Protein 8A8Q (pdb70)

Sequence (487 aa):
RAIATHKFRLLEFTAFMEIQRDEIYHRHLFVQLGSDPLLETVDIRQIFDKFPEKSGGLKDLYEKGPQNAFYLVKCCWADLNTDGDFYGVTSSQYESNENVVLVCSTIVCSFGKQVVEVESEYSRLENNRYVYRIQRSPMCEYMINFIQKLKNLPERYMMNSVLENFTILQVMRARETQETLLCIAYVFEVAAQNSGTTHHIYRLIKEAIATHKFRLLEFTAFMEIQRDEIYHRHLFVQLGLETVDIRQIFDKFPEKSGGLKDLYEKGPQNAFYLVKCWADLNTGDFYGVTSQYESNENVVLVCSTIVCSFGKQVVEVESEYSRLENNRYVYRIQRSPMCEYMINFIQKLKNLPERYMMNSVLENFTILQVMRARETQETLLCIAYVFEVAAQNSGTTHHIYRLIKEGHQIVHVRGDSETDLEALFNAVNPQTVPRLRKLPDSFFKPPGHQIVHVRGDSETDLEALFNAVNPKQTVPRLRKLPDSFFKPP

Nearest PDB structures (foldseek):
  6uyc-assembly2_B  TM=9.667E-01  e=4.367E-31  Homo sapiens
  7typ-assembly2_B  TM=9.560E-01  e=2.048E-31  Homo sapiens
  6uyb-assembly1_A  TM=9.639E-01  e=2.585E-31  Homo sapiens
  8e1o-assembly2_B  TM=9.674E-01  e=4.629E-31  Homo sapiens
  7tyu-assembly2_B  TM=9.518E-01  e=2.301E-31  Homo sapiens

GO terms:
  GO:0005515 protein binding (F, IPI)
  GO:0005634 nucleus (C, IDA)
  GO:0000976 transcription cis-regulatory region binding (F, IDA)
  GO:0000978 RNA polymerase II cis-regulatory region sequence-specific DNA binding (F, IDA)
  GO:0000981 DNA-binding transcription factor activity, RNA polymerase II-specific (F, IDA)
  GO:0045944 positive regulation of transcription by RNA polymerase II (P, IDA)
  GO:0072089 stem cell proliferation (P, IDA)
  GO:0007406 negative regulation of neuroblast proliferation (P, IDA)
  GO:0035220 wing disc development (P, IGI)
  GO:0045892 negative regulation of DNA-templated transcription (P, IGI)
  GO:0045944 positive regulation of transcription by RNA polymerase II (P, IGI)
  GO:2000826 regulation of heart morphogenesis (P, IGI)
  GO:0001745 compound eye morphogenesis (P, IMP)
  GO:0035220 wing disc development (P, IMP)
  GO:0045944 positive regulation of transcription by RNA polymerase II (P, IMP)
  GO:0055013 cardiac muscle cell development (P, IMP)
  GO:0007423 sensory organ development (P, IMP)
  GO:0007476 imaginal disc-derived wing morphogenesis (P, IMP)
  GO:0007480 imaginal disc-derived leg morphogenesis (P, IMP)
  GO:0007525 somatic muscle development (P, IMP)

Structure (mmCIF, N/CA/C/O backbone):
data_8A8Q
#
_entry.id   8A8Q
#
_cell.length_a   42.772
_cell.length_b   85.7
_cell.length_c   76.227
_cell.angle_alpha   90
_cell.angle_beta   92.62
_cell.angle_gamma   90
#
_symmetry.space_group_name_H-M   'P 1 21 1'
#
loop_
_entity.id
_entity.type
_entity.pdbx_description
1 polymer 'Protein scalloped'
2 polymer 'Isoform 7 of Transcriptional coactivator YAP1'
3 non-polymer 'ACETATE ION'
4 water water
#
loop_
_atom_site.group_PDB
_atom_site.id
_atom_site.type_symbol
_atom_site.label_atom_id
_atom_site.label_alt_id
_atom_site.label_comp_id
_atom_site.label_asym_id
_atom_site.label_entity_id
_atom_site.label_seq_id
_atom_site.pdbx_PDB_ins_code
_atom_site.Cartn_x
_atom_site.Cartn_y
_atom_site.Cartn_z
_atom_site.occupancy
_atom_site.B_iso_or_equiv
_atom_site.auth_seq_id
_atom_site.auth_comp_id
_atom_site.auth_asym_id
_atom_site.auth_atom_id
_atom_site.pdbx_PDB_model_num
ATOM 1 N N . ARG A 1 2 ? -20.759 -8.333 -27.046 1 29.51 223 ARG A N 1
ATOM 2 C CA . ARG A 1 2 ? -19.369 -8.542 -27.464 1 29.17 223 ARG A CA 1
ATOM 3 C C . ARG A 1 2 ? -19.296 -9.81 -28.298 1 27.87 223 ARG A C 1
ATOM 4 O O . ARG A 1 2 ? -19.95 -10.796 -27.969 1 29.23 223 ARG A O 1
ATOM 6 N N . ALA A 1 3 ? -18.522 -9.794 -29.381 1 25.22 224 ALA A N 1
ATOM 7 C CA . ALA A 1 3 ? -18.478 -10.928 -30.295 1 23.22 224 ALA A CA 1
ATOM 8 C C . ALA A 1 3 ? -17.777 -12.168 -29.78 1 20.32 224 ALA A C 1
ATOM 9 O O . ALA A 1 3 ? -18.264 -13.273 -30.013 1 20.23 224 ALA A O 1
ATOM 11 N N . ILE A 1 4 ? -16.611 -12.009 -29.133 1 17.76 225 ILE A N 1
ATOM 12 C CA . ILE A 1 4 ? -15.781 -13.13 -28.7 1 15.63 225 ILE A CA 1
ATOM 13 C C . ILE A 1 4 ? -16.259 -13.527 -27.33 1 15.81 225 ILE A C 1
ATOM 14 O O . ILE A 1 4 ? -15.755 -13.041 -26.305 1 15.34 225 ILE A O 1
ATOM 19 N N . ALA A 1 5 ? -17.281 -14.38 -27.312 1 16.75 226 ALA A N 1
ATOM 20 C CA . ALA A 1 5 ? -17.974 -14.696 -26.08 1 18.28 226 ALA A CA 1
ATOM 21 C C . ALA A 1 5 ? -18.696 -16.041 -26.127 1 18.58 226 ALA A C 1
ATOM 22 O O . ALA A 1 5 ? -19.005 -16.559 -27.201 1 19.24 226 ALA A O 1
ATOM 24 N N . THR A 1 6 ? -18.904 -16.629 -24.957 1 17.16 227 THR A N 1
ATOM 25 C CA . THR A 1 6 ? -19.784 -17.778 -24.763 1 17.18 227 THR A CA 1
ATOM 26 C C . THR A 1 6 ? -20.917 -17.204 -23.877 1 17.73 227 THR A C 1
ATOM 27 O O . THR A 1 6 ? -20.891 -16.003 -23.54 1 17.93 227 THR A O 1
ATOM 31 N N . HIS A 1 7 ? -21.871 -18.051 -23.452 1 17.44 228 HIS A N 1
ATOM 32 C CA . HIS A 1 7 ? -22.915 -17.559 -22.576 1 18.59 228 HIS A CA 1
ATOM 33 C C . HIS A 1 7 ? -22.408 -17.375 -21.113 1 18.94 228 HIS A C 1
ATOM 34 O O . HIS A 1 7 ? -23.12 -16.779 -20.318 1 19.86 228 HIS A O 1
ATOM 41 N N . LYS A 1 8 ? -21.145 -17.75 -20.794 1 18.17 229 LYS A N 1
ATOM 42 C CA . LYS A 1 8 ? -20.622 -17.547 -19.446 1 18.39 229 LYS A CA 1
ATOM 43 C C . LYS A 1 8 ? -19.358 -16.709 -19.366 1 16.41 229 LYS A C 1
ATOM 44 O O . LYS A 1 8 ? -19.006 -16.27 -18.266 1 16.44 229 LYS A O 1
ATOM 50 N N . PHE A 1 9 ? -18.668 -16.479 -20.493 1 14.31 230 PHE A N 1
ATOM 51 C CA . PHE A 1 9 ? -17.415 -15.728 -20.43 1 14.3 230 PHE A CA 1
ATOM 52 C C . PHE A 1 9 ? -17.245 -14.877 -21.687 1 14.69 230 PHE A C 1
ATOM 53 O O . PHE A 1 9 ? -17.629 -15.313 -22.778 1 15.42 230 PHE A O 1
ATOM 61 N N . ARG A 1 10 ? -16.698 -13.662 -21.539 1 13.81 231 ARG A N 1
ATOM 62 C CA . ARG A 1 10 ? -16.522 -12.814 -22.724 1 14.58 231 ARG A CA 1
ATOM 63 C C . ARG A 1 10 ? -15.327 -11.901 -22.666 1 13.96 231 ARG A C 1
ATOM 64 O O . ARG A 1 10 ? -14.943 -11.425 -21.599 1 13.79 231 ARG A O 1
ATOM 72 N N . LEU A 1 11 ? -14.758 -11.621 -23.848 1 14.17 232 LEU A N 1
ATOM 73 C CA . LEU A 1 11 ? -13.652 -10.688 -23.957 1 15.27 232 LEU A CA 1
ATOM 74 C C . LEU A 1 11 ? -14.286 -9.31 -24.106 1 16.22 232 LEU A C 1
ATOM 75 O O . LEU A 1 11 ? -15.17 -9.112 -24.958 1 17.5 232 LEU A O 1
ATOM 80 N N . LEU A 1 12 ? -13.873 -8.37 -23.27 1 15.81 233 LEU A N 1
ATOM 81 C CA . LEU A 1 12 ? -14.367 -6.998 -23.332 1 16.41 233 LEU A CA 1
ATOM 82 C C . LEU A 1 12 ? -13.387 -6.119 -24.091 1 17.63 233 LEU A C 1
ATOM 83 O O . LEU A 1 12 ? -13.821 -5.234 -24.808 1 18.75 233 LEU A O 1
ATOM 88 N N . GLU A 1 13 ? -12.08 -6.338 -23.908 1 17.59 234 GLU A N 1
ATOM 89 C CA . GLU A 1 13 ? -11.047 -5.53 -24.57 1 17.67 234 GLU A CA 1
ATOM 90 C C . GLU A 1 13 ? -9.761 -6.275 -24.717 1 16.29 234 GLU A C 1
ATOM 91 O O . GLU A 1 13 ? -9.418 -7.043 -23.848 1 14.93 234 GLU A O 1
ATOM 93 N N . PHE A 1 14 ? -9.005 -6.01 -25.802 1 15.75 235 PHE A N 1
ATOM 94 C CA . PHE A 1 14 ? -7.671 -6.591 -25.989 1 16.26 235 PHE A CA 1
ATOM 95 C C . PHE A 1 14 ? -6.893 -5.512 -26.734 1 15.74 235 PHE A C 1
ATOM 96 O O . PHE A 1 14 ? -7.186 -5.262 -27.891 1 16.28 235 PHE A O 1
ATOM 104 N N . THR A 1 15 ? -5.946 -4.854 -26.08 1 13.95 236 THR A N 1
ATOM 105 C CA . THR A 1 15 ? -5.192 -3.778 -26.712 1 14.54 236 THR A CA 1
ATOM 106 C C . THR A 1 15 ? -3.716 -4.048 -26.647 1 13.73 236 THR A C 1
ATOM 107 O O . THR A 1 15 ? -3.185 -4.127 -25.554 1 12.59 236 THR A O 1
ATOM 111 N N . ALA A 1 16 ? -3.053 -4.221 -27.799 1 12.89 237 ALA A N 1
ATOM 112 C CA . ALA A 1 16 ? -1.605 -4.413 -27.81 1 12.55 237 ALA A CA 1
ATOM 113 C C . ALA A 1 16 ? -1.016 -3.07 -28.211 1 12 237 ALA A C 1
ATOM 114 O O . ALA A 1 16 ? -1.457 -2.487 -29.209 1 13.12 237 ALA A O 1
ATOM 116 N N . PHE A 1 17 ? -0.019 -2.582 -27.466 1 11.17 238 PHE A N 1
ATOM 117 C CA . PHE A 1 17 ? 0.516 -1.246 -27.745 1 11.88 238 PHE A CA 1
ATOM 118 C C . PHE A 1 17 ? 1.983 -1.068 -27.398 1 12.75 238 PHE A C 1
ATOM 119 O O . PHE A 1 17 ? 2.593 -1.936 -26.771 1 12.91 238 PHE A O 1
ATOM 127 N N . MET A 1 18 ? 2.533 0.111 -27.745 1 13.24 239 MET A N 1
ATOM 128 C CA . MET A 1 18 ? 3.836 0.55 -27.301 1 15.25 239 MET A CA 1
ATOM 129 C C . MET A 1 18 ? 3.724 2.009 -26.853 1 16.23 239 MET A C 1
ATOM 130 O O . MET A 1 18 ? 2.844 2.753 -27.312 1 17.17 239 MET A O 1
ATOM 135 N N . GLU A 1 19 ? 4.567 2.405 -25.918 1 15.81 240 GLU A N 1
ATOM 136 C CA . GLU A 1 19 ? 4.538 3.763 -25.424 1 15.67 240 GLU A CA 1
ATOM 137 C C . GLU A 1 19 ? 5.931 4.299 -25.339 1 17.19 240 GLU A C 1
ATOM 138 O O . GLU A 1 19 ? 6.912 3.54 -25.251 1 17 240 GLU A O 1
ATOM 144 N N . ILE A 1 20 ? 6.018 5.609 -25.424 1 18.16 241 ILE A N 1
ATOM 145 C CA . ILE A 1 20 ? 7.266 6.32 -25.281 1 20.73 241 ILE A CA 1
ATOM 146 C C . ILE A 1 20 ? 6.979 7.59 -24.455 1 21.64 241 ILE A C 1
ATOM 147 O O . ILE A 1 20 ? 5.861 8.143 -24.477 1 21.23 241 ILE A O 1
ATOM 1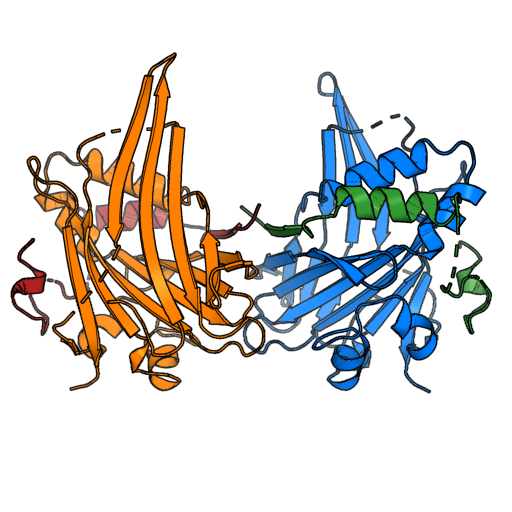52 N N . GLN A 1 21 ? 7.959 7.99 -23.677 1 22.5 242 GLN A N 1
ATOM 153 C CA . GLN A 1 21 ? 7.865 9.206 -22.916 1 24.99 242 GLN A CA 1
ATOM 154 C C . GLN A 1 21 ? 9.193 9.921 -22.967 1 28.75 242 GLN A C 1
ATOM 155 O O . GLN A 1 21 ? 10.225 9.364 -22.581 1 30.03 242 GLN A O 1
ATOM 161 N N . ARG A 1 22 ? 9.17 11.153 -23.438 1 30 243 ARG A N 1
ATOM 162 C CA . ARG A 1 22 ? 10.362 11.98 -23.488 1 32.18 243 ARG A CA 1
ATOM 163 C C . ARG A 1 22 ? 10.018 13.316 -22.87 1 34.37 243 ARG A C 1
ATOM 164 O O . ARG A 1 22 ? 9.082 13.956 -23.334 1 35.53 243 ARG A O 1
ATOM 166 N N . ASP A 1 23 ? 10.722 13.726 -21.811 1 34.69 244 ASP A N 1
ATOM 167 C CA . ASP A 1 23 ? 10.484 15.015 -21.145 1 34.77 244 ASP A CA 1
ATOM 168 C C . ASP A 1 23 ? 9.023 15.196 -20.672 1 34.12 244 ASP A C 1
ATOM 169 O O . ASP A 1 23 ? 8.433 16.257 -20.892 1 34.88 244 ASP A O 1
ATOM 171 N N . GLU A 1 24 ? 8.443 14.151 -20.057 1 32.3 245 GLU A N 1
ATOM 172 C CA . GLU A 1 24 ? 7.063 14.122 -19.548 1 30.83 245 GLU A CA 1
ATOM 173 C C . GLU A 1 24 ? 5.989 14.052 -20.654 1 28.59 245 GLU A C 1
ATOM 174 O O . GLU A 1 24 ? 4.83 13.812 -20.339 1 28.82 245 GLU A O 1
ATOM 176 N N . ILE A 1 25 ? 6.358 14.205 -21.936 1 26.56 246 ILE A N 1
ATOM 177 C CA . ILE A 1 25 ? 5.399 14.048 -23.03 1 25.71 246 ILE A CA 1
ATOM 178 C C . ILE A 1 25 ? 5.266 12.571 -23.347 1 24.28 246 ILE A C 1
ATOM 179 O O . ILE A 1 25 ? 6.233 11.927 -23.784 1 25.79 246 ILE A O 1
ATOM 184 N N . TYR A 1 26 ? 4.055 12.067 -23.214 1 21.29 247 TYR A N 1
ATOM 185 C CA . TYR A 1 26 ? 3.722 10.678 -23.406 1 19.67 247 TYR A CA 1
ATOM 186 C C . TYR A 1 26 ? 3.017 10.43 -24.738 1 20.31 247 TYR A C 1
ATOM 187 O O . TYR A 1 26 ? 2.121 11.174 -25.111 1 21.79 247 TYR A O 1
ATOM 196 N N . HIS A 1 27 ? 3.39 9.372 -25.44 1 19.48 248 HIS A N 1
ATOM 197 C CA . HIS A 1 27 ? 2.727 8.965 -26.675 1 19.44 248 HIS A CA 1
ATOM 198 C C . HIS A 1 27 ? 2.53 7.449 -26.648 1 18.33 248 HIS A C 1
ATOM 199 O O . HIS A 1 27 ? 3.416 6.715 -26.22 1 17.4 248 HIS A O 1
ATOM 206 N N . ARG A 1 28 ? 1.368 6.993 -27.091 1 18.29 249 ARG A N 1
ATOM 207 C CA . ARG A 1 28 ? 1.008 5.588 -27.149 1 19.15 249 ARG A CA 1
ATOM 208 C C . ARG A 1 28 ? 0.628 5.228 -28.59 1 19.38 249 ARG A C 1
ATOM 209 O O . ARG A 1 28 ? -0.02 6.015 -29.281 1 21.36 249 ARG A O 1
ATOM 217 N N . HIS A 1 29 ? 1.04 4.06 -29.052 1 16.84 250 HIS A N 1
ATOM 218 C CA . HIS A 1 29 ? 0.725 3.594 -30.388 1 16.17 250 HIS A CA 1
ATOM 219 C C . HIS A 1 29 ? 0.003 2.243 -30.27 1 16.59 250 HIS A C 1
ATOM 220 O O . HIS A 1 29 ? 0.535 1.345 -29.64 1 16.99 250 HIS A O 1
ATOM 227 N N . LEU A 1 30 ? -1.143 2.076 -30.921 1 15.8 251 LEU A N 1
ATOM 228 C CA . LEU A 1 30 ? -1.887 0.817 -30.866 1 15.03 251 LEU A CA 1
ATOM 229 C C . LEU A 1 30 ? -1.56 -0.107 -32.046 1 13.73 251 LEU A C 1
ATOM 230 O O . LEU A 1 30 ? -1.796 0.254 -33.213 1 14.89 251 LEU A O 1
ATOM 235 N N . PHE A 1 31 ? -1.027 -1.288 -31.749 1 12.36 252 PHE A N 1
ATOM 236 C CA . PHE A 1 31 ? -0.736 -2.289 -32.768 1 13.15 252 PHE A CA 1
ATOM 237 C C . PHE A 1 31 ? -2.011 -3.026 -33.15 1 13.4 252 PHE A C 1
ATOM 238 O O . PHE A 1 31 ? -2.241 -3.29 -34.325 1 13.77 252 PHE A O 1
ATOM 246 N N . VAL A 1 32 ? -2.796 -3.424 -32.141 1 13.05 253 VAL A N 1
ATOM 247 C CA . VAL A 1 32 ? -4.02 -4.224 -32.281 1 14.43 253 VAL A CA 1
ATOM 248 C C . VAL A 1 32 ? -5.026 -3.71 -31.248 1 15.5 253 VAL A C 1
ATOM 249 O O . VAL A 1 32 ? -4.629 -3.393 -30.125 1 15.41 253 VAL A O 1
ATOM 253 N N . GLN A 1 33 ? -6.322 -3.661 -31.597 1 15.62 254 GLN A N 1
ATOM 254 C CA . GLN A 1 33 ? -7.341 -3.273 -30.617 1 16.13 254 GLN A CA 1
ATOM 255 C C . GLN A 1 33 ? -8.674 -3.949 -30.89 1 17.3 254 GLN A C 1
ATOM 256 O O . GLN A 1 33 ? -9.339 -3.611 -31.879 1 16.63 254 GLN A O 1
ATOM 262 N N . LEU A 1 34 ? -9.072 -4.877 -29.998 1 17.33 255 LEU A N 1
ATOM 263 C CA . LEU A 1 34 ? -10.333 -5.594 -30.104 1 20.01 255 LEU A CA 1
ATOM 264 C C . LEU A 1 34 ? -11.255 -5.065 -29.012 1 23.61 255 LEU A C 1
ATOM 265 O O . LEU A 1 34 ? -10.795 -4.733 -27.917 1 23.65 255 LEU A O 1
ATOM 270 N N . GLY A 1 35 ? -12.55 -5.033 -29.286 1 26.21 256 GLY A N 1
ATOM 271 C CA . GLY A 1 35 ? -13.517 -4.541 -28.306 1 28.41 256 GLY A CA 1
ATOM 272 C C . GLY A 1 35 ? -13.561 -3.027 -28.289 1 30.54 256 GLY A C 1
ATOM 273 O O . GLY A 1 35 ? -12.511 -2.373 -28.335 1 31.91 256 GLY A O 1
ATOM 274 N N . SER A 1 41 ? -23.745 -1.293 -34.711 1 45.67 262 SER A N 1
ATOM 275 C CA . SER A 1 41 ? -24.021 -1.999 -35.962 1 45.71 262 SER A CA 1
ATOM 276 C C . SER A 1 41 ? -22.902 -3.001 -36.284 1 45.51 262 SER A C 1
ATOM 277 O O . SER A 1 41 ? -22.569 -3.199 -37.455 1 45.49 262 SER A O 1
ATOM 279 N N . ASP A 1 42 ? -22.334 -3.649 -35.24 1 45.02 263 ASP A N 1
ATOM 280 C CA . ASP A 1 42 ? -21.277 -4.656 -35.396 1 44.82 263 ASP A CA 1
ATOM 281 C C . ASP A 1 42 ? -21.767 -5.792 -36.283 1 43.78 263 ASP A C 1
ATOM 282 O O . ASP A 1 42 ? -22.945 -6.159 -36.22 1 44.09 263 ASP A O 1
ATOM 287 N N . PRO A 1 43 ? -20.919 -6.271 -37.205 1 42.3 264 PRO A N 1
ATOM 288 C CA . PRO A 1 43 ? -21.394 -7.281 -38.155 1 41.2 264 PRO A CA 1
ATOM 289 C C . PRO A 1 43 ? -21.726 -8.623 -37.535 1 39.2 264 PRO A C 1
ATOM 290 O O . PRO A 1 43 ? -21.281 -8.951 -36.432 1 40.06 264 PRO A O 1
ATOM 294 N N . LEU A 1 44 ? -22.541 -9.396 -38.254 1 35.99 265 LEU A N 1
ATOM 295 C CA . LEU A 1 44 ? -22.846 -10.772 -37.895 1 33.04 265 LEU A CA 1
ATOM 296 C C . LEU A 1 44 ? -21.542 -11.536 -38.254 1 28.39 265 LEU A C 1
ATOM 297 O O . LEU A 1 44 ? -20.907 -11.206 -39.263 1 29.02 265 LEU A O 1
ATOM 302 N N . LEU A 1 45 ? -21.114 -12.491 -37.419 1 24.16 266 LEU A N 1
ATOM 303 C CA . LEU A 1 45 ? -19.849 -13.18 -37.674 1 21.55 266 LEU A CA 1
ATOM 304 C C . LEU A 1 45 ? -19.88 -14.202 -38.805 1 19.29 266 LEU A C 1
ATOM 305 O O . LEU A 1 45 ? -20.834 -14.957 -38.955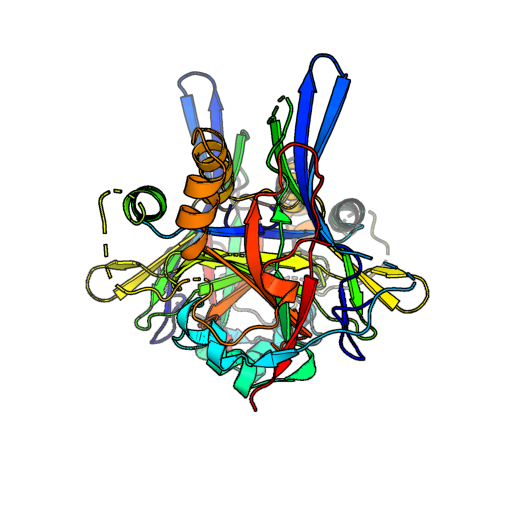 1 18.93 266 LEU A O 1
ATOM 310 N N . GLU A 1 46 ? -18.8 -14.256 -39.57 1 18.39 267 GLU A N 1
ATOM 311 C CA . GLU A 1 46 ? -18.619 -15.287 -40.589 1 17.38 267 GLU A CA 1
ATOM 312 C C . GLU A 1 46 ? -17.934 -16.487 -39.908 1 17.19 267 GLU A C 1
ATOM 313 O O . GLU A 1 46 ? -17.481 -16.374 -38.761 1 16.99 267 GLU A O 1
ATOM 319 N N . THR A 1 47 ? -17.873 -17.641 -40.594 1 16.79 268 THR A N 1
ATOM 320 C CA . THR A 1 47 ? -17.251 -18.822 -40.004 1 18.14 268 THR A CA 1
ATOM 321 C C . THR A 1 47 ? -16.069 -19.309 -40.795 1 17.82 268 THR A C 1
ATOM 322 O O . THR A 1 47 ? -15.995 -19.097 -42.004 1 18.38 268 THR A O 1
ATOM 326 N N . VAL A 1 48 ? -15.146 -19.986 -40.11 1 16.74 269 VAL A N 1
ATOM 327 C CA . VAL A 1 48 ? -13.987 -20.598 -40.749 1 16.57 269 VAL A CA 1
ATOM 328 C C . VAL A 1 48 ? -13.942 -22.056 -40.275 1 16.5 269 VAL A C 1
ATOM 329 O O . VAL A 1 48 ? -14.191 -22.346 -39.106 1 16.77 269 VAL A O 1
ATOM 333 N N . ASP A 1 49 ? -13.688 -22.971 -41.195 1 16.91 270 ASP A N 1
ATOM 334 C CA . ASP A 1 49 ? -13.525 -24.391 -40.886 1 17.32 270 ASP A CA 1
ATOM 335 C C . ASP A 1 49 ? -12.143 -24.485 -40.206 1 15.79 270 ASP A C 1
ATOM 336 O O . ASP A 1 49 ? -11.132 -24.126 -40.811 1 15.9 270 ASP A O 1
ATOM 341 N N . ILE A 1 50 ? -12.105 -24.919 -38.944 1 14.91 271 ILE A N 1
ATOM 342 C CA . ILE A 1 50 ? -10.877 -24.993 -38.145 1 15.04 271 ILE A CA 1
ATOM 343 C C . ILE A 1 50 ? -9.828 -25.95 -38.741 1 15.79 271 ILE A C 1
ATOM 344 O O . ILE A 1 50 ? -8.621 -25.761 -38.516 1 15.72 271 ILE A O 1
ATOM 349 N N . ARG A 1 51 ? -10.255 -26.93 -39.549 1 16.15 272 ARG A N 1
ATOM 350 C CA . ARG A 1 51 ? -9.302 -27.816 -40.217 1 18.3 272 ARG A CA 1
ATOM 351 C C . ARG A 1 51 ? -8.377 -27.016 -41.164 1 18.37 272 ARG A C 1
ATOM 352 O O . ARG A 1 51 ? -7.254 -27.447 -41.425 1 20.03 272 ARG A O 1
ATOM 360 N N . GLN A 1 52 ? -8.821 -25.83 -41.635 1 16.64 273 GLN A N 1
ATOM 361 C CA . GLN A 1 52 ? -8.003 -24.971 -42.498 1 17.25 273 GLN A CA 1
ATOM 362 C C . GLN A 1 52 ? -6.864 -24.271 -41.748 1 17.33 273 GLN A C 1
ATOM 363 O O . GLN A 1 52 ? -6.018 -23.657 -42.401 1 17.29 273 GLN A O 1
ATOM 369 N N . ILE A 1 53 ? -6.851 -24.308 -40.395 1 16.86 274 ILE A N 1
ATOM 370 C CA . ILE A 1 53 ? -5.778 -23.651 -39.641 1 17.47 274 ILE A CA 1
ATOM 371 C C . ILE A 1 53 ? -5.034 -24.585 -38.696 1 16.64 274 ILE A C 1
ATOM 372 O O . ILE A 1 53 ? -4.087 -24.124 -38.075 1 16.48 274 ILE A O 1
ATOM 377 N N . PHE A 1 54 ? -5.425 -25.878 -38.568 1 16.63 275 PHE A N 1
ATOM 378 C CA . PHE A 1 54 ? -4.737 -26.776 -37.616 1 17.27 275 PHE A CA 1
ATOM 379 C C . PHE A 1 54 ? -3.201 -26.802 -37.756 1 16.26 275 PHE A C 1
ATOM 380 O O . PHE A 1 54 ? -2.522 -26.777 -36.735 1 16.83 275 PHE A O 1
ATOM 388 N N . ASP A 1 55 ? -2.654 -26.842 -38.992 1 15.31 276 ASP A N 1
ATOM 389 C CA . ASP A 1 55 ? -1.196 -26.932 -39.164 1 15.64 276 ASP A CA 1
ATOM 390 C C . ASP A 1 55 ? -0.434 -25.615 -38.865 1 15.02 276 ASP A C 1
ATOM 391 O O . ASP A 1 55 ? 0.788 -25.599 -38.932 1 16.76 276 ASP A O 1
ATOM 396 N N . LYS A 1 56 ? -1.138 -24.534 -38.529 1 13.01 277 LYS A N 1
ATOM 397 C CA . LYS A 1 56 ? -0.492 -23.276 -38.143 1 12.25 277 LYS A CA 1
ATOM 398 C C . LYS A 1 56 ? -0.368 -23.116 -36.604 1 12.47 277 LYS A C 1
ATOM 399 O O . LYS A 1 56 ? 0.049 -22.059 -36.122 1 12.91 277 LYS A O 1
ATOM 405 N N . PHE A 1 57 ? -0.732 -24.162 -35.841 1 12.2 278 PHE A N 1
ATOM 406 C CA . PHE A 1 57 ? -0.701 -24.161 -34.38 1 13.6 278 PHE A CA 1
ATOM 407 C C . PHE A 1 57 ? -0.175 -25.499 -33.897 1 16.79 278 PHE A C 1
ATOM 408 O O . PHE A 1 57 ? -0.253 -26.492 -34.61 1 16.16 278 PHE A O 1
ATOM 416 N N . PRO A 1 58 ? 0.349 -25.555 -32.654 1 19.17 279 PRO A N 1
ATOM 417 C CA . PRO A 1 58 ? 0.892 -26.822 -32.14 1 20.89 279 PRO A CA 1
ATOM 418 C C . PRO A 1 58 ? -0.126 -27.943 -32.174 1 22.87 279 PRO A C 1
ATOM 419 O O . PRO A 1 58 ? -1.291 -27.686 -31.897 1 22.69 279 PRO A O 1
ATOM 423 N N . GLU A 1 59 ? 0.27 -29.132 -32.638 1 24.61 280 GLU A N 1
ATOM 424 C CA . GLU A 1 59 ? -0.67 -30.246 -32.716 1 27.68 280 GLU A CA 1
ATOM 425 C C . GLU A 1 59 ? -0.199 -31.469 -31.954 1 30.45 280 GLU A C 1
ATOM 426 O O . GLU A 1 59 ? -0.452 -32.592 -32.372 1 30.9 280 GLU A O 1
ATOM 432 N N . LYS A 1 60 ? 0.475 -31.251 -30.832 1 32.16 281 LYS A N 1
ATOM 433 C CA . LYS A 1 60 ? 0.901 -32.327 -29.943 1 34.85 281 LYS A CA 1
ATOM 434 C C . LYS A 1 60 ? -0.208 -32.458 -28.851 1 37.2 281 LYS A C 1
ATOM 435 O O . LYS A 1 60 ? -1.346 -32.048 -29.109 1 38.48 281 LYS A O 1
ATOM 437 N N . SER A 1 61 ? 0.084 -33.019 -27.659 1 37.64 282 SER A N 1
ATOM 438 C CA . SER A 1 61 ? -0.918 -33.131 -26.6 1 37.84 282 SER A CA 1
ATOM 439 C C . SER A 1 61 ? -1.286 -31.745 -26.112 1 37.4 282 SER A C 1
ATOM 440 O O . SER A 1 61 ? -0.394 -30.945 -25.842 1 38.3 282 SER A O 1
ATOM 442 N N . GLY A 1 62 ? -2.585 -31.461 -26.016 1 35.72 283 GLY A N 1
ATOM 443 C CA . GLY A 1 62 ? -3.07 -30.157 -25.57 1 34.23 283 GLY A CA 1
ATOM 444 C C . GLY A 1 62 ? -3.001 -29.052 -26.609 1 32.29 283 GLY A C 1
ATOM 445 O O . GLY A 1 62 ? -3.107 -27.87 -26.274 1 32.93 283 GLY A O 1
ATOM 446 N N . GLY A 1 63 ? -2.798 -29.422 -27.871 1 30.18 284 GLY A N 1
ATOM 447 C CA . GLY A 1 63 ? -2.738 -28.446 -28.954 1 27.94 284 GLY A CA 1
ATOM 448 C C . GLY A 1 63 ? -4.112 -27.963 -29.388 1 25.22 284 GLY A C 1
ATOM 449 O O . GLY A 1 63 ? -5.11 -28.309 -28.76 1 24.6 284 GLY A O 1
ATOM 450 N N . LEU A 1 64 ? -4.189 -27.174 -30.471 1 22.72 285 LEU A N 1
ATOM 451 C CA . LEU A 1 64 ? -5.48 -26.629 -30.934 1 20.96 285 LEU A CA 1
ATOM 452 C C . LEU A 1 64 ? -6.527 -27.713 -31.281 1 20.48 285 LEU A C 1
ATOM 453 O O . LEU A 1 64 ? -7.67 -27.587 -30.857 1 19.24 285 LEU A O 1
ATOM 458 N N . LYS A 1 65 ? -6.157 -28.763 -32.023 1 20.71 286 LYS A N 1
ATOM 459 C CA . LYS A 1 65 ? -7.095 -29.833 -32.376 1 21.92 286 LYS A CA 1
ATOM 460 C C . LYS A 1 65 ? -7.627 -30.53 -31.116 1 22.45 286 LYS A C 1
ATOM 461 O O . LYS A 1 65 ? -8.839 -30.653 -30.966 1 22.63 286 LYS A O 1
ATOM 467 N N . ASP A 1 66 ? -6.739 -30.931 -30.191 1 22.09 287 ASP A N 1
ATOM 468 C CA . ASP A 1 66 ? -7.178 -31.563 -28.946 1 22.49 287 ASP A CA 1
ATOM 469 C C . ASP A 1 66 ? -8.058 -30.601 -28.108 1 20.43 287 ASP A C 1
ATOM 470 O O . ASP A 1 66 ? -9.069 -31.03 -27.559 1 20.52 287 ASP A O 1
ATOM 475 N N . LEU A 1 67 ? -7.714 -29.298 -28.051 1 18.95 288 LEU A N 1
ATOM 476 C CA . LEU A 1 67 ? -8.527 -28.321 -27.317 1 18.99 288 LEU A CA 1
ATOM 477 C C . LEU A 1 67 ? -9.916 -28.216 -27.949 1 18.08 288 LEU A C 1
ATOM 478 O O . LEU A 1 67 ? -10.919 -28.18 -27.241 1 17.57 288 LEU A O 1
ATOM 483 N N . TYR A 1 68 ? -9.971 -28.16 -29.282 1 17.84 289 TYR A N 1
ATOM 484 C CA . TYR A 1 68 ? -11.251 -28.051 -29.982 1 18.2 289 TYR A CA 1
ATOM 485 C C . TYR A 1 68 ? -12.112 -29.291 -29.736 1 18.67 289 TYR A C 1
ATOM 486 O O . TYR A 1 68 ? -13.301 -29.149 -29.464 1 18.55 289 TYR A O 1
ATOM 495 N N . GLU A 1 69 ? -11.517 -30.502 -29.791 1 19.31 290 GLU A N 1
ATOM 496 C CA . GLU A 1 69 ? -12.28 -31.741 -29.584 1 21.91 290 GLU A CA 1
ATOM 497 C C . GLU A 1 69 ? -12.85 -31.811 -28.173 1 22.85 290 GLU A C 1
ATOM 498 O O . GLU A 1 69 ? -13.998 -32.219 -27.989 1 24.7 290 GLU A O 1
ATOM 504 N N . LYS A 1 70 ? -12.075 -31.371 -27.179 1 21.58 291 LYS A N 1
ATOM 505 C CA . LYS A 1 70 ? -12.52 -31.347 -25.789 1 22.38 291 LYS A CA 1
ATOM 506 C C . LYS A 1 70 ? -13.668 -30.345 -25.593 1 22.58 291 LYS A C 1
ATOM 507 O O . LYS A 1 70 ? -14.555 -30.58 -24.778 1 24.12 291 LYS A O 1
ATOM 513 N N . GLY A 1 71 ? -13.616 -29.224 -26.293 1 21.2 292 GLY A N 1
ATOM 514 C CA . GLY A 1 71 ? -14.684 -28.236 -26.238 1 21.25 292 GLY A CA 1
ATOM 515 C C . GLY A 1 71 ? -14.692 -27.315 -25.031 1 21.02 292 GLY A C 1
ATOM 516 O O . GLY A 1 71 ? -13.782 -27.382 -24.202 1 20.7 292 GLY A O 1
ATOM 517 N N . PRO A 1 72 ? -15.726 -26.448 -24.882 1 21.12 293 PRO A N 1
ATOM 518 C CA . PRO A 1 72 ? -16.897 -26.273 -25.771 1 21.12 293 PRO A CA 1
ATOM 519 C C . PRO A 1 72 ? -16.489 -25.635 -27.095 1 21.3 293 PRO A C 1
ATOM 520 O O . PRO A 1 72 ? -15.715 -24.688 -27.108 1 20.99 293 PRO A O 1
ATOM 524 N N . GLN A 1 73 ? -17.002 -26.163 -28.207 1 21.26 294 GLN A N 1
ATOM 525 C CA . GLN A 1 73 ? -16.648 -25.68 -29.532 1 21.94 294 GLN A CA 1
ATOM 526 C C . GLN A 1 73 ? -17.062 -24.226 -29.769 1 21.73 294 GLN A C 1
ATOM 527 O O . GLN A 1 73 ? -16.391 -23.537 -30.522 1 21.78 294 GLN A O 1
ATOM 533 N N . ASN A 1 74 ? -18.093 -23.729 -29.064 1 20.87 295 ASN A N 1
ATOM 534 C CA . ASN A 1 74 ? -18.518 -22.331 -29.233 1 21.36 295 ASN A CA 1
ATOM 535 C C . ASN A 1 74 ? -17.572 -21.301 -28.584 1 20.75 295 ASN A C 1
ATOM 536 O O . ASN A 1 74 ? -17.803 -20.099 -28.702 1 21.85 295 ASN A O 1
ATOM 541 N N . ALA A 1 75 ? -16.536 -21.756 -27.872 1 18.27 296 ALA A N 1
ATOM 542 C CA . ALA A 1 75 ? -15.566 -20.852 -27.259 1 16.41 296 ALA A CA 1
ATOM 543 C C . ALA A 1 75 ? -14.382 -20.544 -28.184 1 13.91 296 ALA A C 1
ATOM 544 O O . ALA A 1 75 ? -13.487 -19.829 -27.771 1 13.23 296 ALA A O 1
ATOM 546 N N . PHE A 1 76 ? -14.358 -21.089 -29.407 1 12.75 297 PHE A N 1
ATOM 547 C CA . PHE A 1 76 ? -13.205 -20.949 -30.302 1 12.56 297 PHE A CA 1
ATOM 548 C C . PHE A 1 76 ? -13.422 -19.944 -31.413 1 12.91 297 PHE A C 1
ATOM 549 O O . PHE A 1 76 ? -14.378 -20.052 -32.177 1 13.96 297 PHE A O 1
ATOM 557 N N . TYR A 1 77 ? -12.489 -18.991 -31.531 1 10.76 298 TYR A N 1
ATOM 558 C CA . TYR A 1 77 ? -12.562 -17.916 -32.515 1 10.23 298 TYR A CA 1
ATOM 559 C C . TYR A 1 77 ? -11.25 -17.731 -33.234 1 10.38 298 TYR A C 1
ATOM 560 O O . TYR A 1 77 ? -10.18 -17.975 -32.674 1 9.96 298 TYR A O 1
ATOM 569 N N . LEU A 1 78 ? -11.335 -17.228 -34.455 1 9.5 299 LEU A N 1
ATOM 570 C CA . LEU A 1 78 ? -10.154 -16.894 -35.234 1 9.32 299 LEU A CA 1
ATOM 571 C C . LEU A 1 78 ? -10.242 -15.401 -35.511 1 10.85 299 LEU A C 1
ATOM 572 O O . LEU A 1 78 ? -11.268 -14.929 -36 1 12.17 299 LEU A O 1
ATOM 577 N N . VAL A 1 79 ? -9.184 -14.656 -35.207 1 11.02 300 VAL A N 1
ATOM 578 C CA . VAL A 1 79 ? -9.123 -13.232 -35.466 1 10.79 300 VAL A CA 1
ATOM 579 C C . VAL A 1 79 ? -8.08 -12.952 -36.579 1 10.92 300 VAL A C 1
ATOM 580 O O . VAL A 1 79 ? -6.915 -13.301 -36.411 1 10.26 300 VAL A O 1
ATOM 584 N N . LYS A 1 80 ? -8.493 -12.346 -37.695 1 9.95 301 LYS A N 1
ATOM 585 C CA . LYS A 1 80 ? -7.576 -11.919 -38.731 1 9.29 301 LYS A CA 1
ATOM 586 C C . LYS A 1 80 ? -7.356 -10.437 -38.451 1 10.84 301 LYS A C 1
ATOM 587 O O . LYS A 1 80 ? -8.316 -9.669 -38.521 1 12.04 301 LYS A O 1
ATOM 593 N N A CYS A 1 81 ? -6.118 -10.049 -38.091 0.5 11.15 302 CYS A N 1
ATOM 594 N N B CYS A 1 81 ? -6.129 -10.033 -38.153 0.5 10.3 302 CYS A N 1
ATOM 595 C CA A CYS A 1 81 ? -5.701 -8.684 -37.727 0.5 12.42 302 CYS A CA 1
ATOM 596 C CA B CYS A 1 81 ? -5.847 -8.644 -37.812 0.5 10.78 302 CYS A CA 1
ATOM 597 C C A CYS A 1 81 ? -4.84 -8.033 -38.809 0.5 12.48 302 CYS A C 1
ATOM 598 C C B CYS A 1 81 ? -4.791 -7.991 -38.686 0.5 11.54 302 CYS A C 1
ATOM 599 O O A CYS A 1 81 ? -3.933 -8.667 -39.34 0.5 12.31 302 CYS A O 1
ATOM 600 O O B CYS A 1 81 ? -3.75 -8.571 -38.955 0.5 11.21 302 CYS A O 1
ATOM 605 N N . TRP A 1 82 ? -5.03 -6.735 -39.033 1 11.93 303 TRP A N 1
ATOM 606 C CA . TRP A 1 82 ? -4.118 -5.943 -39.811 1 12.62 303 TRP A CA 1
ATOM 607 C C . TRP A 1 82 ? -3.458 -5.065 -38.726 1 12.27 303 TRP A C 1
ATOM 608 O O . TRP A 1 82 ? -4.082 -4.151 -38.201 1 12.87 303 TRP A O 1
ATOM 619 N N . ALA A 1 83 ? -2.279 -5.453 -38.291 1 11.88 304 ALA A N 1
ATOM 620 C CA . ALA A 1 83 ? -1.564 -4.761 -37.221 1 13.06 304 ALA A CA 1
ATOM 621 C C . ALA A 1 83 ? -0.985 -3.47 -37.737 1 12.99 304 ALA A C 1
ATOM 622 O O . ALA A 1 83 ? -0.397 -3.446 -38.815 1 13.24 304 ALA A O 1
ATOM 624 N N . ASP A 1 84 ? -1.13 -2.395 -36.969 1 12.82 305 ASP A N 1
ATOM 625 C CA . ASP A 1 84 ? -0.597 -1.106 -37.376 1 13.61 305 ASP A CA 1
ATOM 626 C C . ASP A 1 84 ? 0.872 -0.999 -36.965 1 14.71 305 ASP A C 1
ATOM 627 O O . ASP A 1 84 ? 1.165 -0.881 -35.772 1 14.25 305 ASP A O 1
ATOM 632 N N . LEU A 1 85 ? 1.785 -1.004 -37.942 1 15.94 306 LEU A N 1
ATOM 633 C CA . LEU A 1 85 ? 3.208 -0.839 -37.65 1 18.17 306 LEU A CA 1
ATOM 634 C C . LEU A 1 85 ? 3.739 0.569 -37.983 1 20.61 306 LEU A C 1
ATOM 635 O O . LEU A 1 85 ? 4.949 0.783 -37.933 1 20.22 306 LEU A O 1
ATOM 640 N N . ASN A 1 86 ? 2.86 1.522 -38.311 1 23.16 307 ASN A N 1
ATOM 641 C CA . ASN A 1 86 ? 3.299 2.892 -38.613 1 25.9 307 ASN A CA 1
ATOM 642 C C . ASN A 1 86 ? 3.425 3.643 -37.287 1 27.72 307 ASN A C 1
ATOM 643 O O . ASN A 1 86 ? 2.488 4.343 -36.909 1 27.84 307 ASN A O 1
ATOM 648 N N . THR A 1 87 ? 4.497 3.379 -36.493 1 29.57 308 THR A N 1
ATOM 649 C CA . THR A 1 87 ? 4.68 3.956 -35.144 1 31.51 308 THR A CA 1
ATOM 650 C C . THR A 1 87 ? 5.09 5.43 -35.115 1 34.54 308 THR A C 1
ATOM 651 O O . THR A 1 87 ? 5.149 6.014 -34.024 1 34.74 308 THR A O 1
ATOM 655 N N . ASP A 1 88 ? 5.376 6.026 -36.282 1 36.17 309 ASP A N 1
ATOM 656 C CA . ASP A 1 88 ? 5.775 7.434 -36.385 1 38.14 309 ASP A CA 1
ATOM 657 C C . ASP A 1 88 ? 4.577 8.376 -36.277 1 39.45 309 ASP A C 1
ATOM 658 O O . ASP A 1 88 ? 4.761 9.596 -36.207 1 40.38 309 ASP A O 1
ATOM 660 N N . GLY A 1 96 ? 10.584 2.192 -28.648 1 28.15 317 GLY A N 1
ATOM 661 C CA . GLY A 1 96 ? 9.592 2.342 -27.582 1 27.34 317 GLY A CA 1
ATOM 662 C C . GLY A 1 96 ? 10.138 2.04 -26.201 1 26.4 317 GLY A C 1
ATOM 663 O O . GLY A 1 96 ? 11.036 1.213 -26.054 1 27.2 317 GLY A O 1
ATOM 664 N N . ASP A 1 97 ? 9.624 2.725 -25.173 1 24.16 318 ASP A N 1
ATOM 665 C CA . ASP A 1 97 ? 10.032 2.491 -23.797 1 22.63 318 ASP A CA 1
ATOM 666 C C . ASP A 1 97 ? 9.388 1.221 -23.24 1 20.85 318 ASP A C 1
ATOM 667 O O . ASP A 1 97 ? 10.004 0.523 -22.438 1 21.77 318 ASP A O 1
ATOM 672 N N . PHE A 1 98 ? 8.133 0.95 -23.621 1 18.55 319 PHE A N 1
ATOM 673 C CA . PHE A 1 98 ? 7.412 -0.195 -23.104 1 16.92 319 PHE A CA 1
ATOM 674 C C . PHE A 1 98 ? 6.473 -0.746 -24.164 1 15.64 319 PHE A C 1
ATOM 675 O O . PHE A 1 98 ? 5.822 0.023 -24.861 1 16.19 319 PHE A O 1
ATOM 683 N N . TYR A 1 99 ? 6.395 -2.08 -24.27 1 13.15 320 TYR A N 1
ATOM 684 C CA . TYR A 1 99 ? 5.549 -2.788 -25.217 1 12.24 320 TYR A CA 1
ATOM 685 C C . TYR A 1 99 ? 4.712 -3.721 -24.373 1 12.56 320 TYR A C 1
ATOM 686 O O . TYR A 1 99 ? 5.281 -4.492 -23.606 1 13.17 320 TYR A O 1
ATOM 695 N N . GLY A 1 100 ? 3.394 -3.664 -24.507 1 11.98 321 GLY A N 1
ATOM 696 C CA . GLY A 1 100 ? 2.534 -4.481 -23.662 1 12.24 321 GLY A CA 1
ATOM 697 C C . GLY A 1 100 ? 1.145 -4.682 -24.203 1 11.71 321 GLY A C 1
ATOM 698 O O . GLY A 1 100 ? 0.798 -4.151 -25.255 1 11.41 321 GLY A O 1
ATOM 699 N N . VAL A 1 101 ? 0.343 -5.45 -23.464 1 11.41 322 VAL A N 1
ATOM 700 C CA . VAL A 1 101 ? -1.028 -5.768 -23.843 1 11.09 322 VAL A CA 1
ATOM 701 C C . VAL A 1 101 ? -1.907 -5.585 -22.623 1 11.85 322 VAL A C 1
ATOM 702 O O . VAL A 1 101 ? -1.581 -6.097 -21.56 1 11.66 322 VAL A O 1
ATOM 706 N N . THR A 1 102 ? -3.031 -4.88 -22.78 1 11.5 323 THR A N 1
ATOM 707 C CA . THR A 1 102 ? -3.986 -4.723 -21.681 1 12.21 323 THR A CA 1
ATOM 708 C C . THR A 1 102 ? -5.269 -5.361 -22.151 1 12.31 323 THR A C 1
ATOM 709 O O . THR A 1 102 ? -5.738 -5.071 -23.261 1 13.78 323 THR A O 1
ATOM 713 N N A SER A 1 103 ? -5.825 -6.259 -21.332 0.5 11.81 324 SER A N 1
ATOM 714 N N B SER A 1 103 ? -5.827 -6.267 -21.342 0.5 10.96 324 SER A N 1
ATOM 715 C CA A SER A 1 103 ? -7.043 -6.966 -21.689 0.5 12 324 SER A CA 1
ATOM 716 C CA B SER A 1 103 ? -7.063 -6.932 -21.718 0.5 10.28 324 SER A CA 1
ATOM 717 C C A SER A 1 103 ? -8.046 -6.945 -20.543 0.5 11.82 324 SER A C 1
ATOM 718 C C B SER A 1 103 ? -8.04 -7.01 -20.552 0.5 11.07 324 SER A C 1
ATOM 719 O O A SER A 1 103 ? -7.668 -6.76 -19.382 0.5 11.63 324 SER A O 1
ATOM 720 O O B SER A 1 103 ? -7.64 -6.9 -19.39 0.5 10.97 324 SER A O 1
ATOM 725 N N . GLN A 1 104 ? -9.318 -7.157 -20.87 1 11.79 325 GLN A N 1
ATOM 726 C CA . GLN A 1 104 ? -10.364 -7.192 -19.852 1 11.63 325 GLN A CA 1
ATOM 727 C C . GLN A 1 104 ? -11.401 -8.243 -20.257 1 11.98 325 GLN A C 1
ATOM 728 O O . GLN A 1 104 ? -11.683 -8.416 -21.439 1 10.88 325 GLN A O 1
ATOM 734 N N . TYR A 1 105 ? -11.909 -8.997 -19.267 1 11.59 326 TYR A N 1
ATOM 735 C CA . TYR A 1 105 ? -12.844 -10.095 -19.483 1 11.98 326 TYR A CA 1
ATOM 736 C C . TYR A 1 105 ? -13.955 -10.041 -18.427 1 13.11 326 TYR A C 1
ATOM 737 O O . TYR A 1 105 ? -13.77 -9.466 -17.362 1 13.34 326 TYR A O 1
ATOM 746 N N . GLU A 1 106 ? -15.079 -10.685 -18.709 1 13.95 327 GLU A N 1
ATOM 747 C CA . GLU A 1 106 ? -16.204 -10.722 -17.779 1 15.39 327 GLU A CA 1
ATOM 748 C C . GLU A 1 106 ? -16.716 -12.154 -17.744 1 15.68 327 GLU A C 1
ATOM 749 O O . GLU A 1 106 ? -16.733 -12.853 -18.761 1 15.09 327 GLU A O 1
ATOM 755 N N . SER A 1 107 ? -17.18 -12.578 -16.588 1 15.82 328 SER A N 1
ATOM 756 C CA . SER A 1 107 ? -17.695 -13.918 -16.411 1 16.6 328 SER A CA 1
ATOM 757 C C . SER A 1 107 ? -18.899 -13.882 -15.488 1 16.85 328 SER A C 1
ATOM 758 O O . SER A 1 107 ? -18.963 -13.036 -14.576 1 15.53 328 SER A O 1
ATOM 761 N N . ASN A 1 108 ? -19.845 -14.806 -15.709 1 16.9 329 ASN A N 1
ATOM 762 C CA . ASN A 1 108 ? -20.969 -14.918 -14.78 1 18.19 329 ASN A CA 1
ATOM 763 C C . ASN A 1 108 ? -20.639 -15.896 -13.608 1 17.69 329 ASN A C 1
ATOM 764 O O . ASN A 1 108 ? -21.433 -16.012 -12.676 1 17.2 329 ASN A O 1
ATOM 769 N N . GLU A 1 109 ? -19.45 -16.539 -13.622 1 17.98 330 GLU A N 1
ATOM 770 C CA . GLU A 1 109 ? -18.968 -17.447 -12.58 1 18.95 330 GLU A CA 1
ATOM 771 C C . GLU A 1 109 ? -17.638 -16.929 -12.016 1 18.03 330 GLU A C 1
ATOM 772 O O . GLU A 1 109 ? -16.802 -16.421 -12.764 1 17.44 330 GLU A O 1
ATOM 778 N N . ASN A 1 110 ? -17.434 -17.054 -10.704 1 16.93 331 ASN A N 1
ATOM 779 C CA . ASN A 1 110 ? -16.219 -16.569 -10.066 1 17.22 331 ASN A CA 1
ATOM 780 C C . ASN A 1 110 ? -15.081 -17.559 -10.178 1 18.13 331 ASN A C 1
ATOM 781 O O . ASN A 1 110 ? -14.835 -18.331 -9.255 1 19.04 331 ASN A O 1
ATOM 786 N N . VAL A 1 111 ? -14.376 -17.538 -11.308 1 17.01 332 VAL A N 1
ATOM 787 C CA . VAL A 1 111 ? -13.253 -18.438 -11.527 1 15.82 332 VAL A CA 1
ATOM 788 C C . VAL A 1 111 ? -11.941 -17.701 -11.255 1 13.97 332 VAL A C 1
ATOM 789 O O . VAL A 1 111 ? -11.923 -16.469 -11.129 1 13.85 332 VAL A O 1
ATOM 793 N N . VAL A 1 112 ? -10.833 -18.445 -11.182 1 12.32 333 VAL A N 1
ATOM 794 C CA . VAL A 1 112 ? -9.518 -17.823 -11.207 1 11.83 333 VAL A CA 1
ATOM 795 C C . VAL A 1 112 ? -9.182 -17.961 -12.7 1 12.32 333 VAL A C 1
ATOM 796 O O . VAL A 1 112 ? -9.148 -19.088 -13.227 1 13.5 333 VAL A O 1
ATOM 800 N N . LE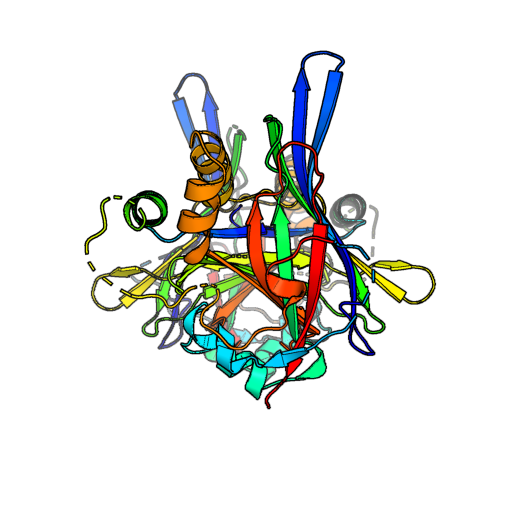U A 1 113 ? -9.081 -16.844 -13.404 1 11.18 334 LEU A N 1
ATOM 801 C CA . LEU A 1 113 ? -8.827 -16.878 -14.846 1 11.24 334 LEU A CA 1
ATOM 802 C C . LEU A 1 113 ? -7.352 -17.152 -15.121 1 11.43 334 LEU A C 1
ATOM 803 O O . LEU A 1 113 ? -6.514 -16.445 -14.593 1 11.61 334 LEU A O 1
ATOM 808 N N . VAL A 1 114 ? -7.042 -18.115 -15.985 1 10.69 335 VAL A N 1
ATOM 809 C CA . VAL A 1 114 ? -5.663 -18.384 -16.377 1 10.72 335 VAL A CA 1
ATOM 810 C C . VAL A 1 114 ? -5.574 -18.12 -17.887 1 11.7 335 VAL A C 1
ATOM 811 O O . VAL A 1 114 ? -6.346 -18.699 -18.646 1 12.11 335 VAL A O 1
ATOM 815 N N . CYS A 1 115 ? -4.722 -17.202 -18.303 1 10.15 336 CYS A N 1
ATOM 816 C CA . CYS A 1 115 ? -4.579 -16.883 -19.73 1 10.31 336 CYS A CA 1
ATOM 817 C C . CYS A 1 115 ? -3.23 -17.35 -20.207 1 9.6 336 CYS A C 1
ATOM 818 O O . CYS A 1 115 ? -2.211 -16.898 -19.688 1 8.82 336 CYS A O 1
ATOM 821 N N . SER A 1 116 ? -3.209 -18.272 -21.176 1 9.56 337 SER A N 1
ATOM 822 C CA . SER A 1 116 ? -1.958 -18.754 -21.756 1 9.9 337 SER A CA 1
ATOM 823 C C . SER A 1 116 ? -1.853 -18.201 -23.172 1 10.7 337 SER A C 1
ATOM 824 O O . SER A 1 116 ? -2.752 -18.421 -23.989 1 10.91 337 SER A O 1
ATOM 827 N N . THR A 1 117 ? -0.756 -17.495 -23.48 1 9.66 338 THR A N 1
ATOM 828 C CA . THR A 1 117 ? -0.546 -16.937 -24.813 1 9.64 338 THR A CA 1
ATOM 829 C C . THR A 1 117 ? 0.642 -17.661 -25.393 1 10.33 338 THR A C 1
ATOM 830 O O . THR A 1 117 ? 1.706 -17.66 -24.806 1 10.64 338 THR A O 1
ATOM 834 N N . ILE A 1 118 ? 0.46 -18.257 -26.564 1 8.68 339 ILE A N 1
ATOM 835 C CA . ILE A 1 118 ? 1.471 -19.081 -27.178 1 9.07 339 ILE A CA 1
ATOM 836 C C . ILE A 1 118 ? 1.891 -18.415 -28.481 1 10.08 339 ILE A C 1
ATOM 837 O O . ILE A 1 118 ? 1.07 -18.278 -29.374 1 11.12 339 ILE A O 1
ATOM 842 N N . VAL A 1 119 ? 3.12 -17.93 -28.546 1 9.38 340 VAL A N 1
ATOM 843 C CA . VAL A 1 119 ? 3.631 -17.298 -29.756 1 10.68 340 VAL A CA 1
ATOM 844 C C . VAL A 1 119 ? 4.162 -18.452 -30.603 1 10.79 340 VAL A C 1
ATOM 845 O O . VAL A 1 119 ? 4.961 -19.245 -30.108 1 11.16 340 VAL A O 1
ATOM 849 N N . CYS A 1 120 ? 3.7 -18.582 -31.852 1 11.28 341 CYS A N 1
ATOM 850 C CA . CYS A 1 120 ? 4.043 -19.691 -32.72 1 11.8 341 CYS A CA 1
ATOM 851 C C . CYS A 1 120 ? 4.702 -19.279 -34.016 1 11.67 341 CYS A C 1
ATOM 852 O O . CYS A 1 120 ? 4.158 -18.446 -34.764 1 11.93 341 CYS A O 1
ATOM 855 N N . SER A 1 121 ? 5.734 -20.022 -34.386 1 11.68 342 SER A N 1
ATOM 856 C CA . SER A 1 121 ? 6.348 -19.84 -35.697 1 12.04 342 SER A CA 1
ATOM 857 C C . SER A 1 121 ? 6.432 -21.228 -36.341 1 12.03 342 SER A C 1
ATOM 858 O O . SER A 1 121 ? 6.767 -22.208 -35.661 1 11.54 342 SER A O 1
ATOM 861 N N . PHE A 1 122 ? 6.027 -21.334 -37.614 1 11.55 343 PHE A N 1
ATOM 862 C CA . PHE A 1 122 ? 5.967 -22.622 -38.298 1 13.07 343 PHE A CA 1
ATOM 863 C C . PHE A 1 122 ? 5.038 -23.613 -37.57 1 13.48 343 PHE A C 1
ATOM 864 O O . PHE A 1 122 ? 5.267 -24.807 -37.607 1 14.21 343 PHE A O 1
ATOM 872 N N . GLY A 1 123 ? 4.007 -23.092 -36.901 1 12.09 344 GLY A N 1
ATOM 873 C CA . GLY A 1 123 ? 3.041 -23.896 -36.174 1 13.2 344 GLY A CA 1
ATOM 874 C C . GLY A 1 123 ? 3.542 -24.46 -34.862 1 14.33 344 GLY A C 1
ATOM 875 O O . GLY A 1 123 ? 2.857 -25.285 -34.262 1 16.2 344 GLY A O 1
ATOM 876 N N . LYS A 1 124 ? 4.724 -24.03 -34.389 1 13.08 345 LYS A N 1
ATOM 877 C CA . LYS A 1 124 ? 5.266 -24.551 -33.13 1 12.96 345 LYS A CA 1
ATOM 878 C C . LYS A 1 124 ? 5.458 -23.442 -32.108 1 12.19 345 LYS A C 1
ATOM 879 O O . LYS A 1 124 ? 5.872 -22.333 -32.458 1 12.6 345 LYS A O 1
ATOM 885 N N . GLN A 1 125 ? 5.252 -23.77 -30.823 1 9.97 346 GLN A N 1
ATOM 886 C CA . GLN A 1 125 ? 5.451 -22.789 -29.765 1 9.62 346 GLN A CA 1
ATOM 887 C C . GLN A 1 125 ? 6.913 -22.352 -29.715 1 10.11 346 GLN A C 1
ATOM 888 O O . GLN A 1 125 ? 7.813 -23.19 -29.636 1 10.66 346 GLN A O 1
ATOM 894 N N . VAL A 1 126 ? 7.14 -21.058 -29.691 1 10.32 347 VAL A N 1
ATOM 895 C CA . VAL A 1 126 ? 8.473 -20.508 -29.451 1 10.78 347 VAL A CA 1
ATOM 896 C C . VAL A 1 126 ? 8.5 -19.737 -28.123 1 11.02 347 VAL A C 1
ATOM 897 O O . VAL A 1 126 ? 9.537 -19.689 -27.459 1 11.83 347 VAL A O 1
ATOM 901 N N . VAL A 1 127 ? 7.353 -19.145 -27.702 1 10.29 348 VAL A N 1
ATOM 902 C CA . VAL A 1 127 ? 7.247 -18.483 -26.382 1 9.59 348 VAL A CA 1
ATOM 903 C C . VAL A 1 127 ? 5.886 -18.813 -25.823 1 10.01 348 VAL A C 1
ATOM 904 O O . VAL A 1 127 ? 4.905 -18.842 -26.559 1 9.15 348 VAL A O 1
ATOM 908 N N . GLU A 1 128 ? 5.808 -19.037 -24.495 1 9.35 349 GLU A N 1
ATOM 909 C CA . GLU A 1 128 ? 4.539 -19.217 -23.806 1 9.05 349 GLU A CA 1
ATOM 910 C C . GLU A 1 128 ? 4.528 -18.189 -22.684 1 10.25 349 GLU A C 1
ATOM 911 O O . GLU A 1 128 ? 5.512 -18.033 -21.951 1 10.54 349 GLU A O 1
ATOM 941 N N . VAL A 1 130 ? 2.138 -17.209 -19.332 1 10.33 351 VAL A N 1
ATOM 942 C CA . VAL A 1 130 ? 1.023 -17.651 -18.506 1 10.54 351 VAL A CA 1
ATOM 943 C C . VAL A 1 130 ? 0.765 -16.54 -17.536 1 10.82 351 VAL A C 1
ATOM 944 O O . VAL A 1 130 ? 1.692 -16 -16.93 1 10.37 351 VAL A O 1
ATOM 948 N N . GLU A 1 131 ? -0.511 -16.162 -17.406 1 10.5 352 GLU A N 1
ATOM 949 C CA . GLU A 1 131 ? -0.9 -15.115 -16.473 1 10.75 352 GLU A CA 1
ATOM 950 C C . GLU A 1 131 ? -2.174 -15.557 -15.814 1 10.45 352 GLU A C 1
ATOM 951 O O . GLU A 1 131 ? -2.941 -16.306 -16.411 1 10.43 352 GLU A O 1
ATOM 957 N N . SER A 1 132 ? -2.409 -15.087 -14.603 1 8.8 353 SER A N 1
ATOM 958 C CA . SER A 1 132 ? -3.67 -15.412 -13.94 1 9.34 353 SER A CA 1
ATOM 959 C C . SER A 1 132 ? -4.223 -14.227 -13.197 1 10.23 353 SER A C 1
ATOM 960 O O . SER A 1 132 ? -3.462 -13.351 -12.804 1 10.43 353 SER A O 1
ATOM 963 N N . GLU A 1 133 ? -5.566 -14.144 -13.095 1 10.7 354 GLU A N 1
ATOM 964 C CA . GLU A 1 133 ? -6.195 -13.026 -12.396 1 11.08 354 GLU A CA 1
ATOM 965 C C . GLU A 1 133 ? -7.335 -13.522 -11.551 1 11.11 354 GLU A C 1
ATOM 966 O O . GLU A 1 133 ? -8.12 -14.364 -11.979 1 10.31 354 GLU A O 1
ATOM 972 N N . TYR A 1 134 ? -7.446 -12.956 -10.373 1 11.77 355 TYR A N 1
ATOM 973 C CA . TYR A 1 134 ? -8.584 -13.193 -9.499 1 13.25 355 TYR A CA 1
ATOM 974 C C . TYR A 1 134 ? -9.616 -12.102 -9.942 1 14.14 355 TYR A C 1
ATOM 975 O O . TYR A 1 134 ? -9.242 -11.049 -10.482 1 14.56 355 TYR A O 1
ATOM 984 N N . SER A 1 135 ? -10.878 -12.315 -9.684 1 14.08 356 SER A N 1
ATOM 985 C CA . SER A 1 135 ? -11.921 -11.385 -10.112 1 15.14 356 SER A CA 1
ATOM 986 C C . SER A 1 135 ? -12.142 -10.214 -9.177 1 15.73 356 SER A C 1
ATOM 987 O O . SER A 1 135 ? -11.722 -10.217 -8.02 1 15.61 356 SER A O 1
ATOM 990 N N . ARG A 1 136 ? -12.902 -9.249 -9.676 1 15.98 357 ARG A N 1
ATOM 991 C CA . ARG A 1 136 ? -13.536 -8.202 -8.898 1 16.54 357 ARG A CA 1
ATOM 992 C C . ARG A 1 136 ? -15.053 -8.304 -9.24 1 16.68 357 ARG A C 1
ATOM 993 O O . ARG A 1 136 ? -15.405 -8.432 -10.41 1 16.99 357 ARG A O 1
ATOM 997 N N . LEU A 1 137 ? -15.948 -8.225 -8.247 1 16.18 358 LEU A N 1
ATOM 998 C CA . LEU A 1 137 ? -17.391 -8.262 -8.517 1 17.23 358 LEU A CA 1
ATOM 999 C C . LEU A 1 137 ? -17.781 -6.825 -8.813 1 18.84 358 LEU A C 1
ATOM 1000 O O . LEU A 1 137 ? -17.615 -5.964 -7.943 1 19.04 358 LEU A O 1
ATOM 1005 N N . GLU A 1 138 ? -18.247 -6.56 -10.039 1 19.7 359 GLU A N 1
ATOM 1006 C CA . GLU A 1 138 ? -18.652 -5.239 -10.505 1 21.39 359 GLU A CA 1
ATOM 1007 C C . GLU A 1 138 ? -19.953 -5.377 -11.297 1 23.21 359 GLU A C 1
ATOM 1008 O O . GLU A 1 138 ? -20.005 -6.174 -12.24 1 23.26 359 GLU A O 1
ATOM 1014 N N . ASN A 1 139 ? -21.006 -4.61 -10.924 1 23.76 360 ASN A N 1
ATOM 1015 C CA . ASN A 1 139 ? -22.319 -4.656 -11.584 1 24.94 360 ASN A CA 1
ATOM 1016 C C . ASN A 1 139 ? -22.86 -6.097 -11.742 1 23.99 360 ASN A C 1
ATOM 1017 O O . ASN A 1 139 ? -23.276 -6.488 -12.824 1 23.36 360 ASN A O 1
ATOM 1022 N N . ASN A 1 140 ? -22.773 -6.903 -10.671 1 24.22 361 ASN A N 1
ATOM 1023 C CA . ASN A 1 140 ? -23.27 -8.28 -10.633 1 24.36 361 ASN A CA 1
ATOM 1024 C C . ASN A 1 140 ? -22.556 -9.252 -11.552 1 22.99 361 ASN A C 1
ATOM 1025 O O . ASN A 1 140 ? -23.111 -10.313 -11.851 1 23.19 361 ASN A O 1
ATOM 1030 N N . ARG A 1 141 ? -21.319 -8.923 -11.993 1 21.17 362 ARG A N 1
ATOM 1031 C CA . ARG A 1 141 ? -20.532 -9.824 -12.822 1 19.86 362 ARG A CA 1
ATOM 1032 C C . ARG A 1 141 ? -19.09 -9.864 -12.301 1 17.7 362 ARG A C 1
ATOM 1033 O O . ARG A 1 141 ? -18.648 -8.937 -11.626 1 17.97 362 ARG A O 1
ATOM 1035 N N . TYR A 1 142 ? -18.343 -10.91 -12.653 1 14.92 363 TYR A N 1
ATOM 1036 C CA . TYR A 1 142 ? -16.957 -11.042 -12.22 1 14.14 363 TYR A CA 1
ATOM 1037 C C . TYR A 1 142 ? -16.058 -10.519 -13.331 1 14.1 363 TYR A C 1
ATOM 1038 O O . TYR A 1 142 ? -16.099 -11.045 -14.442 1 14.52 363 TYR A O 1
ATOM 1047 N N . VAL A 1 143 ? -15.303 -9.449 -13.061 1 13.31 364 VAL A N 1
ATOM 1048 C CA . VAL A 1 143 ? -14.467 -8.803 -14.071 1 14.33 364 VAL A CA 1
ATOM 1049 C C . VAL A 1 143 ? -12.986 -9.118 -13.819 1 13.35 364 VAL A C 1
ATOM 1050 O O . VAL A 1 143 ? -12.542 -9.191 -12.676 1 12.57 364 VAL A O 1
ATOM 1054 N N . TYR A 1 144 ? -12.25 -9.384 -14.896 1 13.33 365 TYR A N 1
ATOM 1055 C CA . TYR A 1 144 ? -10.833 -9.741 -14.849 1 13.5 365 TYR A CA 1
ATOM 1056 C C . TYR A 1 144 ? -10.084 -8.764 -15.715 1 13.76 365 TYR A C 1
ATOM 1057 O O . TYR A 1 144 ? -10.525 -8.47 -16.829 1 13.74 365 TYR A O 1
ATOM 1066 N N . ARG A 1 145 ? -8.951 -8.272 -15.219 1 13.29 366 ARG A N 1
ATOM 1067 C CA . ARG A 1 145 ? -8.159 -7.321 -15.972 1 13.8 366 ARG A CA 1
ATOM 1068 C C . ARG A 1 145 ? -6.722 -7.726 -15.947 1 12.55 366 ARG A C 1
ATOM 1069 O O . ARG A 1 145 ? -6.152 -7.859 -14.869 1 12.79 366 ARG A O 1
ATOM 1077 N N . ILE A 1 146 ? -6.112 -7.879 -17.127 1 11.02 367 ILE A N 1
ATOM 1078 C CA . ILE A 1 146 ? -4.689 -8.146 -17.244 1 12.07 367 ILE A CA 1
ATOM 1079 C C . ILE A 1 146 ? -4.141 -6.799 -17.703 1 13.18 367 ILE A C 1
ATOM 1080 O O . ILE A 1 146 ? -4.32 -6.421 -18.866 1 14.06 367 ILE A O 1
ATOM 1085 N N . GLN A 1 147 ? -3.554 -6.043 -16.779 1 12.53 368 GLN A N 1
ATOM 1086 C CA . GLN A 1 147 ? -3.095 -4.698 -17.068 1 13.37 368 GLN A CA 1
ATOM 1087 C C . GLN A 1 147 ? -1.63 -4.616 -17.447 1 12.27 368 GLN A C 1
ATOM 1088 O O . GLN A 1 147 ? -0.75 -5.05 -16.696 1 12.18 368 GLN A O 1
ATOM 1094 N N . ARG A 1 148 ? -1.363 -4.056 -18.629 1 11.94 369 ARG A N 1
ATOM 1095 C CA . ARG A 1 148 ? -0.001 -3.793 -19.094 1 12.18 369 ARG A CA 1
ATOM 1096 C C . ARG A 1 148 ? 0.905 -5.009 -19.012 1 13.26 369 ARG A C 1
ATOM 1097 O O . ARG A 1 148 ? 2.015 -4.927 -18.489 1 13.98 369 ARG A O 1
ATOM 1105 N N . SER A 1 149 ? 0.437 -6.146 -19.539 1 13.46 370 SER A N 1
ATOM 1106 C CA . SER A 1 149 ? 1.235 -7.365 -19.61 1 14.97 370 SER A CA 1
ATOM 1107 C C . SER A 1 149 ? 2.426 -7.103 -20.544 1 15.02 370 SER A C 1
ATOM 1108 O O . SER A 1 149 ? 2.207 -6.79 -21.707 1 14.38 370 SER A O 1
ATOM 1111 N N . PRO A 1 150 ? 3.677 -7.189 -20.062 1 14.92 371 PRO A N 1
ATOM 1112 C CA . PRO A 1 150 ? 4.818 -6.876 -20.945 1 13.99 371 PRO A CA 1
ATOM 1113 C C . PRO A 1 150 ? 4.973 -7.859 -22.097 1 12.93 371 PRO A C 1
ATOM 1114 O O . PRO A 1 150 ? 4.875 -9.083 -21.904 1 12.07 371 PRO A O 1
ATOM 1118 N N . MET A 1 151 ? 5.215 -7.328 -23.31 1 11.93 372 MET A N 1
ATOM 1119 C CA . MET A 1 151 ? 5.47 -8.213 -24.44 1 12.38 372 MET A CA 1
ATOM 1120 C C . MET A 1 151 ? 6.826 -8.869 -24.243 1 13.63 372 MET A C 1
ATOM 1121 O O . MET A 1 151 ? 7.73 -8.252 -23.684 1 13.55 372 MET A O 1
ATOM 1126 N N . CYS A 1 152 ? 6.963 -10.131 -24.673 1 14.78 373 CYS A N 1
ATOM 1127 C CA . CYS A 1 152 ? 8.233 -10.839 -24.578 1 15.59 373 CYS A CA 1
ATOM 1128 C C . CYS A 1 152 ? 9.249 -10.223 -25.569 1 15.22 373 CYS A C 1
ATOM 1129 O O . CYS A 1 152 ? 8.857 -9.55 -26.53 1 13.83 373 CYS A O 1
ATOM 1132 N N . GLU A 1 153 ? 10.556 -10.438 -25.332 1 14.84 374 GLU A N 1
ATOM 1133 C CA . GLU A 1 153 ? 11.591 -9.882 -26.187 1 15.43 374 GLU A CA 1
ATOM 1134 C C . GLU A 1 153 ? 11.502 -10.39 -27.622 1 14.59 374 GLU A C 1
ATOM 1135 O O . GLU A 1 153 ? 11.802 -9.648 -28.546 1 15.22 374 GLU A O 1
ATOM 1141 N N . TYR A 1 154 ? 11.033 -11.64 -27.813 1 14.19 375 TYR A N 1
ATOM 1142 C CA . TYR A 1 154 ? 10.872 -12.21 -29.15 1 14.56 375 TYR A CA 1
ATOM 1143 C C . TYR A 1 154 ? 9.892 -11.341 -29.958 1 13.59 375 TYR A C 1
ATOM 1144 O O . TYR A 1 154 ? 10.172 -11.017 -31.108 1 12.75 375 TYR A O 1
ATOM 1153 N N . MET A 1 155 ? 8.758 -10.953 -29.324 1 12.89 376 MET A N 1
ATOM 1154 C CA . MET A 1 155 ? 7.737 -10.133 -29.989 1 12.71 376 MET A CA 1
ATOM 1155 C C . MET A 1 155 ? 8.224 -8.739 -30.269 1 12.64 376 MET A C 1
ATOM 1156 O O . MET A 1 155 ? 8.015 -8.245 -31.367 1 12.28 376 MET A O 1
ATOM 1161 N N . ILE A 1 156 ? 8.931 -8.128 -29.312 1 12.2 377 ILE A N 1
ATOM 1162 C CA . ILE A 1 156 ? 9.49 -6.785 -29.51 1 12.44 377 ILE A CA 1
ATOM 1163 C C . ILE A 1 156 ? 10.485 -6.773 -30.679 1 13.08 377 ILE A C 1
ATOM 1164 O O . ILE A 1 156 ? 10.399 -5.927 -31.562 1 13.75 377 ILE A O 1
ATOM 1169 N N . ASN A 1 157 ? 11.405 -7.742 -30.703 1 13.73 378 ASN A N 1
ATOM 1170 C CA . ASN A 1 157 ? 12.4 -7.825 -31.773 1 14.85 378 ASN A CA 1
ATOM 1171 C C . ASN A 1 157 ? 11.729 -8.157 -33.109 1 13.89 378 ASN A C 1
ATOM 1172 O O . ASN A 1 157 ? 12.141 -7.638 -34.132 1 14.63 378 ASN A O 1
ATOM 1177 N N . PHE A 1 158 ? 10.672 -8.967 -33.092 1 12.59 379 PHE A N 1
ATOM 1178 C CA . PHE A 1 158 ? 9.952 -9.328 -34.311 1 12.71 379 PHE A CA 1
ATOM 1179 C C . PHE A 1 158 ? 9.305 -8.074 -34.916 1 12.76 379 PHE A C 1
ATOM 1180 O O . PHE A 1 158 ? 9.471 -7.799 -36.103 1 12.35 379 PHE A O 1
ATOM 1188 N N . ILE A 1 159 ? 8.588 -7.295 -34.094 1 12.19 380 ILE A N 1
ATOM 1189 C CA . ILE A 1 159 ? 7.981 -6.033 -34.545 1 12.87 380 ILE A CA 1
ATOM 1190 C C . ILE A 1 159 ? 9.05 -5.094 -35.125 1 14.25 380 ILE A C 1
ATOM 1191 O O . ILE A 1 159 ? 8.865 -4.566 -36.227 1 14.5 380 ILE A O 1
ATOM 1196 N N . GLN A 1 160 ? 10.178 -4.929 -34.412 1 14.73 381 GLN A N 1
ATOM 1197 C CA . GLN A 1 160 ? 11.228 -4.046 -34.899 1 16.66 381 GLN A CA 1
ATOM 1198 C C . GLN A 1 160 ? 11.851 -4.53 -36.213 1 17.2 381 GLN A C 1
ATOM 1199 O O . GLN A 1 160 ? 12.054 -3.732 -37.13 1 18.33 381 GLN A O 1
ATOM 1205 N N . LYS A 1 161 ? 12.13 -5.835 -36.333 1 17.53 382 LYS A N 1
ATOM 1206 C CA . LYS A 1 161 ? 12.7 -6.394 -37.554 1 17.75 382 LYS A CA 1
ATOM 1207 C C . LYS A 1 161 ? 11.719 -6.356 -38.736 1 17.71 382 LYS A C 1
ATOM 1208 O O . LYS A 1 161 ? 12.133 -6.088 -39.865 1 16.81 382 LYS A O 1
ATOM 1214 N N . LEU A 1 162 ? 10.415 -6.565 -38.474 1 17.56 383 LEU A N 1
ATOM 1215 C CA . LEU A 1 162 ? 9.415 -6.47 -39.548 1 18.21 383 LEU A CA 1
ATOM 1216 C C . LEU A 1 162 ? 9.356 -5.026 -40.057 1 20.24 383 LEU A C 1
ATOM 1217 O O . LEU A 1 162 ? 9.232 -4.818 -41.249 1 20.07 383 LEU A O 1
ATOM 1222 N N . LYS A 1 163 ? 9.425 -4.039 -39.151 1 22.21 384 LYS A N 1
ATOM 1223 C CA . LYS A 1 163 ? 9.404 -2.605 -39.47 1 25.11 384 LYS A CA 1
ATOM 1224 C C . LYS A 1 163 ? 10.645 -2.158 -40.254 1 27.39 384 LYS A C 1
ATOM 1225 O O . LYS A 1 163 ? 10.584 -1.191 -41.001 1 28.8 384 LYS A O 1
ATOM 1231 N N . ASN A 1 164 ? 11.772 -2.856 -40.09 1 27.96 385 ASN A N 1
ATOM 1232 C CA . ASN A 1 164 ? 12.991 -2.548 -40.829 1 28.6 385 ASN A CA 1
ATOM 1233 C C . ASN A 1 164 ? 12.966 -3.089 -42.262 1 27.06 385 ASN A C 1
ATOM 1234 O O . ASN A 1 164 ? 13.917 -2.845 -43.009 1 28.1 385 ASN A O 1
ATOM 1239 N N . LEU A 1 165 ? 11.931 -3.859 -42.644 1 24.86 386 LEU A N 1
ATOM 1240 C CA . LEU A 1 165 ? 11.822 -4.344 -44.009 1 22.52 386 LEU A CA 1
ATOM 1241 C C . LEU A 1 165 ? 11.34 -3.148 -44.854 1 22.36 386 LEU A C 1
ATOM 1242 O O . LEU A 1 165 ? 10.514 -2.341 -44.416 1 22.62 386 LEU A O 1
ATOM 1247 N N . PRO A 1 166 ? 11.898 -2.992 -46.055 1 21.86 387 PRO A N 1
ATOM 1248 C CA . PRO A 1 166 ? 11.545 -1.815 -46.874 1 22.2 387 PRO A CA 1
ATOM 1249 C C . PRO A 1 166 ? 10.126 -1.794 -47.434 1 22.09 387 PRO A C 1
ATOM 1250 O O . PRO A 1 166 ? 9.627 -0.733 -47.811 1 22.88 387 PRO A O 1
ATOM 1254 N N . GLU A 1 167 ? 9.481 -2.961 -47.521 1 21 388 GLU A N 1
ATOM 1255 C CA . GLU A 1 167 ? 8.155 -3.049 -48.132 1 20.21 388 GLU A CA 1
ATOM 1256 C C . GLU A 1 167 ? 7.167 -3.884 -47.348 1 20.32 388 GLU A C 1
ATOM 1257 O O . GLU A 1 167 ? 7.546 -4.89 -46.741 1 19.77 388 GLU A O 1
ATOM 1263 N N . ARG A 1 168 ? 5.886 -3.506 -47.414 1 20.13 389 ARG A N 1
ATOM 1264 C CA . ARG A 1 168 ? 4.843 -4.252 -46.731 1 20.06 389 ARG A CA 1
ATOM 1265 C C . ARG A 1 168 ? 4.663 -5.668 -47.29 1 19.29 389 ARG A C 1
ATOM 1266 O O . ARG A 1 168 ? 4.234 -6.539 -46.534 1 19.24 389 ARG A O 1
ATOM 1268 N N . TYR A 1 169 ? 4.948 -5.913 -48.6 1 19.01 390 TYR A N 1
ATOM 1269 C CA . TYR A 1 169 ? 4.777 -7.277 -49.142 1 18.51 390 TYR A CA 1
ATOM 1270 C C . TYR A 1 169 ? 5.708 -8.28 -48.475 1 15.78 390 TYR A C 1
ATOM 1271 O O . TYR A 1 169 ? 5.287 -9.404 -48.235 1 15.09 390 TYR A O 1
ATOM 1280 N N . MET A 1 170 ? 6.968 -7.881 -48.173 1 14.03 391 MET A N 1
ATOM 1281 C CA . MET A 1 170 ? 7.919 -8.764 -47.484 1 13.6 391 MET A CA 1
ATOM 1282 C C . MET A 1 170 ? 7.402 -9.035 -46.058 1 12.98 391 MET A C 1
ATOM 1283 O O . MET A 1 170 ? 7.497 -10.157 -45.568 1 13.35 391 MET A O 1
ATOM 1288 N N . MET A 1 171 ? 6.858 -8.017 -45.396 1 11.98 392 MET A N 1
ATOM 1289 C CA . MET A 1 171 ? 6.308 -8.185 -44.028 1 11.56 392 MET A CA 1
ATOM 1290 C C . MET A 1 171 ? 5.188 -9.227 -44.023 1 11.39 392 MET A C 1
ATOM 1291 O O . MET A 1 171 ? 5.197 -10.132 -43.185 1 12.04 392 MET A O 1
ATOM 1296 N N . ASN A 1 172 ? 4.227 -9.118 -44.966 1 11.38 393 ASN A N 1
ATOM 1297 C CA . ASN A 1 172 ? 3.129 -10.069 -45.024 1 11.64 393 ASN A CA 1
ATOM 1298 C C . ASN A 1 172 ? 3.622 -11.468 -45.35 1 10.96 393 ASN A C 1
ATOM 1299 O O . ASN A 1 172 ? 3.09 -12.426 -44.777 1 11.09 393 ASN A O 1
ATOM 1304 N N . SER A 1 173 ? 4.666 -11.595 -46.2 1 10.4 394 SER A N 1
ATOM 1305 C CA . SER A 1 173 ? 5.193 -12.929 -46.514 1 10.88 394 SER A CA 1
ATOM 1306 C C . SER A 1 173 ? 5.83 -13.538 -45.25 1 11.27 394 SER A C 1
ATOM 1307 O O . SER A 1 173 ? 5.61 -14.71 -44.951 1 12.59 394 SER A O 1
ATOM 1310 N N . VAL A 1 174 ? 6.566 -12.738 -44.486 1 10.18 395 VAL A N 1
ATOM 1311 C CA . VAL A 1 174 ? 7.2 -13.247 -43.256 1 10.29 395 VAL A CA 1
ATOM 1312 C C . VAL A 1 174 ? 6.112 -13.715 -42.26 1 10.81 395 VAL A C 1
ATOM 1313 O O . VAL A 1 174 ? 6.224 -14.791 -41.666 1 10.53 395 VAL A O 1
ATOM 1317 N N . LEU A 1 175 ? 5.029 -12.94 -42.164 1 10.63 396 LEU A N 1
ATOM 1318 C CA . LEU A 1 175 ? 3.887 -13.241 -41.289 1 11.35 396 LEU A CA 1
ATOM 1319 C C . LEU A 1 175 ? 3.098 -14.493 -41.641 1 11.07 396 LEU A C 1
ATOM 1320 O O . LEU A 1 175 ? 2.287 -14.98 -40.811 1 11.77 396 LEU A O 1
ATOM 1325 N N . GLU A 1 176 ? 3.327 -15.036 -42.841 1 10.65 397 GLU A N 1
ATOM 1326 C CA . GLU A 1 176 ? 2.656 -16.25 -43.277 1 11.45 397 GLU A CA 1
ATOM 1327 C C . GLU A 1 176 ? 2.96 -17.422 -42.323 1 11.51 397 GLU A C 1
ATOM 1328 O O .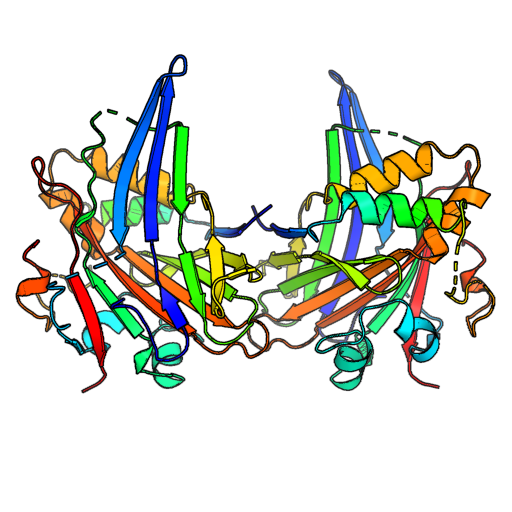 GLU A 1 176 ? 2.141 -18.313 -42.186 1 12.03 397 GLU A O 1
ATOM 1334 N N . ASN A 1 177 ? 4.135 -17.411 -41.661 1 10.58 398 ASN A N 1
ATOM 1335 C CA . ASN A 1 177 ? 4.522 -18.483 -40.763 1 9.4 398 ASN A CA 1
ATOM 1336 C C . ASN A 1 177 ? 4.405 -18.107 -39.29 1 9.4 398 ASN A C 1
ATOM 1337 O O . ASN A 1 177 ? 4.941 -18.821 -38.459 1 10.3 398 ASN A O 1
ATOM 1342 N N . PHE A 1 178 ? 3.687 -17.034 -38.96 1 8.18 399 PHE A N 1
ATOM 1343 C CA . PHE A 1 178 ? 3.577 -16.577 -37.592 1 9.31 399 PHE A CA 1
ATOM 1344 C C . PHE A 1 178 ? 2.112 -16.594 -37.134 1 9.71 399 PHE A C 1
ATOM 1345 O O . PHE A 1 178 ? 1.228 -16.089 -37.84 1 10.71 399 PHE A O 1
ATOM 1353 N N . THR A 1 179 ? 1.861 -17.122 -35.931 1 8.88 400 THR A N 1
ATOM 1354 C CA . THR A 1 179 ? 0.514 -17.098 -35.361 1 8.35 400 THR A CA 1
ATOM 1355 C C . THR A 1 179 ? 0.618 -16.941 -33.824 1 7.95 400 THR A C 1
ATOM 1356 O O . THR A 1 179 ? 1.696 -17.127 -33.237 1 7.45 400 THR A O 1
ATOM 1360 N N . ILE A 1 180 ? -0.488 -16.57 -33.206 1 6.88 401 ILE A N 1
ATOM 1361 C CA . ILE A 1 180 ? -0.557 -16.526 -31.738 1 7.46 401 ILE A CA 1
ATOM 1362 C C . ILE A 1 180 ? -1.832 -17.268 -31.333 1 8.39 401 ILE A C 1
ATOM 1363 O O . ILE A 1 180 ? -2.866 -17.093 -31.974 1 7.79 401 ILE A O 1
ATOM 1368 N N . LEU A 1 181 ? -1.775 -18.066 -30.246 1 8.45 402 LEU A N 1
ATOM 1369 C CA . LEU A 1 181 ? -2.931 -18.8 -29.762 1 9.45 402 LEU A CA 1
ATOM 1370 C C . LEU A 1 181 ? -3.112 -18.348 -28.313 1 9.18 402 LEU A C 1
ATOM 1371 O O . LEU A 1 181 ? -2.147 -18.364 -27.546 1 9.04 402 LEU A O 1
ATOM 1376 N N . GLN A 1 182 ? -4.312 -17.915 -27.954 1 7.91 403 GLN A N 1
ATOM 1377 C CA . GLN A 1 182 ? -4.586 -17.483 -26.583 1 9.6 403 GLN A CA 1
ATOM 1378 C C . GLN A 1 182 ? -5.624 -18.456 -26.016 1 10.27 403 GLN A C 1
ATOM 1379 O O . GLN A 1 182 ? -6.632 -18.708 -26.675 1 10.75 403 GLN A O 1
ATOM 1385 N N . VAL A 1 183 ? -5.339 -19.095 -24.869 1 9.94 404 VAL A N 1
ATOM 1386 C CA . VAL A 1 183 ? -6.255 -20.069 -24.288 1 10.4 404 VAL A CA 1
ATOM 1387 C C . VAL A 1 183 ? -6.591 -19.587 -22.883 1 11.25 404 VAL A C 1
ATOM 1388 O O . VAL A 1 183 ? -5.692 -19.405 -22.057 1 10.99 404 VAL A O 1
ATOM 1392 N N . MET A 1 184 ? -7.871 -19.337 -22.642 1 10.32 405 MET A N 1
ATOM 1393 C CA . MET A 1 184 ? -8.391 -18.846 -21.356 1 12.12 405 MET A CA 1
ATOM 1394 C C . MET A 1 184 ? -8.997 -20.007 -20.654 1 11.89 405 MET A C 1
ATOM 1395 O O . MET A 1 184 ? -9.912 -20.619 -21.202 1 11.7 405 MET A O 1
ATOM 1400 N N . ARG A 1 185 ? -8.572 -20.273 -19.428 1 10.95 406 ARG A N 1
ATOM 1401 C CA . ARG A 1 185 ? -9.113 -21.398 -18.671 1 11.26 406 ARG A CA 1
ATOM 1402 C C . ARG A 1 185 ? -9.543 -20.985 -17.287 1 11.34 406 ARG A C 1
ATOM 1403 O O . ARG A 1 185 ? -9.038 -19.995 -16.755 1 11.77 406 ARG A O 1
ATOM 1411 N N . ALA A 1 186 ? -10.437 -21.779 -16.677 1 11.35 407 ALA A N 1
ATOM 1412 C CA . ALA A 1 186 ? -10.792 -21.599 -15.263 1 11.9 407 ALA A CA 1
ATOM 1413 C C . ALA A 1 186 ? -9.78 -22.471 -14.509 1 12.99 407 ALA A C 1
ATOM 1414 O O . ALA A 1 186 ? -9.622 -23.646 -14.849 1 13.26 407 ALA A O 1
ATOM 1416 N N . ARG A 1 187 ? -9.06 -21.91 -13.541 1 13.6 408 ARG A N 1
ATOM 1417 C CA . ARG A 1 187 ? -8.006 -22.653 -12.858 1 15.18 408 ARG A CA 1
ATOM 1418 C C . ARG A 1 187 ? -8.462 -23.94 -12.181 1 15.93 408 ARG A C 1
ATOM 1419 O O . ARG A 1 187 ? -7.802 -24.967 -12.328 1 16.58 408 ARG A O 1
ATOM 1427 N N . GLU A 1 188 ? -9.565 -23.888 -11.458 1 16.54 409 GLU A N 1
ATOM 1428 C CA . GLU A 1 188 ? -10.027 -25.036 -10.668 1 18.55 409 GLU A CA 1
ATOM 1429 C C . GLU A 1 188 ? -10.425 -26.249 -11.493 1 20.15 409 GLU A C 1
ATOM 1430 O O . GLU A 1 188 ? -10.049 -27.374 -11.156 1 21.12 409 GLU A O 1
ATOM 1432 N N . THR A 1 189 ? -11.159 -26.039 -12.58 1 19.46 410 THR A N 1
ATOM 1433 C CA . THR A 1 189 ? -11.64 -27.154 -13.406 1 19.6 410 THR A CA 1
ATOM 1434 C C . THR A 1 189 ? -10.776 -27.44 -14.633 1 19.57 410 THR A C 1
ATOM 1435 O O . THR A 1 189 ? -10.991 -28.464 -15.294 1 19.61 410 THR A O 1
ATOM 1439 N N . GLN A 1 190 ? -9.906 -26.48 -15.008 1 18.79 411 GLN A N 1
ATOM 1440 C CA . GLN A 1 190 ? -9.094 -26.523 -16.229 1 19.14 411 GLN A CA 1
ATOM 1441 C C . GLN A 1 190 ? -9.951 -26.46 -17.504 1 19.23 411 GLN A C 1
ATOM 1442 O O . GLN A 1 190 ? -9.449 -26.768 -18.589 1 19.71 411 GLN A O 1
ATOM 1448 N N . GLU A 1 191 ? -11.221 -26.031 -17.392 1 18.34 412 GLU A N 1
ATOM 1449 C CA . GLU A 1 191 ? -12.08 -25.93 -18.56 1 17.93 412 GLU A CA 1
ATOM 1450 C C . GLU A 1 191 ? -11.652 -24.765 -19.457 1 15.84 412 GLU A C 1
ATOM 1451 O O . GLU A 1 191 ? -11.192 -23.736 -18.957 1 14.95 412 GLU A O 1
ATOM 1457 N N . THR A 1 192 ? -11.829 -24.922 -20.773 1 13.36 413 THR A N 1
ATOM 1458 C CA . THR A 1 192 ? -11.526 -23.851 -21.704 1 12.62 413 THR A CA 1
ATOM 1459 C C . THR A 1 192 ? -12.711 -22.887 -21.691 1 13.3 413 THR A C 1
ATOM 1460 O O . THR A 1 192 ? -13.847 -23.289 -21.961 1 14.17 413 THR A O 1
ATOM 1464 N N . LEU A 1 193 ? -12.467 -21.644 -21.292 1 12.56 414 LEU A N 1
ATOM 1465 C CA . LEU A 1 193 ? -13.49 -20.601 -21.277 1 12.23 414 LEU A CA 1
ATOM 1466 C C . LEU A 1 193 ? -13.564 -19.891 -22.637 1 12.22 414 LEU A C 1
ATOM 1467 O O . LEU A 1 193 ? -14.63 -19.474 -23.064 1 13.22 414 LEU A O 1
ATOM 1472 N N . LEU A 1 194 ? -12.423 -19.735 -23.286 1 12.05 415 LEU A N 1
ATOM 1473 C CA . LEU A 1 194 ? -12.33 -19.041 -24.544 1 11.83 415 LEU A CA 1
ATOM 1474 C C . LEU A 1 194 ? -10.993 -19.407 -25.172 1 10.79 415 LEU A C 1
ATOM 1475 O O . LEU A 1 194 ? -9.997 -19.631 -24.461 1 10.03 415 LEU A O 1
ATOM 1480 N N . CYS A 1 195 ? -10.955 -19.431 -26.507 1 9.1 416 CYS A N 1
ATOM 1481 C CA . CYS A 1 195 ? -9.721 -19.724 -27.199 1 9.21 416 CYS A CA 1
ATOM 1482 C C . CYS A 1 195 ? -9.719 -18.89 -28.471 1 10.38 416 CYS A C 1
ATOM 1483 O O . CYS A 1 195 ? -10.682 -18.929 -29.235 1 11.78 416 CYS A O 1
ATOM 1486 N N . ILE A 1 196 ? -8.686 -18.057 -28.637 1 9.6 417 ILE A N 1
ATOM 1487 C CA . ILE A 1 196 ? -8.597 -17.171 -29.787 1 8.84 417 ILE A CA 1
ATOM 1488 C C . ILE A 1 196 ? -7.318 -17.427 -30.561 1 8.93 417 ILE A C 1
ATOM 1489 O O . ILE A 1 196 ? -6.22 -17.327 -30.002 1 9.37 417 ILE A O 1
ATOM 1494 N N . ALA A 1 197 ? -7.457 -17.75 -31.831 1 8.55 418 ALA A N 1
ATOM 1495 C CA . ALA A 1 197 ? -6.335 -17.94 -32.728 1 9.45 418 ALA A CA 1
ATOM 1496 C C . ALA A 1 197 ? -6.144 -16.621 -33.475 1 9.69 418 ALA A C 1
ATOM 1497 O O . ALA A 1 197 ? -7.124 -16.049 -33.943 1 10.14 418 ALA A O 1
ATOM 1499 N N . TYR A 1 198 ? -4.9 -16.153 -33.613 1 8.17 419 TYR A N 1
ATOM 1500 C CA . TYR A 1 198 ? -4.64 -14.894 -34.301 1 9.23 419 TYR A CA 1
ATOM 1501 C C . TYR A 1 198 ? -3.773 -15.101 -35.526 1 9.18 419 TYR A C 1
ATOM 1502 O O . TYR A 1 198 ? -2.745 -15.764 -35.452 1 9.5 419 TYR A O 1
ATOM 1511 N N . VAL A 1 199 ? -4.153 -14.464 -36.626 1 9.16 420 VAL A N 1
ATOM 1512 C CA . VAL A 1 199 ? -3.389 -14.433 -37.884 1 9.68 420 VAL A CA 1
ATOM 1513 C C . VAL A 1 199 ? -3.24 -12.948 -38.248 1 10.34 420 VAL A C 1
ATOM 1514 O O . VAL A 1 199 ? -4.188 -12.178 -38.076 1 9.91 420 VAL A O 1
ATOM 1518 N N . PHE A 1 200 ? -2.056 -12.53 -38.694 1 9.72 421 PHE A N 1
ATOM 1519 C CA . PHE A 1 200 ? -1.796 -11.13 -39.008 1 10.54 421 PHE A CA 1
ATOM 1520 C C . PHE A 1 200 ? -1.323 -10.844 -40.42 1 11.36 421 PHE A C 1
ATOM 1521 O O . PHE A 1 200 ? -0.631 -11.636 -41.043 1 11.76 421 PHE A O 1
ATOM 1529 N N . GLU A 1 201 ? -1.63 -9.628 -40.863 1 11.09 422 GLU A N 1
ATOM 1530 C CA . GLU A 1 201 ? -1.057 -8.914 -41.977 1 11.4 422 GLU A CA 1
ATOM 1531 C C . GLU A 1 201 ? -0.736 -7.519 -41.407 1 11.93 422 GLU A C 1
ATOM 1532 O O . GLU A 1 201 ? -1.14 -7.2 -40.282 1 12.14 422 GLU A O 1
ATOM 1538 N N . VAL A 1 202 ? 0.025 -6.712 -42.142 1 12.01 423 VAL A N 1
ATOM 1539 C CA . VAL A 1 202 ? 0.373 -5.377 -41.683 1 12.77 423 VAL A CA 1
ATOM 1540 C C . VAL A 1 202 ? -0.598 -4.391 -42.33 1 12.89 423 VAL A C 1
ATOM 1541 O O . VAL A 1 202 ? -0.926 -4.531 -43.515 1 13.5 423 VAL A O 1
ATOM 1545 N N . ALA A 1 203 ? -1.094 -3.418 -41.562 1 13.53 424 ALA A N 1
ATOM 1546 C CA . ALA A 1 203 ? -2.007 -2.412 -42.1 1 14.56 424 ALA A CA 1
ATOM 1547 C C . ALA A 1 203 ? -1.295 -1.542 -43.126 1 15.55 424 ALA A C 1
ATOM 1548 O O . ALA A 1 203 ? -0.084 -1.344 -43.059 1 14.74 424 ALA A O 1
ATOM 1550 N N . ALA A 1 204 ? -2.054 -1.028 -44.087 1 17.92 425 ALA A N 1
ATOM 1551 C CA . ALA A 1 204 ? -1.512 -0.122 -45.111 1 20.09 425 ALA A CA 1
ATOM 1552 C C . ALA A 1 204 ? -1.026 1.17 -44.433 1 23.12 425 ALA A C 1
ATOM 1553 O O . ALA A 1 204 ? -1.495 1.506 -43.344 1 24.1 425 ALA A O 1
ATOM 1555 N N . GLN A 1 205 ? -0.068 1.867 -45.056 1 25.28 426 GLN A N 1
ATOM 1556 C CA . GLN A 1 205 ? 0.557 3.082 -44.503 1 27.44 426 GLN A CA 1
ATOM 1557 C C . GLN A 1 205 ? -0.408 4.152 -44.003 1 28.31 426 GLN A C 1
ATOM 1558 O O . GLN A 1 205 ? -0.155 4.749 -42.95 1 29.87 426 GLN A O 1
ATOM 1560 N N . ASN A 1 206 ? -1.505 4.393 -44.731 1 27.69 427 ASN A N 1
ATOM 1561 C CA . ASN A 1 206 ? -2.466 5.426 -44.319 1 28.22 427 ASN A CA 1
ATOM 1562 C C . ASN A 1 206 ? -3.635 4.899 -43.485 1 27.79 427 ASN A C 1
ATOM 1563 O O . ASN A 1 206 ? -4.625 5.616 -43.302 1 28.6 427 ASN A O 1
ATOM 1565 N N . SER A 1 207 ? -3.538 3.664 -42.983 1 25.93 428 SER A N 1
ATOM 1566 C CA . SER A 1 207 ? -4.633 3.067 -42.228 1 24.7 428 SER A CA 1
ATOM 1567 C C . SER A 1 207 ? -4.245 2.665 -40.824 1 22.63 428 SER A C 1
ATOM 1568 O O . SER A 1 207 ? -3.073 2.405 -40.547 1 22.58 428 SER A O 1
ATOM 1570 N N . GLY A 1 208 ? -5.234 2.619 -39.934 1 20.73 429 GLY A N 1
ATOM 1571 C CA . GLY A 1 208 ? -4.997 2.149 -38.578 1 19.7 429 GLY A CA 1
ATOM 1572 C C . GLY A 1 208 ? -5.205 0.644 -38.499 1 18.75 429 GLY A C 1
ATOM 1573 O O . GLY A 1 208 ? -5.328 -0.022 -39.532 1 19.36 429 GLY A O 1
ATOM 1574 N N . THR A 1 209 ? -5.22 0.079 -37.286 1 17.69 430 THR A N 1
ATOM 1575 C CA . THR A 1 209 ? -5.434 -1.357 -37.131 1 17.19 430 THR A CA 1
ATOM 1576 C C . THR A 1 209 ? -6.92 -1.698 -37.311 1 17.51 430 THR A C 1
ATOM 1577 O O . THR A 1 209 ? -7.798 -0.994 -36.82 1 19.14 430 THR A O 1
ATOM 1581 N N . THR A 1 210 ? -7.188 -2.774 -38.02 1 15.73 431 THR A N 1
ATOM 1582 C CA . THR A 1 210 ? -8.544 -3.272 -38.219 1 16.04 431 THR A CA 1
ATOM 1583 C C . THR A 1 210 ? -8.491 -4.806 -38.084 1 15.12 431 THR A C 1
ATOM 1584 O O . THR A 1 210 ? -7.407 -5.385 -38.052 1 15.43 431 THR A O 1
ATOM 1588 N N . HIS A 1 211 ? -9.648 -5.454 -38.008 1 14.67 432 HIS A N 1
ATOM 1589 C CA . HIS A 1 211 ? -9.688 -6.912 -37.908 1 14.59 432 HIS A CA 1
ATOM 1590 C C . HIS A 1 211 ? -11.013 -7.484 -38.324 1 13.81 432 HIS A C 1
ATOM 1591 O O . HIS A 1 211 ? -12.008 -6.76 -38.39 1 14.79 432 HIS A O 1
ATOM 1598 N N . HIS A 1 212 ? -11.044 -8.801 -38.557 1 12.36 433 HIS A N 1
ATOM 1599 C CA . HIS A 1 212 ? -12.276 -9.563 -38.744 1 12.64 433 HIS A CA 1
ATOM 1600 C C . HIS A 1 212 ? -12.264 -10.664 -37.672 1 12.16 433 HIS A C 1
ATOM 1601 O O . HIS A 1 212 ? -11.191 -11.183 -37.329 1 11.89 433 HIS A O 1
ATOM 1608 N N . ILE A 1 213 ? -13.431 -11.033 -37.168 1 11.78 434 ILE A N 1
ATOM 1609 C CA . ILE A 1 213 ? -13.55 -12.095 -36.173 1 12.96 434 ILE A CA 1
ATOM 1610 C C . ILE A 1 213 ? -14.397 -13.196 -36.787 1 13.48 434 ILE A C 1
ATOM 1611 O O . ILE A 1 213 ? -15.485 -12.908 -37.305 1 13.62 434 ILE A O 1
ATOM 1616 N N . TYR A 1 214 ? -13.944 -14.457 -36.681 1 12.41 435 TYR A N 1
ATOM 1617 C CA . TYR A 1 214 ? -14.659 -15.606 -37.222 1 13.22 435 TYR A CA 1
ATOM 1618 C C . TYR A 1 214 ? -14.909 -16.661 -36.179 1 13.46 435 TYR A C 1
ATOM 1619 O O . TYR A 1 214 ? -14.06 -16.887 -35.321 1 13.18 435 TYR A O 1
ATOM 1628 N N . ARG A 1 215 ? -16.061 -17.327 -36.248 1 13.91 436 ARG A N 1
ATOM 1629 C CA . ARG A 1 215 ? -16.322 -18.467 -35.379 1 16.07 436 ARG A CA 1
ATOM 1630 C C . ARG A 1 215 ? -15.618 -19.651 -36.038 1 17.76 436 ARG A C 1
ATOM 1631 O O . ARG A 1 215 ? -15.535 -19.716 -37.273 1 19.19 436 ARG A O 1
ATOM 1639 N N . LEU A 1 216 ? -15.092 -20.575 -35.227 1 18.17 437 LEU A N 1
ATOM 1640 C CA . LEU A 1 216 ? -14.416 -21.746 -35.777 1 18.95 437 LEU A CA 1
ATOM 1641 C C . LEU A 1 216 ? -15.345 -22.942 -35.669 1 20.85 437 LEU A C 1
ATOM 1642 O O . LEU A 1 216 ? -15.831 -23.25 -34.576 1 20.49 437 LEU A O 1
ATOM 1647 N N . ILE A 1 217 ? -15.575 -23.627 -36.786 1 22.5 438 ILE A N 1
ATOM 1648 C CA . ILE A 1 217 ? -16.433 -24.81 -36.878 1 25.62 438 ILE A CA 1
ATOM 1649 C C . ILE A 1 217 ? -15.669 -26 -37.481 1 27.81 438 ILE A C 1
ATOM 1650 O O . ILE A 1 217 ? -14.589 -25.815 -38.032 1 27.46 438 ILE A O 1
ATOM 1655 N N . LYS A 1 218 ? -16.223 -27.215 -37.402 1 29.89 439 LYS A N 1
ATOM 1656 C CA . LYS A 1 218 ? -15.599 -28.386 -38.017 1 33.23 439 LYS A CA 1
ATOM 1657 C C . LYS A 1 218 ? -16.69 -29.029 -38.851 1 36.67 439 LYS A C 1
ATOM 1658 O O . LYS A 1 218 ? -17.407 -29.895 -38.349 1 37.58 439 LYS A O 1
ATOM 1664 N N . GLU A 1 219 ? -16.861 -28.557 -40.099 1 38.31 440 GLU A N 1
ATOM 1665 C CA . GLU A 1 219 ? -17.904 -29.043 -41.002 1 40.22 440 GLU A CA 1
ATOM 1666 C C . GLU A 1 219 ? -17.637 -30.461 -41.507 1 41.93 440 GLU A C 1
ATOM 1667 O O . GLU A 1 219 ? -17.516 -30.686 -42.714 1 43.03 440 GLU A O 1
ATOM 1669 N N . ALA B 1 3 ? 14.493 -37.682 3.35 1 36.11 224 ALA B N 1
ATOM 1670 C CA . ALA B 1 3 ? 14.467 -36.809 2.191 1 35.68 224 ALA B CA 1
ATOM 1671 C C . ALA B 1 3 ? 13.045 -36.493 1.748 1 35.12 224 ALA B C 1
ATOM 1672 O O . ALA B 1 3 ? 12.124 -37.301 1.93 1 35.54 224 ALA B O 1
ATOM 1674 N N . ILE B 1 4 ? 12.863 -35.296 1.181 1 33.49 225 ILE B N 1
ATOM 1675 C CA . ILE B 1 4 ? 11.558 -34.878 0.712 1 32.72 225 ILE B CA 1
ATOM 1676 C C . ILE B 1 4 ? 11.467 -35.439 -0.685 1 32.57 225 ILE B C 1
ATOM 1677 O O . ILE B 1 4 ? 12.027 -34.88 -1.635 1 32.28 225 ILE B O 1
ATOM 1682 N N . ALA B 1 5 ? 10.86 -36.616 -0.791 1 32.01 226 ALA B N 1
ATOM 1683 C CA . ALA B 1 5 ? 10.811 -37.326 -2.065 1 32.03 226 ALA B CA 1
ATOM 1684 C C . ALA B 1 5 ? 9.728 -38.395 -2.103 1 31.98 226 ALA B C 1
ATOM 1685 O O . ALA B 1 5 ? 9.292 -38.893 -1.062 1 32.59 226 ALA B O 1
ATOM 1687 N N . THR B 1 6 ? 9.261 -38.701 -3.303 1 30.35 227 THR B N 1
ATOM 1688 C CA . THR B 1 6 ? 8.403 -39.83 -3.609 1 30.22 227 THR B CA 1
ATOM 1689 C C . THR B 1 6 ? 9.292 -40.72 -4.538 1 31.72 227 THR B C 1
ATOM 1690 O O . THR B 1 6 ? 10.448 -40.354 -4.819 1 32.36 227 THR B O 1
ATOM 1694 N N . HIS B 1 7 ? 8.756 -41.841 -5.068 1 32.36 228 HIS B N 1
ATOM 1695 C CA . HIS B 1 7 ? 9.517 -42.664 -6.022 1 33.65 228 HIS B CA 1
ATOM 1696 C C . HIS B 1 7 ? 9.774 -41.91 -7.345 1 33.06 228 HIS B C 1
ATOM 1697 O O . HIS B 1 7 ? 10.65 -42.319 -8.126 1 33.8 228 HIS B O 1
ATOM 1704 N N . LYS B 1 8 ? 8.959 -40.879 -7.647 1 31.24 229 LYS B N 1
ATOM 1705 C CA . LYS B 1 8 ? 9.078 -40.221 -8.933 1 30.83 229 LYS B CA 1
ATOM 1706 C C . LYS B 1 8 ? 9.526 -38.779 -8.904 1 29.02 229 LYS B C 1
ATOM 1707 O O . LYS B 1 8 ? 9.898 -38.26 -9.956 1 28.97 229 LYS B O 1
ATOM 1713 N N . PHE B 1 9 ? 9.515 -38.126 -7.741 1 27.62 230 PHE B N 1
ATOM 1714 C CA . PHE B 1 9 ? 9.899 -36.712 -7.691 1 26.23 230 PHE B CA 1
ATOM 1715 C C . PHE B 1 9 ? 10.611 -36.399 -6.387 1 25.6 230 PHE B C 1
ATOM 1716 O O . PHE B 1 9 ? 10.242 -36.951 -5.34 1 25.91 230 PHE B O 1
ATOM 1724 N N . ARG B 1 10 ? 11.633 -35.521 -6.437 1 24.66 231 ARG B N 1
ATOM 1725 C CA . ARG B 1 10 ? 12.347 -35.189 -5.209 1 24.92 231 ARG B CA 1
ATOM 1726 C C . ARG B 1 10 ? 12.872 -33.77 -5.138 1 23.02 231 ARG B C 1
ATOM 1727 O O . ARG B 1 10 ? 13.253 -33.183 -6.151 1 21.55 231 ARG B O 1
ATOM 1735 N N . LEU B 1 11 ? 12.908 -33.219 -3.921 1 22.14 232 LEU B N 1
ATOM 1736 C CA . LEU B 1 11 ? 13.466 -31.894 -3.706 1 22.6 232 LEU B CA 1
ATOM 1737 C C . LEU B 1 11 ? 14.959 -32.1 -3.49 1 23.67 232 LEU B C 1
ATOM 1738 O O . LEU B 1 11 ? 15.346 -32.91 -2.641 1 24.41 232 LEU B O 1
ATOM 1743 N N . LEU B 1 12 ? 15.789 -31.399 -4.255 1 23.09 233 LEU B N 1
ATOM 1744 C CA . LEU B 1 12 ? 17.242 -31.474 -4.132 1 23.52 233 LEU B CA 1
ATOM 1745 C C . LEU B 1 12 ? 17.759 -30.317 -3.291 1 23.69 233 LEU B C 1
ATOM 1746 O O . LEU B 1 12 ? 18.709 -30.495 -2.543 1 24.37 233 LEU B O 1
ATOM 1751 N N . GLU B 1 13 ? 17.165 -29.125 -3.434 1 22.98 234 GLU B N 1
ATOM 1752 C CA . GLU B 1 13 ? 17.614 -27.952 -2.685 1 23.19 234 GLU B CA 1
ATOM 1753 C C . GLU B 1 13 ? 16.494 -26.951 -2.543 1 22.27 234 GLU B C 1
ATOM 1754 O O . GLU B 1 13 ? 15.709 -26.784 -3.464 1 21.46 234 GLU B O 1
ATOM 1760 N N . PHE B 1 14 ? 16.45 -26.232 -1.413 1 21.21 235 PHE B N 1
ATOM 1761 C CA . PHE B 1 14 ? 15.531 -25.118 -1.222 1 20.61 235 PHE B CA 1
ATOM 1762 C C . PHE B 1 14 ? 16.321 -24.119 -0.398 1 20.29 235 PHE B C 1
ATOM 1763 O O . PHE B 1 14 ? 16.609 -24.4 0.764 1 20.94 235 PHE B O 1
ATOM 1771 N N . THR B 1 15 ? 16.719 -22.982 -0.993 1 18.6 236 THR B N 1
ATOM 1772 C CA . THR B 1 15 ? 17.521 -22.006 -0.269 1 17.71 236 THR B CA 1
ATOM 1773 C C . THR B 1 15 ? 16.847 -20.664 -0.298 1 16.79 236 THR B C 1
ATOM 1774 O O . THR B 1 15 ? 16.676 -20.119 -1.378 1 16.4 236 THR B O 1
ATOM 1778 N N . ALA B 1 16 ? 16.471 -20.114 0.871 1 15.28 237 ALA B N 1
ATOM 1779 C CA . ALA B 1 16 ? 15.887 -18.773 0.915 1 14.6 237 ALA B CA 1
ATOM 1780 C C . ALA B 1 16 ? 16.997 -17.854 1.4 1 15.03 237 ALA B C 1
ATOM 1781 O O . ALA B 1 16 ? 17.668 -18.176 2.393 1 15.63 237 ALA B O 1
ATOM 1783 N N . PHE B 1 17 ? 17.196 -16.704 0.733 1 13.72 238 PHE B N 1
ATOM 1784 C CA . PHE B 1 17 ? 18.348 -15.871 1.061 1 13.97 238 PHE B CA 1
ATOM 1785 C C . PHE B 1 17 ? 18.162 -14.398 0.772 1 13.85 238 PHE B C 1
ATOM 1786 O O . PHE B 1 17 ? 17.17 -14.011 0.168 1 13.55 238 PHE B O 1
ATOM 1794 N N . MET B 1 18 ? 19.15 -13.568 1.184 1 13.59 239 MET B N 1
ATOM 1795 C CA . MET B 1 18 ? 19.241 -12.183 0.756 1 14.25 239 MET B CA 1
ATOM 1796 C C . MET B 1 18 ? 20.666 -11.921 0.261 1 14.23 239 MET B C 1
ATOM 1797 O O . MET B 1 18 ? 21.626 -12.42 0.851 1 14.35 239 MET B O 1
ATOM 1802 N N . GLU B 1 19 ? 20.79 -11.145 -0.804 1 14.8 240 GLU B N 1
ATOM 1803 C CA . GLU B 1 19 ? 22.08 -10.785 -1.384 1 16.33 240 GLU B CA 1
ATOM 1804 C C . GLU B 1 19 ? 22.261 -9.293 -1.278 1 18.44 240 GLU B C 1
ATOM 1805 O O . GLU B 1 19 ? 21.321 -8.534 -1.507 1 18.17 240 GLU B O 1
ATOM 1811 N N . ILE B 1 20 ? 23.49 -8.877 -1.04 1 20.48 241 ILE B N 1
ATOM 1812 C CA . ILE B 1 20 ? 23.862 -7.471 -0.928 1 23.93 241 ILE B CA 1
ATOM 1813 C C . ILE B 1 20 ? 25.177 -7.253 -1.67 1 24.61 241 ILE B C 1
ATOM 1814 O O . ILE B 1 20 ? 26.09 -8.067 -1.534 1 25.13 241 ILE B O 1
ATOM 1819 N N . GLN B 1 21 ? 25.261 -6.171 -2.464 1 24.9 242 GLN B N 1
ATOM 1820 C CA . GLN B 1 21 ? 26.48 -5.774 -3.145 1 26.35 242 GLN B CA 1
ATOM 1821 C C . GLN B 1 21 ? 26.766 -4.33 -2.738 1 29.8 242 GLN B C 1
ATOM 1822 O O . GLN B 1 21 ? 25.928 -3.461 -2.967 1 29.15 242 GLN B O 1
ATOM 1828 N N . ARG B 1 22 ? 27.949 -4.059 -2.163 1 33.17 243 ARG B N 1
ATOM 1829 C CA . ARG B 1 22 ? 28.332 -2.693 -1.81 1 36.51 243 ARG B CA 1
ATOM 1830 C C . ARG B 1 22 ? 29.738 -2.547 -2.324 1 39.75 243 ARG B C 1
ATOM 1831 O O . ARG B 1 22 ? 30.645 -3.179 -1.789 1 41.3 243 ARG B O 1
ATOM 1833 N N . ASP B 1 23 ? 29.891 -1.799 -3.43 1 40.69 244 ASP B N 1
ATOM 1834 C CA . ASP B 1 23 ? 31.148 -1.586 -4.141 1 42.09 244 ASP B CA 1
ATOM 1835 C C . ASP B 1 23 ? 31.746 -2.962 -4.556 1 42.47 244 ASP B C 1
ATOM 1836 O O . ASP B 1 23 ? 31.051 -3.716 -5.249 1 43.23 244 ASP B O 1
ATOM 1838 N N . GLU B 1 24 ? 32.954 -3.335 -4.094 1 41.49 245 GLU B N 1
ATOM 1839 C CA . GLU B 1 24 ? 33.552 -4.611 -4.463 1 41.18 245 GLU B CA 1
ATOM 1840 C C . GLU B 1 24 ? 33.377 -5.662 -3.368 1 39.95 245 GLU B C 1
ATOM 1841 O O . GLU B 1 24 ? 34.288 -6.472 -3.139 1 40.53 245 GLU B O 1
ATOM 1843 N N . ILE B 1 25 ? 32.225 -5.636 -2.657 1 37.66 246 ILE B N 1
ATOM 1844 C CA . ILE B 1 25 ? 32.012 -6.607 -1.598 1 35.9 246 ILE B CA 1
ATOM 1845 C C . ILE B 1 25 ? 30.649 -7.241 -1.728 1 33.14 246 ILE B C 1
ATOM 1846 O O . ILE B 1 25 ? 29.651 -6.544 -1.63 1 33 246 ILE B O 1
ATOM 1851 N N . TYR B 1 26 ? 30.598 -8.555 -1.926 1 30.46 247 TYR B N 1
ATOM 1852 C CA . TYR B 1 26 ? 29.334 -9.272 -2.067 1 28.21 247 TYR B CA 1
ATOM 1853 C C . TYR B 1 26 ? 29.087 -10.116 -0.845 1 28.24 247 TYR B C 1
ATOM 1854 O O . TYR B 1 26 ? 30.007 -10.783 -0.373 1 28.36 247 TYR B O 1
ATOM 1863 N N . HIS B 1 27 ? 27.837 -10.128 -0.343 1 27.55 248 HIS B N 1
ATOM 1864 C CA . HIS B 1 27 ? 27.477 -10.967 0.785 1 27.87 248 HIS B CA 1
ATOM 1865 C C . HIS B 1 27 ? 26.13 -11.632 0.484 1 25.99 248 HIS B C 1
ATOM 1866 O O . HIS B 1 27 ? 25.218 -11.001 -0.052 1 24.65 248 HIS B O 1
ATOM 1873 N N . ARG B 1 28 ? 26.028 -12.917 0.812 1 24.58 249 ARG B N 1
ATOM 1874 C CA . ARG B 1 28 ? 24.793 -13.671 0.685 1 23.82 249 ARG B CA 1
ATOM 1875 C C . ARG B 1 28 ? 24.499 -14.244 2.07 1 22.28 249 ARG B C 1
ATOM 1876 O O . ARG B 1 28 ? 25.409 -14.758 2.732 1 22.76 249 ARG B O 1
ATOM 1884 N N . HIS B 1 29 ? 23.277 -14.059 2.553 1 20.5 250 HIS B N 1
ATOM 1885 C CA . HIS B 1 29 ? 22.897 -14.536 3.874 1 19.01 250 HIS B CA 1
ATOM 1886 C C . HIS B 1 29 ? 21.783 -15.571 3.691 1 18.44 250 HIS B C 1
ATOM 1887 O O . HIS B 1 29 ? 20.806 -15.273 3.03 1 18.33 250 HIS B O 1
ATOM 1894 N N . LEU B 1 30 ? 21.911 -16.752 4.294 1 17.39 251 LEU B N 1
ATOM 1895 C CA . LEU B 1 30 ? 20.915 -17.802 4.157 1 16.97 251 LEU B CA 1
ATOM 1896 C C . LEU B 1 30 ? 19.911 -17.793 5.302 1 17.01 251 LEU B C 1
ATOM 1897 O O . LEU B 1 30 ? 20.296 -17.994 6.464 1 16.86 251 LEU B O 1
ATOM 1902 N N . PHE B 1 31 ? 18.636 -17.582 4.977 1 15.97 252 PHE B N 1
ATOM 1903 C CA . PHE B 1 31 ? 17.568 -17.622 5.976 1 15.77 252 PHE B CA 1
ATOM 1904 C C . PHE B 1 31 ? 17.184 -19.072 6.273 1 16.06 252 PHE B C 1
ATOM 1905 O O . PHE B 1 31 ? 16.94 -19.424 7.432 1 15.98 252 PHE B O 1
ATOM 1913 N N . VAL B 1 32 ? 17.058 -19.885 5.222 1 16.21 253 VAL B N 1
ATOM 1914 C CA . VAL B 1 32 ? 16.607 -21.276 5.277 1 17.5 253 VAL B CA 1
ATOM 1915 C C . VAL B 1 32 ? 17.397 -22.057 4.248 1 18.32 253 VAL B C 1
ATOM 1916 O O . VAL B 1 32 ? 17.622 -21.537 3.157 1 18.64 253 VAL B O 1
ATOM 1920 N N . GLN B 1 33 ? 17.792 -23.306 4.545 1 18.56 254 GLN B N 1
ATOM 1921 C CA . GLN B 1 33 ? 18.477 -24.132 3.547 1 19.51 254 GLN B CA 1
ATOM 1922 C C . GLN B 1 33 ? 18.185 -25.606 3.747 1 21.69 254 GLN B C 1
ATOM 1923 O O . GLN B 1 33 ? 18.668 -26.196 4.713 1 23.42 254 GLN B O 1
ATOM 1929 N N . LEU B 1 34 ? 17.395 -26.2 2.853 1 21.51 255 LEU B N 1
ATOM 1930 C CA . LEU B 1 34 ? 17.087 -27.625 2.865 1 23.13 255 LEU B CA 1
ATOM 1931 C C . LEU B 1 34 ? 17.919 -28.258 1.756 1 25.2 255 LEU B C 1
ATOM 1932 O O . LEU B 1 34 ? 18.174 -27.619 0.735 1 24.48 255 LEU B O 1
ATOM 1937 N N . GLY B 1 35 ? 18.302 -29.515 1.952 1 27.09 256 GLY B N 1
ATOM 1938 C CA . GLY B 1 35 ? 19.088 -30.245 0.977 1 29.2 256 GLY B CA 1
ATOM 1939 C C . GLY B 1 35 ? 20.553 -29.913 1.114 1 31.51 256 GLY B C 1
ATOM 1940 O O . GLY B 1 35 ? 20.912 -28.744 1.261 1 32.57 256 GLY B O 1
ATOM 1941 N N . LEU B 1 45 ? 13.257 -40.34 9.021 1 39.02 266 LEU B N 1
ATOM 1942 C CA . LEU B 1 45 ? 12.365 -39.247 9.396 1 38.52 266 LEU B CA 1
ATOM 1943 C C . LEU B 1 45 ? 11.334 -39.625 10.463 1 36.72 266 LEU B C 1
ATOM 1944 O O . LEU B 1 45 ? 10.843 -40.755 10.495 1 37.89 266 LEU B O 1
ATOM 1949 N N . GLU B 1 46 ? 10.969 -38.656 11.31 1 33.59 267 GLU B N 1
ATOM 1950 C CA . GLU B 1 46 ? 9.888 -38.828 12.274 1 30.74 267 GLU B CA 1
ATOM 1951 C C . GLU B 1 46 ? 8.567 -38.455 11.57 1 28.43 267 GLU B C 1
ATOM 1952 O O . GLU B 1 46 ? 8.591 -37.912 10.454 1 28.32 267 GLU B O 1
ATOM 1958 N N . THR B 1 47 ? 7.418 -38.749 12.193 1 26.19 268 THR B N 1
ATOM 1959 C CA . THR B 1 47 ? 6.13 -38.441 11.574 1 25.32 268 THR B CA 1
ATOM 1960 C C . THR B 1 47 ? 5.298 -37.478 12.397 1 24.64 268 THR B C 1
ATOM 1961 O O . THR B 1 47 ? 5.45 -37.408 13.609 1 25.13 268 THR B O 1
ATOM 1965 N N . VAL B 1 48 ? 4.402 -36.745 11.721 1 22.97 269 VAL B N 1
ATOM 1966 C CA . VAL B 1 48 ? 3.464 -35.846 12.368 1 21.76 269 VAL B CA 1
ATOM 1967 C C . VAL B 1 48 ? 2.068 -36.187 11.855 1 20.53 269 VAL B C 1
ATOM 1968 O O . VAL B 1 48 ? 1.901 -36.441 10.663 1 19.91 269 VAL B O 1
ATOM 1972 N N . ASP B 1 49 ? 1.082 -36.227 12.761 1 19.43 270 ASP B N 1
ATOM 1973 C CA . ASP B 1 49 ? -0.308 -36.459 12.389 1 19.51 270 ASP B CA 1
ATOM 1974 C C . ASP B 1 49 ? -0.781 -35.129 11.75 1 18.84 270 ASP B C 1
ATOM 1975 O O . ASP B 1 49 ? -0.792 -34.102 12.419 1 18.35 270 ASP B O 1
ATOM 1980 N N . ILE B 1 50 ? -1.147 -35.154 10.453 1 18.61 271 ILE B N 1
ATOM 1981 C CA . ILE B 1 50 ? -1.565 -33.967 9.705 1 18.86 271 ILE B CA 1
ATOM 1982 C C . ILE B 1 50 ? -2.827 -33.285 10.278 1 20.65 271 ILE B C 1
ATOM 1983 O O . ILE B 1 50 ? -3.003 -32.073 10.115 1 21.08 271 ILE B O 1
ATOM 1988 N N . ARG B 1 51 ? -3.668 -34.039 11.006 1 21.55 272 ARG B N 1
ATOM 1989 C CA . ARG B 1 51 ? -4.838 -33.441 11.652 1 22.19 272 ARG B CA 1
ATOM 1990 C C . ARG B 1 51 ? -4.425 -32.375 12.679 1 21.32 272 ARG B C 1
ATOM 1991 O O . ARG B 1 51 ? -5.198 -31.452 12.946 1 22.23 272 ARG B O 1
ATOM 1999 N N . GLN B 1 52 ? -3.186 -32.461 13.212 1 19.62 273 GLN B N 1
ATOM 2000 C CA . GLN B 1 52 ? -2.672 -31.486 14.167 1 18.66 273 GLN B CA 1
ATOM 2001 C C . GLN B 1 52 ? -2.333 -30.142 13.523 1 18.69 273 GLN B C 1
ATOM 2002 O O . GLN B 1 52 ? -2.047 -29.201 14.253 1 18.78 273 GLN B O 1
ATOM 2008 N N . ILE B 1 53 ? -2.274 -30.054 12.174 1 18.57 274 ILE B N 1
ATOM 2009 C CA . ILE B 1 53 ? -1.915 -28.787 11.519 1 18.89 274 ILE B CA 1
ATOM 2010 C C . ILE B 1 53 ? -2.98 -28.27 10.557 1 19.41 274 ILE B C 1
ATOM 2011 O O . ILE B 1 53 ? -2.778 -27.196 10.004 1 19.38 274 ILE B O 1
ATOM 2016 N N . PHE B 1 54 ? -4.094 -29.01 10.325 1 19.47 275 PHE B N 1
ATOM 2017 C CA . PHE B 1 54 ? -5.098 -28.551 9.354 1 20.16 275 PHE B CA 1
ATOM 2018 C C . PHE B 1 54 ? -5.576 -27.078 9.552 1 19.29 275 PHE B C 1
ATOM 2019 O O . PHE B 1 54 ? -5.697 -26.358 8.564 1 19.11 275 PHE B O 1
ATOM 2027 N N . ASP B 1 55 ? -5.84 -26.632 10.797 1 18.31 276 ASP B N 1
ATOM 2028 C CA . ASP B 1 55 ? -6.348 -25.269 11.014 1 17.72 276 ASP B CA 1
ATOM 2029 C C . ASP B 1 55 ? -5.298 -24.145 10.83 1 17.55 276 ASP B C 1
ATOM 2030 O O . ASP B 1 55 ? -5.63 -22.962 10.988 1 18.08 276 ASP B O 1
ATOM 2035 N N . LYS B 1 56 ? -4.037 -24.506 10.558 1 16.15 277 LYS B N 1
ATOM 2036 C CA . LYS B 1 56 ? -2.991 -23.512 10.298 1 15.06 277 LYS B CA 1
ATOM 2037 C C . LYS B 1 56 ? -2.806 -23.236 8.781 1 15.6 277 LYS B C 1
ATOM 2038 O O . LYS B 1 56 ? -1.891 -22.512 8.39 1 16.31 277 LYS B O 1
ATOM 2044 N N . PHE B 1 57 ? -3.668 -23.821 7.94 1 14.95 278 PHE B N 1
ATOM 2045 C CA . PHE B 1 57 ? -3.616 -23.691 6.481 1 16.29 278 PHE B CA 1
ATOM 2046 C C . PHE B 1 57 ? -5.042 -23.518 5.956 1 17.92 278 PHE B C 1
ATOM 2047 O O . PHE B 1 57 ? -6.003 -23.925 6.597 1 17.38 278 PHE B O 1
ATOM 2055 N N . PRO B 1 58 ? -5.199 -22.928 4.759 1 19.91 279 PRO B N 1
ATOM 2056 C CA . PRO B 1 58 ? -6.555 -22.753 4.194 1 22.26 279 PRO B CA 1
ATOM 2057 C C . PRO B 1 58 ? -7.296 -24.086 4.081 1 25.18 279 PRO B C 1
ATOM 2058 O O . PRO B 1 58 ? -6.665 -25.089 3.752 1 25.38 279 PRO B O 1
ATOM 2062 N N . GLU B 1 59 ? -8.58 -24.128 4.467 1 27.89 280 GLU B N 1
ATOM 2063 C CA . GLU B 1 59 ? -9.318 -25.395 4.405 1 30.61 280 GLU B CA 1
ATOM 2064 C C . GLU B 1 59 ? -10.568 -25.322 3.554 1 33.75 280 GLU B C 1
ATOM 2065 O O . GLU B 1 59 ? -11.542 -26.017 3.832 1 35 280 GLU B O 1
ATOM 2071 N N . LYS B 1 60 ? -10.527 -24.533 2.489 1 35.3 281 LYS B N 1
ATOM 2072 C CA . LYS B 1 60 ? -11.64 -24.472 1.538 1 37.73 281 LYS B CA 1
ATOM 2073 C C . LYS B 1 60 ? -11.308 -25.474 0.388 1 39.72 281 LYS B C 1
ATOM 2074 O O . LYS B 1 60 ? -10.564 -26.43 0.634 1 40.67 281 LYS B O 1
ATOM 2076 N N . SER B 1 61 ? -11.851 -25.298 -0.843 1 39.88 282 SER B N 1
ATOM 2077 C CA . SER B 1 61 ? -11.532 -26.199 -1.948 1 39.98 282 SER B CA 1
ATOM 2078 C C . SER B 1 61 ? -10.068 -26.024 -2.315 1 39.59 282 SER B C 1
ATOM 2079 O O . SER B 1 61 ? -9.588 -24.898 -2.431 1 40.32 282 SER B O 1
ATOM 2081 N N . GLY B 1 62 ? -9.361 -27.129 -2.473 1 38.26 283 GLY B N 1
ATOM 2082 C CA . GLY B 1 62 ? -7.943 -27.087 -2.805 1 37.04 283 GLY B CA 1
ATOM 2083 C C . GLY B 1 62 ? -7.025 -26.848 -1.617 1 35.59 283 GLY B C 1
ATOM 2084 O O . GLY B 1 62 ? -5.833 -26.591 -1.807 1 36.24 283 GLY B O 1
ATOM 2085 N N . GLY B 1 63 ? -7.562 -26.962 -0.398 1 33.23 284 GLY B N 1
ATOM 2086 C CA . GLY B 1 63 ? -6.798 -26.768 0.831 1 31.42 284 GLY B CA 1
ATOM 2087 C C . GLY B 1 63 ? -5.937 -27.957 1.215 1 28.93 284 GLY B C 1
ATOM 2088 O O . GLY B 1 63 ? -5.964 -28.974 0.531 1 28.45 284 GLY B O 1
ATOM 2089 N N . LEU B 1 64 ? -5.185 -27.864 2.327 1 26.9 285 LEU B N 1
ATOM 2090 C CA . LEU B 1 64 ? -4.308 -28.959 2.754 1 24.75 285 LEU B CA 1
ATOM 2091 C C . LEU B 1 64 ? -5.072 -30.273 2.962 1 24.66 285 LEU B C 1
ATOM 2092 O O . LEU B 1 64 ? -4.603 -31.331 2.531 1 23.77 285 LEU B O 1
ATOM 2097 N N . LYS B 1 65 ? -6.252 -30.208 3.604 1 24.71 286 LYS B N 1
ATOM 2098 C CA . LYS B 1 65 ? -7.04 -31.417 3.844 1 25.6 286 LYS B CA 1
ATOM 2099 C C . LYS B 1 65 ? -7.49 -32.056 2.536 1 26.03 286 LYS B C 1
ATOM 2100 O O . LYS B 1 65 ? -7.279 -33.257 2.337 1 25.96 286 LYS B O 1
ATOM 2106 N N . ASP B 1 66 ? -8.019 -31.228 1.611 1 26.39 287 ASP B N 1
ATOM 2107 C CA . ASP B 1 66 ? -8.486 -31.644 0.286 1 27.17 287 ASP B CA 1
ATOM 2108 C C . ASP B 1 66 ? -7.351 -32.301 -0.477 1 26.24 287 ASP B C 1
ATOM 2109 O O . ASP B 1 66 ? -7.522 -33.395 -1.016 1 26.37 287 ASP B O 1
ATOM 2114 N N . LEU B 1 67 ? -6.179 -31.648 -0.488 1 24.83 288 LEU B N 1
ATOM 2115 C CA . LEU B 1 67 ? -4.992 -32.14 -1.185 1 23.98 288 LEU B CA 1
ATOM 2116 C C . LEU B 1 67 ? -4.535 -33.475 -0.593 1 23.29 288 LEU B C 1
ATOM 2117 O O . LEU B 1 67 ? -4.18 -34.392 -1.338 1 23.44 288 LEU B O 1
ATOM 2122 N N . TYR B 1 68 ? -4.521 -33.582 0.744 1 21.97 289 TYR B N 1
ATOM 2123 C CA . TYR B 1 68 ? -4.087 -34.81 1.395 1 22.87 289 TYR B CA 1
ATOM 2124 C C . TYR B 1 68 ? -5.018 -35.972 1.045 1 24.96 289 TYR B C 1
ATOM 2125 O O . TYR B 1 68 ? -4.534 -37.063 0.728 1 25.54 289 TYR B O 1
ATOM 2134 N N . GLU B 1 69 ? -6.337 -35.733 1.045 1 26.21 290 GLU B N 1
ATOM 2135 C CA . GLU B 1 69 ? -7.307 -36.793 0.744 1 28.81 290 GLU B CA 1
ATOM 2136 C C . GLU B 1 69 ? -7.156 -37.302 -0.67 1 29.64 290 GLU B C 1
ATOM 2137 O O . GLU B 1 69 ? -7.227 -38.51 -0.903 1 30.2 290 GLU B O 1
ATOM 2143 N N . LYS B 1 70 ? -6.913 -36.386 -1.616 1 29.74 291 LYS B N 1
ATOM 2144 C CA . LYS B 1 70 ? -6.705 -36.738 -3.014 1 29.62 291 LYS B CA 1
ATOM 2145 C C . LYS B 1 70 ? -5.413 -37.548 -3.203 1 29.43 291 LYS B C 1
ATOM 2146 O O . LYS B 1 70 ? -5.356 -38.445 -4.036 1 30.17 291 LYS B O 1
ATOM 2152 N N . GLY B 1 71 ? -4.382 -37.216 -2.442 1 28.54 292 GLY B N 1
ATOM 2153 C CA . GLY B 1 71 ? -3.127 -37.944 -2.493 1 28.49 292 GLY B CA 1
ATOM 2154 C C . GLY B 1 71 ? -2.202 -37.62 -3.655 1 27.92 292 GLY B C 1
ATOM 2155 O O . GLY B 1 71 ? -2.485 -36.717 -4.452 1 27.36 292 GLY B O 1
ATOM 2156 N N . PRO B 1 72 ? -1.069 -38.353 -3.793 1 27.97 293 PRO B N 1
ATOM 2157 C CA . PRO B 1 72 ? -0.593 -39.466 -2.941 1 27.42 293 PRO B CA 1
ATOM 2158 C C . PRO B 1 72 ? -0.16 -38.976 -1.57 1 26.73 293 PRO B C 1
ATOM 2159 O O . PRO B 1 72 ? 0.519 -37.966 -1.467 1 26.02 293 PRO B O 1
ATOM 2163 N N . GLN B 1 73 ? -0.572 -39.682 -0.515 1 26.58 294 GLN B N 1
ATOM 2164 C CA . GLN B 1 73 ? -0.264 -39.284 0.852 1 27.19 294 GLN B CA 1
ATOM 2165 C C . GLN B 1 73 ? 1.239 -39.282 1.154 1 26.7 294 GLN B C 1
ATOM 2166 O O . GLN B 1 73 ? 1.689 -38.489 1.987 1 27.61 294 GLN B O 1
ATOM 2172 N N . ASN B 1 74 ? 2.033 -40.09 0.426 1 25.12 295 ASN B N 1
ATOM 2173 C CA . ASN B 1 74 ? 3.484 -40.119 0.652 1 25.44 295 ASN B CA 1
ATOM 2174 C C . ASN B 1 74 ? 4.238 -38.87 0.125 1 23.06 295 ASN B C 1
ATOM 2175 O O . ASN B 1 74 ? 5.45 -38.762 0.302 1 22.86 295 ASN B O 1
ATOM 2180 N N . ALA B 1 75 ? 3.536 -37.969 -0.562 1 22.09 296 ALA B N 1
ATOM 2181 C CA . ALA B 1 75 ? 4.146 -36.743 -1.082 1 21.53 296 ALA B CA 1
ATOM 2182 C C . ALA B 1 75 ? 4.063 -35.575 -0.096 1 21.16 296 ALA B C 1
ATOM 2183 O O . ALA B 1 75 ? 4.497 -34.479 -0.44 1 21.83 296 ALA B O 1
ATOM 2185 N N . PHE B 1 76 ? 3.486 -35.769 1.095 1 20.07 297 PHE B N 1
ATOM 2186 C CA . PHE B 1 76 ? 3.262 -34.674 2.028 1 19.64 297 PHE B CA 1
ATOM 2187 C C . PHE B 1 76 ? 4.261 -34.641 3.172 1 18.77 297 PHE B C 1
ATOM 2188 O O . PHE B 1 76 ? 4.422 -35.64 3.879 1 18.15 297 PHE B O 1
ATOM 2196 N N . TYR B 1 77 ? 4.882 -33.474 3.395 1 17.65 298 TYR B N 1
ATOM 2197 C CA . TYR B 1 77 ? 5.896 -33.275 4.423 1 17.26 298 TYR B CA 1
ATOM 2198 C C . TYR B 1 77 ? 5.665 -32.004 5.225 1 17.49 298 TYR B C 1
ATOM 2199 O O . TYR B 1 77 ? 5.093 -31.026 4.722 1 18.49 298 TYR B O 1
ATOM 2208 N N . LEU B 1 78 ? 6.138 -32.004 6.466 1 15.36 299 LEU B N 1
ATOM 2209 C CA . LEU B 1 78 ? 6.087 -30.827 7.304 1 15.29 299 LEU B CA 1
ATOM 2210 C C . LEU B 1 78 ? 7.53 -30.499 7.67 1 15.78 299 LEU B C 1
ATOM 2211 O O . LEU B 1 78 ? 8.265 -31.375 8.136 1 16.72 299 LEU B O 1
ATOM 2216 N N . VAL B 1 79 ? 7.944 -29.259 7.459 1 14.56 300 VAL B N 1
ATOM 2217 C CA . VAL B 1 79 ? 9.284 -28.811 7.798 1 14.88 300 VAL B CA 1
ATOM 2218 C C . VAL B 1 79 ? 9.221 -27.805 8.954 1 15.63 300 VAL B C 1
ATOM 2219 O O . VAL B 1 79 ? 8.525 -26.788 8.831 1 16.88 300 VAL B O 1
ATOM 2223 N N . LYS B 1 80 ? 9.883 -28.101 10.081 1 14.53 301 LYS B N 1
ATOM 2224 C CA . LYS B 1 80 ? 9.975 -27.162 11.19 1 13.74 301 LYS B CA 1
ATOM 2225 C C . LYS B 1 80 ? 11.351 -26.512 10.982 1 15.27 301 LYS B C 1
ATOM 2226 O O . LYS B 1 80 ? 12.37 -27.213 11.043 1 15.18 301 LYS B O 1
ATOM 2232 N N . CYS B 1 81 ? 11.379 -25.19 10.745 1 14.54 302 CYS B N 1
ATOM 2233 C CA . CYS B 1 81 ? 12.635 -24.523 10.468 1 15.25 302 CYS B CA 1
ATOM 2234 C C . CYS B 1 81 ? 12.953 -23.441 11.467 1 14.61 302 CYS B C 1
ATOM 2235 O O . CYS B 1 81 ? 12.073 -22.669 11.831 1 13.65 302 CYS B O 1
ATOM 2238 N N . TRP B 1 82 ? 14.241 -23.33 11.854 1 14.18 303 TRP B N 1
ATOM 2239 C CA . TRP B 1 82 ? 14.725 -22.258 12.69 1 14.27 303 TRP B CA 1
ATOM 2240 C C . TRP B 1 82 ? 15.429 -21.333 11.692 1 14.85 303 TRP B C 1
ATOM 2241 O O . TRP B 1 82 ? 16.514 -21.639 11.203 1 16.18 303 TRP B O 1
ATOM 2252 N N . ALA B 1 83 ? 14.741 -20.272 11.295 1 14.78 304 ALA B N 1
ATOM 2253 C CA . ALA B 1 83 ? 15.253 -19.347 10.279 1 14.71 304 ALA B CA 1
ATOM 2254 C C . ALA B 1 83 ? 16.324 -18.471 10.871 1 15.19 304 ALA B C 1
ATOM 2255 O O . ALA B 1 83 ? 16.156 -17.953 11.978 1 15.14 304 ALA B O 1
ATOM 2257 N N . ASP B 1 84 ? 17.41 -18.263 10.13 1 15.6 305 ASP B N 1
ATOM 2258 C CA . ASP B 1 84 ? 18.502 -17.433 10.612 1 16.34 305 ASP B CA 1
ATOM 2259 C C . ASP B 1 84 ? 18.223 -15.972 10.263 1 17.39 305 ASP B C 1
ATOM 2260 O O . ASP B 1 84 ? 18.315 -15.592 9.097 1 17.37 305 ASP B O 1
ATOM 2265 N N . LEU B 1 85 ? 17.919 -15.153 11.272 1 18.49 306 LEU B N 1
ATOM 2266 C CA . LEU B 1 85 ? 17.718 -13.727 11.062 1 21.13 306 LEU B CA 1
ATOM 2267 C C . LEU B 1 85 ? 18.912 -12.872 11.516 1 24.68 306 LEU B C 1
ATOM 2268 O O . LEU B 1 85 ? 18.784 -11.654 11.584 1 26.02 306 LEU B O 1
ATOM 2273 N N . ASN B 1 86 ? 20.058 -13.489 11.828 1 26.53 307 ASN B N 1
ATOM 2274 C CA . ASN B 1 86 ? 21.238 -12.737 12.231 1 29.56 307 ASN B CA 1
ATOM 2275 C C . ASN B 1 86 ? 21.987 -12.262 11.009 1 32.77 307 ASN B C 1
ATOM 2276 O O . ASN B 1 86 ? 22.882 -12.945 10.519 1 33.03 307 ASN B O 1
ATOM 2278 N N . THR B 1 87 ? 21.677 -11.034 10.584 1 34.79 308 THR B N 1
ATOM 2279 C CA . THR B 1 87 ? 22.349 -10.366 9.478 1 37.15 308 THR B CA 1
ATOM 2280 C C . THR B 1 87 ? 22.286 -8.848 9.651 1 38.9 308 THR B C 1
ATOM 2281 O O . THR B 1 87 ? 21.31 -8.327 10.196 1 40.09 308 THR B O 1
ATOM 2285 N N . GLY B 1 96 ? 18.828 -5.087 2.244 1 30.26 317 GLY B N 1
ATOM 2286 C CA . GLY B 1 96 ? 19.48 -5.934 1.255 1 30.44 317 GLY B CA 1
ATOM 2287 C C . GLY B 1 96 ? 19.02 -5.654 -0.156 1 30.16 317 GLY B C 1
ATOM 2288 O O . GLY B 1 96 ? 17.9 -5.177 -0.367 1 31.34 317 GLY B O 1
ATOM 2289 N N . ASP B 1 97 ? 19.874 -5.943 -1.13 1 28.32 318 ASP B N 1
ATOM 2290 C CA . ASP B 1 97 ? 19.555 -5.686 -2.522 1 27.24 318 ASP B CA 1
ATOM 2291 C C . ASP B 1 97 ? 18.508 -6.646 -3.077 1 25.17 318 ASP B C 1
ATOM 2292 O O . ASP B 1 97 ? 17.637 -6.21 -3.835 1 26.53 318 ASP B O 1
ATOM 2297 N N . PHE B 1 98 ? 18.58 -7.941 -2.723 1 21.21 319 PHE B N 1
ATOM 2298 C CA . PHE B 1 98 ? 17.632 -8.906 -3.273 1 17.62 319 PHE B CA 1
ATOM 2299 C C . PHE B 1 98 ? 17.26 -9.975 -2.282 1 16.46 319 PHE B C 1
ATOM 2300 O O . PHE B 1 98 ? 18.142 -10.571 -1.671 1 16.7 319 PHE B O 1
ATOM 2308 N N . TYR B 1 99 ? 15.965 -10.246 -2.13 1 14.44 320 TYR B N 1
ATOM 2309 C CA . TYR B 1 99 ? 15.513 -11.336 -1.266 1 13.28 320 TYR B CA 1
ATOM 2310 C C . TYR B 1 99 ? 14.904 -12.361 -2.207 1 13.11 320 TYR B C 1
ATOM 2311 O O . TYR B 1 99 ? 14.042 -11.998 -3.007 1 12.93 320 TYR B O 1
ATOM 2320 N N . GLY B 1 100 ? 15.351 -13.608 -2.13 1 13.31 321 GLY B N 1
ATOM 2321 C CA . GLY B 1 100 ? 14.836 -14.62 -3.041 1 13.58 321 GLY B CA 1
ATOM 2322 C C . GLY B 1 100 ? 14.961 -16.039 -2.564 1 13.41 321 GLY B C 1
ATOM 2323 O O . GLY B 1 100 ? 15.456 -16.296 -1.471 1 13.86 321 GLY B O 1
ATOM 2324 N N . VAL B 1 101 ? 14.536 -16.971 -3.402 1 13.38 322 VAL B N 1
ATOM 2325 C CA . VAL B 1 101 ? 14.579 -18.382 -3.078 1 14.44 322 VAL B CA 1
ATOM 2326 C C . VAL B 1 101 ? 15.055 -19.128 -4.32 1 13.95 322 VAL B C 1
ATOM 2327 O O . VAL B 1 101 ? 14.528 -18.9 -5.4 1 14.46 322 VAL B O 1
ATOM 2331 N N . THR B 1 102 ? 16.019 -20.027 -4.17 1 13.86 323 THR B N 1
ATOM 2332 C CA . THR B 1 102 ? 16.486 -20.84 -5.295 1 14.97 323 THR B CA 1
ATOM 2333 C C . THR B 1 102 ? 16.202 -22.276 -4.915 1 15.85 323 THR B C 1
ATOM 2334 O O . THR B 1 102 ? 16.553 -22.695 -3.803 1 15.96 323 THR B O 1
ATOM 2338 N N . SER B 1 103 ? 15.505 -23.012 -5.786 1 14.92 324 SER B N 1
ATOM 2339 C CA . SER B 1 103 ? 15.212 -24.409 -5.479 1 15.8 324 SER B CA 1
ATOM 2340 C C . SER B 1 103 ? 15.519 -25.302 -6.656 1 16.39 324 SER B C 1
ATOM 2341 O O . SER B 1 103 ? 15.615 -24.823 -7.772 1 16.45 324 SER B O 1
ATOM 2344 N N . GLN B 1 104 ? 15.731 -26.582 -6.404 1 16.95 325 GLN B N 1
ATOM 2345 C CA . GLN B 1 104 ? 16.069 -27.53 -7.462 1 18.13 325 GLN B CA 1
ATOM 2346 C C . GLN B 1 104 ? 15.348 -28.84 -7.17 1 18.67 325 GLN B C 1
ATOM 2347 O O . GLN B 1 104 ? 15.197 -29.219 -6.009 1 18.92 325 GLN B O 1
ATOM 2353 N N . TYR B 1 105 ? 14.843 -29.497 -8.224 1 18.46 326 TYR B N 1
ATOM 2354 C CA . TYR B 1 105 ? 14.054 -30.717 -8.113 1 18.59 326 TYR B CA 1
ATOM 2355 C C . TYR B 1 105 ? 14.482 -31.701 -9.202 1 19.49 326 TYR B C 1
ATOM 2356 O O . TYR B 1 105 ? 15.039 -31.313 -10.233 1 18.92 326 TYR B O 1
ATOM 2365 N N . GLU B 1 106 ? 14.134 -32.962 -8.983 1 20.67 327 GLU B N 1
ATOM 2366 C CA . GLU B 1 106 ? 14.456 -34.038 -9.907 1 22.79 327 GLU B CA 1
ATOM 2367 C C . GLU B 1 106 ? 13.215 -34.881 -10.114 1 23.98 327 GLU B C 1
ATOM 2368 O O . GLU B 1 106 ? 12.458 -35.109 -9.178 1 23.89 327 GLU B O 1
ATOM 2374 N N . SER B 1 107 ? 13.055 -35.432 -11.311 1 25.06 328 SER B N 1
ATOM 2375 C CA . SER B 1 107 ? 11.92 -36.292 -11.602 1 26.79 328 SER B CA 1
ATOM 2376 C C . SER B 1 107 ? 12.326 -37.399 -12.551 1 27.47 328 SER B C 1
ATOM 2377 O O . SER B 1 107 ? 13.194 -37.192 -13.397 1 27.91 328 SER B O 1
ATOM 2380 N N . ASN B 1 108 ? 11.69 -38.565 -12.426 1 27.96 329 ASN B N 1
ATOM 2381 C CA . ASN B 1 108 ? 11.922 -39.637 -13.393 1 29.25 329 ASN B CA 1
ATOM 2382 C C . ASN B 1 108 ? 10.93 -39.531 -14.591 1 29.57 329 ASN B C 1
ATOM 2383 O O . ASN B 1 108 ? 11.036 -40.305 -15.533 1 30.04 329 ASN B O 1
ATOM 2388 N N . GLU B 1 109 ? 9.978 -38.567 -14.551 1 29.27 330 GLU B N 1
ATOM 2389 C CA . GLU B 1 109 ? 9.024 -38.313 -15.623 1 29.83 330 GLU B CA 1
ATOM 2390 C C . GLU B 1 109 ? 9.162 -36.888 -16.124 1 28.51 330 GLU B C 1
ATOM 2391 O O . GLU B 1 109 ? 9.39 -35.957 -15.344 1 28.27 330 GLU B O 1
ATOM 2397 N N . ASN B 1 110 ? 8.989 -36.724 -17.434 1 26.84 331 ASN B N 1
ATOM 2398 C CA . ASN B 1 110 ? 9.089 -35.422 -18.055 1 25.96 331 ASN B CA 1
ATOM 2399 C C . ASN B 1 110 ? 7.81 -34.622 -17.856 1 24.75 331 ASN B C 1
ATOM 2400 O O . ASN B 1 110 ? 6.936 -34.655 -18.718 1 24.99 331 ASN B O 1
ATOM 2405 N N . VAL B 1 111 ? 7.719 -33.858 -16.761 1 23.46 332 VAL B N 1
ATOM 2406 C CA . VAL B 1 111 ? 6.534 -33.035 -16.505 1 22.57 332 VAL B CA 1
ATOM 2407 C C . VAL B 1 111 ? 6.87 -31.553 -16.658 1 20.34 332 VAL B C 1
ATOM 2408 O O . VAL B 1 111 ? 8.044 -31.192 -16.697 1 20.91 332 VAL B O 1
ATOM 2412 N N . VAL B 1 112 ? 5.858 -30.693 -16.735 1 17.62 333 VAL B N 1
ATOM 2413 C CA . VAL B 1 112 ? 6.069 -29.27 -16.624 1 16.21 333 VAL B CA 1
ATOM 2414 C C . VAL B 1 112 ? 5.784 -29.067 -15.105 1 16.53 333 VAL B C 1
ATOM 2415 O O . VAL B 1 112 ? 4.681 -29.364 -14.633 1 17.16 333 VAL B O 1
ATOM 2419 N N . LEU B 1 113 ? 6.799 -28.694 -14.337 1 15.23 334 LEU B N 1
ATOM 2420 C CA . LEU B 1 113 ? 6.638 -28.534 -12.892 1 15.09 334 LEU B CA 1
ATOM 2421 C C . LEU B 1 113 ? 5.941 -27.216 -12.576 1 14.13 334 LEU B C 1
ATOM 2422 O O . LEU B 1 113 ? 6.381 -26.193 -13.052 1 13.39 334 LEU B O 1
ATOM 2427 N N . VAL B 1 114 ? 4.902 -27.232 -11.738 1 14.1 335 VAL B N 1
ATOM 2428 C CA . VAL B 1 114 ? 4.228 -26.015 -11.312 1 14.38 335 VAL B CA 1
ATOM 2429 C C . VAL B 1 114 ? 4.39 -25.936 -9.791 1 13.96 335 VAL B C 1
ATOM 2430 O O . VAL B 1 114 ? 4.039 -26.882 -9.116 1 14.84 335 VAL B O 1
ATOM 2434 N N . CYS B 1 115 ? 4.97 -24.873 -9.278 1 12.35 336 CYS B N 1
ATOM 2435 C CA . CYS B 1 115 ? 5.163 -24.706 -7.841 1 12.6 336 CYS B CA 1
ATOM 2436 C C . CYS B 1 115 ? 4.296 -23.564 -7.349 1 13.11 336 CYS B C 1
ATOM 2437 O O . CYS B 1 115 ? 4.473 -22.425 -7.79 1 12.49 336 CYS B O 1
ATOM 2440 N N . SER B 1 116 ? 3.367 -23.849 -6.43 1 13 337 SER B N 1
ATOM 2441 C CA . SER B 1 116 ? 2.521 -22.817 -5.831 1 14 337 SER B CA 1
ATOM 2442 C C . SER B 1 116 ? 2.957 -22.639 -4.387 1 13.73 337 SER B C 1
ATOM 2443 O O . SER B 1 116 ? 2.982 -23.619 -3.645 1 15.3 337 SER B O 1
ATOM 2446 N N . THR B 1 117 ? 3.285 -21.408 -3.983 1 11.91 338 THR B N 1
ATOM 2447 C CA . THR B 1 117 ? 3.686 -21.119 -2.596 1 11.46 338 THR B CA 1
ATOM 2448 C C . THR B 1 117 ? 2.643 -20.216 -2.015 1 12.05 338 THR B C 1
ATOM 2449 O O . THR B 1 117 ? 2.399 -19.133 -2.539 1 12.34 338 THR B O 1
ATOM 2453 N N . ILE B 1 118 ? 2.016 -20.649 -0.92 1 11.34 339 ILE B N 1
ATOM 2454 C CA . ILE B 1 118 ? 0.955 -19.905 -0.274 1 12.37 339 ILE B CA 1
ATOM 2455 C C . ILE B 1 118 ? 1.478 -19.393 1.08 1 11.85 339 ILE B C 1
ATOM 2456 O O . ILE B 1 118 ? 1.793 -20.192 1.962 1 11.73 339 ILE B O 1
ATOM 2461 N N . VAL B 1 119 ? 1.55 -18.074 1.24 1 10.95 340 VAL B N 1
ATOM 2462 C CA . VAL B 1 119 ? 1.978 -17.458 2.483 1 11.66 340 VAL B CA 1
ATOM 2463 C C . VAL B 1 119 ? 0.721 -17.274 3.282 1 11.76 340 VAL B C 1
ATOM 2464 O O . VAL B 1 119 ? -0.244 -16.66 2.793 1 11.16 340 VAL B O 1
ATOM 2468 N N . CYS B 1 120 ? 0.682 -17.865 4.487 1 11.81 341 CYS B N 1
ATOM 2469 C CA . CYS B 1 120 ? -0.519 -17.855 5.313 1 12.02 341 CYS B CA 1
ATOM 2470 C C . CYS B 1 120 ? -0.345 -17.179 6.642 1 12.29 341 CYS B C 1
ATOM 2471 O O . CYS B 1 120 ? 0.64 -17.427 7.329 1 12.79 341 CYS B O 1
ATOM 2474 N N . SER B 1 121 ? -1.352 -16.427 7.039 1 11.82 342 SER B N 1
ATOM 2475 C CA . SER B 1 121 ? -1.383 -15.854 8.385 1 12.62 342 SER B CA 1
ATOM 2476 C C . SER B 1 121 ? -2.754 -16.175 8.948 1 12.84 342 SER B C 1
ATOM 2477 O O . SER B 1 121 ? -3.761 -16.089 8.229 1 12.14 342 SER B O 1
ATOM 2480 N N . PHE B 1 122 ? -2.786 -16.662 10.203 1 13.36 343 PHE B N 1
ATOM 2481 C CA . PHE B 1 122 ? -4.042 -17.083 10.819 1 14.83 343 PHE B CA 1
ATOM 2482 C C . PHE B 1 122 ? -4.749 -18.186 9.99 1 15.24 343 PHE B C 1
ATOM 2483 O O . PHE B 1 122 ? -5.967 -18.256 9.969 1 16.17 343 PHE B O 1
ATOM 2491 N N . GLY B 1 123 ? -3.97 -19.015 9.304 1 15.3 344 GLY B N 1
ATOM 2492 C CA . GLY B 1 123 ? -4.468 -20.119 8.487 1 15.06 344 GLY B CA 1
ATOM 2493 C C . GLY B 1 123 ? -5.091 -19.714 7.167 1 16.13 344 GLY B C 1
ATOM 2494 O O . GLY B 1 123 ? -5.706 -20.555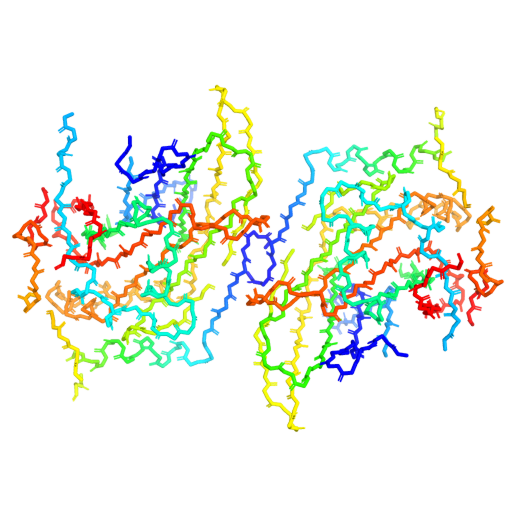 6.504 1 17.74 344 GLY B O 1
ATOM 2495 N N . LYS B 1 124 ? -4.944 -18.436 6.759 1 14.24 345 LYS B N 1
ATOM 2496 C CA . LYS B 1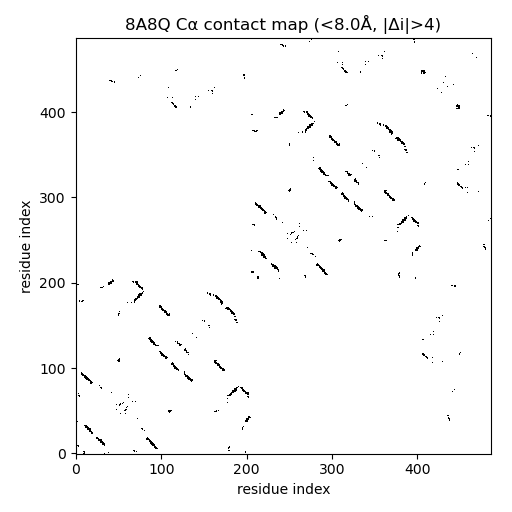 124 ? -5.553 -17.964 5.502 1 14.41 345 LYS B CA 1
ATOM 2497 C C . LYS B 1 124 ? -4.498 -17.423 4.55 1 13.36 345 LYS B C 1
ATOM 2498 O O . LYS B 1 124 ? -3.559 -16.749 4.984 1 13.58 345 LYS B O 1
ATOM 2504 N N . GLN B 1 125 ? -4.71 -17.622 3.257 1 11.78 346 GLN B N 1
ATOM 2505 C CA . GLN B 1 125 ? -3.774 -17.129 2.246 1 11.6 346 GLN B CA 1
ATOM 2506 C C . GLN B 1 125 ? -3.734 -15.613 2.253 1 11.78 346 GLN B C 1
ATOM 2507 O O . GLN B 1 125 ? -4.779 -14.961 2.134 1 13.88 346 GLN B O 1
ATOM 2513 N N . VAL B 1 126 ? -2.543 -15.053 2.294 1 10.81 347 VAL B N 1
ATOM 2514 C CA . VAL B 1 126 ? -2.356 -13.611 2.137 1 10.81 347 VAL B CA 1
ATOM 2515 C C . VAL B 1 126 ? -1.55 -13.317 0.86 1 11.31 347 VAL B C 1
ATOM 2516 O O . VAL B 1 126 ? -1.741 -12.267 0.24 1 11.43 347 VAL B O 1
ATOM 2520 N N . VAL B 1 127 ? -0.681 -14.247 0.43 1 10.28 348 VAL B N 1
ATOM 2521 C CA . VAL B 1 127 ? 0.058 -14.122 -0.834 1 10.45 348 VAL B CA 1
ATOM 2522 C C . VAL B 1 127 ? 0.121 -15.497 -1.463 1 10.45 348 VAL B C 1
ATOM 2523 O O . VAL B 1 127 ? 0.307 -16.493 -0.749 1 11.26 348 VAL B O 1
ATOM 2527 N N . GLU B 1 128 ? -0.029 -15.576 -2.787 1 10.8 349 GLU B N 1
ATOM 2528 C CA . GLU B 1 128 ? 0.161 -16.82 -3.53 1 11.29 349 GLU B CA 1
ATOM 2529 C C . GLU B 1 128 ? 1.188 -16.5 -4.612 1 11.94 349 GLU B C 1
ATOM 2530 O O . GLU B 1 128 ? 1.101 -15.457 -5.282 1 11.77 349 GLU B O 1
ATOM 2560 N N . VAL B 1 130 ? 2.956 -18.336 -8.002 1 11.51 351 VAL B N 1
ATOM 2561 C CA . VAL B 1 130 ? 2.867 -19.492 -8.89 1 11.38 351 VAL B CA 1
ATOM 2562 C C . VAL B 1 130 ? 4.054 -19.387 -9.828 1 11.35 351 VAL B C 1
ATOM 2563 O O . VAL B 1 130 ? 4.333 -18.311 -10.372 1 10.74 351 VAL B O 1
ATOM 2567 N N . GLU B 1 131 ? 4.774 -20.482 -9.983 1 10.69 352 GLU B N 1
ATOM 2568 C CA . GLU B 1 131 ? 5.923 -20.528 -10.875 1 11.45 352 GLU B CA 1
ATOM 2569 C C . GLU B 1 131 ? 5.91 -21.838 -11.595 1 11.51 352 GLU B C 1
ATOM 2570 O O . GLU B 1 131 ? 5.405 -22.821 -11.064 1 11 352 GLU B O 1
ATOM 2576 N N . SER B 1 132 ? 6.508 -21.881 -12.783 1 10.79 353 SER B N 1
ATOM 2577 C CA . SER B 1 132 ? 6.601 -23.145 -13.5 1 11.63 353 SER B CA 1
ATOM 2578 C C . SER B 1 132 ? 7.925 -23.289 -14.209 1 12.45 353 SER B C 1
ATOM 2579 O O . SER B 1 132 ? 8.555 -22.292 -14.545 1 11.59 353 SER B O 1
ATOM 2582 N N . GLU B 1 133 ? 8.383 -24.546 -14.37 1 12.78 354 GLU B N 1
ATOM 2583 C CA . GLU B 1 133 ? 9.654 -24.804 -15.04 1 14.16 354 GLU B CA 1
ATOM 2584 C C . GLU B 1 133 ? 9.529 -25.982 -15.968 1 14.89 354 GLU B C 1
ATOM 2585 O O . GLU B 1 133 ? 8.942 -27.008 -15.606 1 14.38 354 GLU B O 1
ATOM 2591 N N . TYR B 1 134 ? 10.13 -25.849 -17.138 1 14.99 355 TYR B N 1
ATOM 2592 C CA . TYR B 1 134 ? 10.211 -26.951 -18.072 1 16.54 355 TYR B CA 1
ATOM 2593 C C . TYR B 1 134 ? 11.454 -27.745 -17.652 1 18.53 355 TYR B C 1
ATOM 2594 O O . TYR B 1 134 ? 12.376 -27.185 -17.05 1 20.28 355 TYR B O 1
ATOM 2603 N N . SER B 1 135 ? 11.478 -29.029 -18.012 1 18.65 356 SER B N 1
ATOM 2604 C CA . SER B 1 135 ? 12.549 -29.944 -17.665 1 20.48 356 SER B CA 1
ATOM 2605 C C . SER B 1 135 ? 13.808 -29.775 -18.504 1 22.21 356 SER B C 1
ATOM 2606 O O . SER B 1 135 ? 13.747 -29.244 -19.619 1 21.44 356 SER B O 1
ATOM 2609 N N . ARG B 1 136 ? 14.949 -30.248 -17.957 1 23.82 357 ARG B N 1
ATOM 2610 C CA . ARG B 1 136 ? 16.214 -30.355 -18.686 1 25.69 357 ARG B CA 1
ATOM 2611 C C . ARG B 1 136 ? 16.679 -31.776 -18.407 1 27.44 357 ARG B C 1
ATOM 2612 O O . ARG B 1 136 ? 16.746 -32.178 -17.244 1 27.49 357 ARG B O 1
ATOM 2614 N N . LEU B 1 137 ? 16.938 -32.558 -19.467 1 28.63 358 LEU B N 1
ATOM 2615 C CA . LEU B 1 137 ? 17.393 -33.936 -19.284 1 30.78 358 LEU B CA 1
ATOM 2616 C C . LEU B 1 137 ? 18.886 -33.91 -18.932 1 32.59 358 LEU B C 1
ATOM 2617 O O . LEU B 1 137 ? 19.698 -33.425 -19.722 1 32.29 358 LEU B O 1
ATOM 2622 N N . GLU B 1 138 ? 19.237 -34.393 -17.733 1 33.92 359 GLU B N 1
ATOM 2623 C CA . GLU B 1 138 ? 20.626 -34.452 -17.276 1 35.63 359 GLU B CA 1
ATOM 2624 C C . GLU B 1 138 ? 20.874 -35.793 -16.585 1 37.08 359 GLU B C 1
ATOM 2625 O O . GLU B 1 138 ? 20.158 -36.131 -15.646 1 36.78 359 GLU B O 1
ATOM 2627 N N . ASN B 1 139 ? 21.859 -36.573 -17.083 1 38.24 360 ASN B N 1
ATOM 2628 C CA . ASN B 1 139 ? 22.211 -37.889 -16.536 1 39.73 360 ASN B CA 1
ATOM 2629 C C . ASN B 1 139 ? 20.995 -38.813 -16.377 1 39.84 360 ASN B C 1
ATOM 2630 O O . ASN B 1 139 ? 20.8 -39.41 -15.322 1 39.88 360 ASN B O 1
ATOM 2635 N N . ASN B 1 140 ? 20.166 -38.897 -17.426 1 39.81 361 ASN B N 1
ATOM 2636 C CA . ASN B 1 140 ? 18.968 -39.739 -17.484 1 40.15 361 ASN B CA 1
ATOM 2637 C C . ASN B 1 140 ? 17.873 -39.382 -16.493 1 38.89 361 ASN B C 1
ATOM 2638 O O . ASN B 1 140 ? 17.035 -40.225 -16.165 1 39.59 361 ASN B O 1
ATOM 2643 N N . ARG B 1 141 ? 17.871 -38.143 -16.009 1 36.71 362 ARG B N 1
ATOM 2644 C CA . ARG B 1 141 ? 16.841 -37.673 -15.099 1 34.64 362 ARG B CA 1
ATOM 2645 C C . ARG B 1 141 ? 16.374 -36.291 -15.554 1 31.84 362 ARG B C 1
ATOM 2646 O O . ARG B 1 141 ? 17.087 -35.597 -16.291 1 31.79 362 ARG B O 1
ATOM 2648 N N . TYR B 1 142 ? 15.176 -35.891 -15.129 1 28.84 363 TYR B N 1
ATOM 2649 C CA . TYR B 1 142 ? 14.657 -34.579 -15.496 1 27.03 363 TYR B CA 1
ATOM 2650 C C . TYR B 1 142 ? 14.906 -33.627 -14.337 1 24.83 363 TYR B C 1
ATOM 2651 O O . TYR B 1 142 ? 14.458 -33.891 -13.23 1 24.85 363 TYR B O 1
ATOM 2660 N N . VAL B 1 143 ? 15.662 -32.558 -14.581 1 22.96 364 VAL B N 1
ATOM 2661 C CA . VAL B 1 143 ? 16.022 -31.597 -13.545 1 21.48 364 VAL B CA 1
ATOM 2662 C C . VAL B 1 143 ? 15.278 -30.287 -13.743 1 19.74 364 VAL B C 1
ATOM 2663 O O . VAL B 1 143 ? 15.073 -29.848 -14.873 1 18.93 364 VAL B O 1
ATOM 2667 N N . TYR B 1 144 ? 14.806 -29.692 -12.638 1 19.16 365 TYR B N 1
ATOM 2668 C CA . TYR B 1 144 ? 14.05 -28.439 -12.647 1 19.1 365 TYR B CA 1
ATOM 2669 C C . TYR B 1 144 ? 14.742 -27.497 -11.695 1 19.35 365 TYR B C 1
ATOM 2670 O O . TYR B 1 144 ? 15.07 -27.906 -10.583 1 19.75 365 TYR B O 1
ATOM 2679 N N . ARG B 1 145 ? 14.939 -26.243 -12.082 1 18.68 366 ARG B N 1
ATOM 2680 C CA . ARG B 1 145 ? 15.596 -25.279 -11.213 1 18.73 366 ARG B CA 1
ATOM 2681 C C . ARG B 1 145 ? 14.846 -23.965 -11.228 1 16.95 366 ARG B C 1
ATOM 2682 O O . ARG B 1 145 ? 14.705 -23.36 -12.29 1 16.78 366 ARG B O 1
ATOM 2690 N N . ILE B 1 146 ? 14.32 -23.549 -10.065 1 15.38 367 ILE B N 1
ATOM 2691 C CA . ILE B 1 146 ? 13.666 -22.254 -9.945 1 15.86 367 ILE B CA 1
ATOM 2692 C C . ILE B 1 146 ? 14.772 -21.361 -9.412 1 15.86 367 ILE B C 1
ATOM 2693 O O . ILE B 1 146 ? 15.142 -21.459 -8.237 1 15.91 367 ILE B O 1
ATOM 2698 N N . GLN B 1 147 ? 15.347 -20.558 -10.294 1 15.37 368 GLN B N 1
ATOM 2699 C CA . GLN B 1 147 ? 16.503 -19.728 -9.987 1 15.63 368 GLN B CA 1
ATOM 2700 C C . GLN B 1 147 ? 16.113 -18.35 -9.47 1 14.81 368 GLN B C 1
ATOM 2701 O O . GLN B 1 147 ? 15.485 -17.59 -10.212 1 14.66 368 GLN B O 1
ATOM 2707 N N . ARG B 1 148 ? 16.55 -18.002 -8.234 1 13.25 369 ARG B N 1
ATOM 2708 C CA . ARG B 1 148 ? 16.396 -16.667 -7.686 1 13.22 369 ARG B CA 1
ATOM 2709 C C . ARG B 1 148 ? 14.983 -16.106 -7.83 1 13.96 369 ARG B C 1
ATOM 2710 O O . ARG B 1 148 ? 14.777 -15.018 -8.365 1 13.9 369 ARG B O 1
ATOM 2718 N N . SER B 1 149 ? 14.002 -16.885 -7.371 1 14.59 370 SER B N 1
ATOM 2719 C CA . SER B 1 149 ? 12.605 -16.472 -7.351 1 15.64 370 SER B CA 1
ATOM 2720 C C . SER B 1 149 ? 12.488 -15.316 -6.346 1 15.15 370 SER B C 1
ATOM 2721 O O . SER B 1 149 ? 12.818 -15.511 -5.178 1 14.71 370 SER B O 1
ATOM 2724 N N . PRO B 1 150 ? 12.063 -14.113 -6.767 1 15.5 371 PRO B N 1
ATOM 2725 C CA . PRO B 1 150 ? 12.009 -12.993 -5.808 1 15 371 PRO B CA 1
ATOM 2726 C C . PRO B 1 150 ? 10.976 -13.181 -4.706 1 14.28 371 PRO B C 1
ATOM 2727 O O . PRO B 1 150 ? 9.845 -13.597 -4.977 1 14.36 371 PRO B O 1
ATOM 2731 N N . MET B 1 151 ? 11.363 -12.861 -3.461 1 12.78 372 MET B N 1
ATOM 2732 C CA . MET B 1 151 ? 10.418 -12.925 -2.353 1 13.7 372 MET B CA 1
ATOM 2733 C C . MET B 1 151 ? 9.421 -11.788 -2.531 1 14.41 372 MET B C 1
ATOM 2734 O O . MET B 1 151 ? 9.785 -10.706 -3.008 1 14.57 372 MET B O 1
ATOM 2739 N N . CYS B 1 152 ? 8.162 -12.025 -2.119 1 14 373 CYS B N 1
ATOM 2740 C CA . CYS B 1 152 ? 7.147 -10.997 -2.192 1 13.97 373 CYS B CA 1
ATOM 2741 C C . CYS B 1 152 ? 7.42 -9.908 -1.124 1 14.04 373 CYS B C 1
ATOM 2742 O O . CYS B 1 152 ? 8.139 -10.157 -0.156 1 13.86 373 CYS B O 1
ATOM 2745 N N . GLU B 1 153 ? 6.868 -8.71 -1.307 1 14.07 374 GLU B N 1
ATOM 2746 C CA . GLU B 1 153 ? 7.07 -7.596 -0.391 1 14.62 374 GLU B CA 1
ATOM 2747 C C . GLU B 1 153 ? 6.564 -7.888 1.01 1 14.73 374 GLU B C 1
ATOM 2748 O O . GLU B 1 153 ? 7.162 -7.448 1.99 1 14.4 374 GLU B O 1
ATOM 2754 N N . TYR B 1 154 ? 5.496 -8.699 1.128 1 13.92 375 TYR B N 1
ATOM 2755 C CA . TYR B 1 154 ? 4.97 -9.091 2.429 1 14 375 TYR B CA 1
ATOM 2756 C C . TYR B 1 154 ? 6.063 -9.829 3.23 1 13.4 375 TYR B C 1
ATOM 2757 O O . TYR B 1 154 ? 6.263 -9.539 4.409 1 13.68 375 TYR B O 1
ATOM 2766 N N . MET B 1 155 ? 6.763 -10.771 2.575 1 12.93 376 MET B N 1
ATOM 2767 C CA . MET B 1 155 ? 7.818 -11.548 3.232 1 12.61 376 MET B CA 1
ATOM 2768 C C . MET B 1 155 ? 9.01 -10.706 3.583 1 11.7 376 MET B C 1
ATOM 2769 O O . MET B 1 155 ? 9.545 -10.833 4.672 1 11.95 376 MET B O 1
ATOM 2774 N N . ILE B 1 156 ? 9.419 -9.805 2.681 1 11.46 377 ILE B N 1
ATOM 2775 C CA . ILE B 1 156 ? 10.547 -8.91 2.944 1 11.94 377 ILE B CA 1
ATOM 2776 C C . ILE B 1 156 ? 10.249 -8.009 4.154 1 12.79 377 ILE B C 1
ATOM 2777 O O . ILE B 1 156 ? 11.063 -7.905 5.079 1 13.39 377 ILE B O 1
ATOM 2782 N N . ASN B 1 157 ? 9.063 -7.397 4.174 1 12.57 378 ASN B N 1
ATOM 2783 C CA . ASN B 1 157 ? 8.67 -6.525 5.284 1 12.93 378 ASN B CA 1
ATOM 2784 C C . ASN B 1 157 ? 8.491 -7.319 6.571 1 12.8 378 ASN B C 1
ATOM 2785 O O . ASN B 1 157 ? 8.82 -6.814 7.635 1 13.72 378 ASN B O 1
ATOM 2790 N N . PHE B 1 158 ? 8.038 -8.573 6.476 1 11.85 379 PHE B N 1
ATOM 2791 C CA . PHE B 1 158 ? 7.848 -9.423 7.658 1 12.11 379 PHE B CA 1
ATOM 2792 C C . PHE B 1 158 ? 9.201 -9.723 8.294 1 13.64 379 PHE B C 1
ATOM 2793 O O . PHE B 1 158 ? 9.373 -9.533 9.496 1 13.86 379 PHE B O 1
ATOM 2801 N N . ILE B 1 159 ? 10.186 -10.128 7.485 1 13.55 380 ILE B N 1
ATOM 2802 C CA . ILE B 1 159 ? 11.544 -10.377 7.965 1 13.74 380 ILE B CA 1
ATOM 2803 C C . ILE B 1 159 ? 12.124 -9.119 8.619 1 15.22 380 ILE B C 1
ATOM 2804 O O . ILE B 1 159 ? 12.64 -9.197 9.737 1 16.16 380 ILE B O 1
AT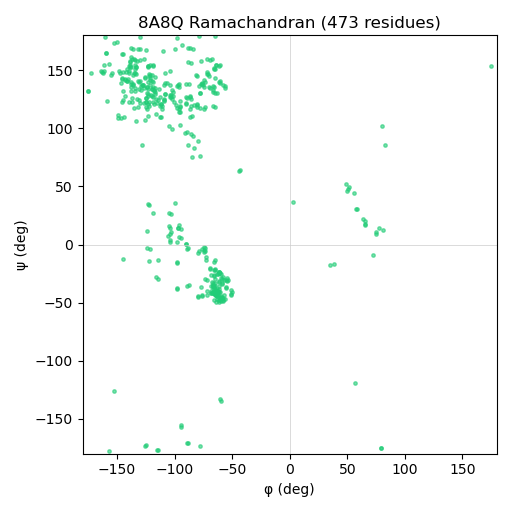OM 2809 N N . GLN B 1 160 ? 11.993 -7.945 7.95 1 15.52 381 GLN B N 1
ATOM 2810 C CA . GLN B 1 160 ? 12.509 -6.702 8.522 1 17.2 381 GLN B CA 1
ATOM 2811 C C . GLN B 1 160 ? 11.827 -6.314 9.835 1 18.05 381 GLN B C 1
ATOM 2812 O O . GLN B 1 160 ? 12.509 -5.965 10.806 1 19.62 381 GLN B O 1
ATOM 2818 N N . LYS B 1 161 ? 10.495 -6.418 9.909 1 17.61 382 LYS B N 1
ATOM 2819 C CA . LYS B 1 161 ? 9.768 -6.112 11.145 1 17.69 382 LYS B CA 1
ATOM 2820 C C . LYS B 1 161 ? 10.081 -7.101 12.275 1 18.24 382 LYS B C 1
ATOM 2821 O O . LYS B 1 161 ? 10.194 -6.675 13.434 1 18.52 382 LYS B O 1
ATOM 2827 N N . LEU B 1 162 ? 10.263 -8.401 11.963 1 17.99 383 LEU B N 1
ATOM 2828 C CA . LEU B 1 162 ? 10.637 -9.391 12.997 1 18.89 383 LEU B CA 1
ATOM 2829 C C . LEU B 1 162 ? 12.028 -9.065 13.548 1 20.45 383 LEU B C 1
ATOM 2830 O O . LEU B 1 162 ? 12.263 -9.183 14.752 1 21.01 383 LEU B O 1
ATOM 2835 N N . LYS B 1 163 ? 12.943 -8.659 12.676 1 21.79 384 LYS B N 1
ATOM 2836 C CA . LYS B 1 163 ? 14.311 -8.307 13.044 1 24.13 384 LYS B CA 1
ATOM 2837 C C . LYS B 1 163 ? 14.377 -7.028 13.889 1 26.84 384 LYS B C 1
ATOM 2838 O O . LYS B 1 163 ? 15.309 -6.858 14.669 1 28.1 384 LYS B O 1
ATOM 2840 N N . ASN B 1 164 ? 13.395 -6.135 13.75 1 28.18 385 ASN B N 1
ATOM 2841 C CA . ASN B 1 164 ? 13.329 -4.917 14.552 1 30.07 385 ASN B CA 1
ATOM 2842 C C . ASN B 1 164 ? 12.773 -5.166 15.961 1 30.57 385 ASN B C 1
ATOM 2843 O O . ASN B 1 164 ? 12.712 -4.227 16.747 1 31.32 385 ASN B O 1
ATOM 2848 N N . LEU B 1 165 ? 12.286 -6.386 16.259 1 30.03 386 LEU B N 1
ATOM 2849 C CA . LEU B 1 165 ? 11.807 -6.703 17.589 1 29.81 386 LEU B CA 1
ATOM 2850 C C . LEU B 1 165 ? 13.066 -6.897 18.447 1 30.1 386 LEU B C 1
ATOM 2851 O O . LEU B 1 165 ? 14.075 -7.456 17.99 1 30.1 386 LEU B O 1
ATOM 2856 N N . PRO B 1 166 ? 13.052 -6.372 19.674 1 29.92 387 PRO B N 1
ATOM 2857 C CA . PRO B 1 166 ? 14.276 -6.431 20.503 1 30.63 387 PRO B CA 1
ATOM 2858 C C . PRO B 1 166 ? 14.668 -7.823 20.996 1 31.46 387 PRO B C 1
ATOM 2859 O O . PRO B 1 166 ? 15.816 -8.024 21.402 1 32.52 387 PRO B O 1
ATOM 2863 N N . GLU B 1 167 ? 13.717 -8.772 21.012 1 30.06 388 GLU B N 1
ATOM 2864 C CA . GLU B 1 167 ? 13.971 -10.102 21.561 1 29.42 388 GLU B CA 1
ATOM 2865 C C . GLU B 1 167 ? 13.459 -11.237 20.695 1 29.04 388 GLU B C 1
ATOM 2866 O O . GLU B 1 167 ? 12.399 -11.122 20.077 1 29.59 388 GLU B O 1
ATOM 2872 N N . ARG B 1 168 ? 14.163 -12.371 20.72 1 27.9 389 ARG B N 1
ATOM 2873 C CA . ARG B 1 168 ? 13.744 -13.545 19.946 1 27.69 389 ARG B CA 1
ATOM 2874 C C . ARG B 1 168 ? 12.416 -14.118 20.462 1 25.39 389 ARG B C 1
ATOM 2875 O O . ARG B 1 168 ? 11.714 -14.763 19.685 1 25.04 389 ARG B O 1
ATOM 2883 N N . TYR B 1 169 ? 12.084 -13.912 21.765 1 23.68 390 TYR B N 1
ATOM 2884 C CA . TYR B 1 169 ? 10.849 -14.497 22.294 1 22.03 390 TYR B CA 1
ATOM 2885 C C . TYR B 1 169 ? 9.602 -13.854 21.654 1 18.75 390 TYR B C 1
ATOM 2886 O O . TYR B 1 169 ? 8.66 -14.564 21.367 1 17.65 390 TYR B O 1
ATOM 2895 N N . MET B 1 170 ? 9.635 -12.544 21.364 1 17.85 391 MET B N 1
ATOM 2896 C CA . MET B 1 170 ? 8.539 -11.846 20.682 1 17.63 391 MET B CA 1
ATOM 2897 C C . MET B 1 170 ? 8.453 -12.349 19.221 1 15.18 391 MET B C 1
ATOM 2898 O O . MET B 1 170 ? 7.359 -12.542 18.69 1 14.76 391 MET B O 1
ATOM 2903 N N . MET B 1 171 ? 9.601 -12.569 18.572 1 13.27 392 MET B N 1
ATOM 2904 C CA . MET B 1 171 ? 9.605 -13.081 17.187 1 13.12 392 MET B CA 1
ATOM 2905 C C . MET B 1 171 ? 8.914 -14.448 17.1 1 12.61 392 MET B C 1
ATOM 2906 O O . MET B 1 171 ? 8.042 -14.642 16.234 1 12.97 392 MET B O 1
ATOM 2911 N N . ASN B 1 172 ? 9.238 -15.371 18.039 1 11.88 393 ASN B N 1
ATOM 2912 C CA . ASN B 1 172 ? 8.618 -16.689 18.013 1 11.78 393 ASN B CA 1
ATOM 2913 C C . ASN B 1 172 ? 7.122 -16.597 18.303 1 12.34 393 ASN B C 1
ATOM 2914 O O . ASN B 1 172 ? 6.348 -17.342 17.706 1 12.6 393 ASN B O 1
ATOM 2919 N N . SER B 1 173 ? 6.703 -15.668 19.194 1 12.18 394 SER B N 1
ATOM 2920 C CA . SER B 1 173 ? 5.272 -15.533 19.496 1 12.39 394 SER B CA 1
ATOM 2921 C C . SER B 1 173 ? 4.522 -15.054 18.23 1 12.52 394 SER B C 1
ATOM 2922 O O . SER B 1 173 ? 3.438 -15.577 17.906 1 12.73 394 SER B O 1
ATOM 2925 N N . VAL B 1 174 ? 5.109 -14.086 17.513 1 11.24 395 VAL B N 1
ATOM 2926 C CA . VAL B 1 174 ? 4.474 -13.565 16.295 1 11.05 395 VAL B CA 1
ATOM 2927 C C . VAL B 1 174 ? 4.373 -14.694 15.234 1 11.07 395 VAL B C 1
ATOM 2928 O O . VAL B 1 174 ? 3.339 -14.864 14.583 1 11.01 395 VAL B O 1
ATOM 2932 N N . LEU B 1 175 ? 5.429 -15.52 15.145 1 11.25 396 LEU B N 1
ATOM 2933 C CA . LEU B 1 175 ? 5.494 -16.629 14.201 1 12.3 396 LEU B CA 1
ATOM 2934 C C . LEU B 1 175 ? 4.483 -17.734 14.464 1 12.02 396 LEU B C 1
ATOM 2935 O O . LEU B 1 175 ? 4.256 -18.553 13.563 1 12.31 396 LEU B O 1
ATOM 2940 N N . GLU B 1 176 ? 3.865 -17.762 15.648 1 12.22 397 GLU B N 1
ATOM 2941 C CA . GLU B 1 176 ? 2.869 -18.767 15.975 1 11.93 397 GLU B CA 1
ATOM 2942 C C . GLU B 1 176 ? 1.69 -18.758 14.999 1 12.88 397 GLU B C 1
ATOM 2943 O O . GLU B 1 176 ? 1.048 -19.799 14.789 1 14.82 397 GLU B O 1
ATOM 2949 N N . ASN B 1 177 ? 1.397 -17.592 14.396 1 11.44 398 ASN B N 1
ATOM 2950 C CA . ASN B 1 177 ? 0.268 -17.47 13.472 1 11.06 398 ASN B CA 1
ATOM 2951 C C . ASN B 1 177 ? 0.688 -17.434 12.008 1 11.23 398 ASN B C 1
ATOM 2952 O O . ASN B 1 177 ? -0.138 -17.107 11.158 1 11.22 398 ASN B O 1
ATOM 2957 N N . PHE B 1 178 ? 1.933 -17.791 11.703 1 10.22 399 PHE B N 1
ATOM 2958 C CA . PHE B 1 178 ? 2.44 -17.724 10.346 1 10.08 399 PHE B CA 1
ATOM 2959 C C . PHE B 1 178 ? 2.807 -19.111 9.834 1 10.74 399 PHE B C 1
ATOM 2960 O O . PHE B 1 178 ? 3.486 -19.872 10.536 1 11.19 399 PHE B O 1
ATOM 2968 N N . THR B 1 179 ? 2.408 -19.433 8.601 1 9.96 400 THR B N 1
ATOM 2969 C CA . THR B 1 179 ? 2.82 -20.688 7.965 1 9.89 400 THR B CA 1
ATOM 2970 C C . THR B 1 179 ? 3.007 -20.452 6.44 1 10.4 400 THR B C 1
ATOM 2971 O O . THR B 1 179 ? 2.534 -19.455 5.884 1 10.56 400 THR B O 1
ATOM 2975 N N . ILE B 1 180 ? 3.679 -21.386 5.778 1 9.08 401 ILE B N 1
ATOM 2976 C CA . ILE B 1 180 ? 3.805 -21.358 4.323 1 8.92 401 ILE B CA 1
ATOM 2977 C C . ILE B 1 180 ? 3.453 -22.76 3.831 1 10.32 401 ILE B C 1
ATOM 2978 O O . ILE B 1 180 ? 3.877 -23.746 4.451 1 10.37 401 ILE B O 1
ATOM 2983 N N . LEU B 1 181 ? 2.739 -22.863 2.703 1 10.37 402 LEU B N 1
ATOM 2984 C CA . LEU B 1 181 ? 2.467 -24.165 2.103 1 11.21 402 LEU B CA 1
ATOM 2985 C C . LEU B 1 181 ? 2.993 -24.132 0.694 1 12.69 402 LEU B C 1
ATOM 2986 O O . LEU B 1 181 ? 2.734 -23.158 -0.04 1 12.03 402 LEU B O 1
ATOM 2991 N N . GLN B 1 182 ? 3.711 -25.179 0.289 1 12.88 403 GLN B N 1
ATOM 2992 C CA . GLN B 1 182 ? 4.168 -25.271 -1.101 1 14.22 403 GLN B CA 1
ATOM 2993 C C . GLN B 1 182 ? 3.523 -26.489 -1.709 1 15.19 403 GLN B C 1
ATOM 2994 O O . GLN B 1 182 ? 3.564 -27.565 -1.109 1 15.74 403 GLN B O 1
ATOM 3000 N N . VAL B 1 183 ? 2.928 -26.337 -2.895 1 14.57 404 VAL B N 1
ATOM 3001 C CA . VAL B 1 183 ? 2.297 -27.443 -3.591 1 14.22 404 VAL B CA 1
ATOM 3002 C C . VAL B 1 183 ? 2.962 -27.518 -4.96 1 14.58 404 VAL B C 1
ATOM 3003 O O . VAL B 1 183 ? 2.961 -26.528 -5.713 1 13.14 404 VAL B O 1
ATOM 3007 N N . MET B 1 184 ? 3.57 -28.671 -5.26 1 15.04 405 MET B N 1
ATOM 3008 C CA . MET B 1 184 ? 4.277 -28.884 -6.52 1 17.1 405 MET B CA 1
ATOM 3009 C C . MET B 1 184 ? 3.432 -29.85 -7.33 1 16.97 405 MET B C 1
ATOM 3010 O O . MET B 1 184 ? 3.02 -30.877 -6.808 1 17.32 405 MET B O 1
ATOM 3015 N N . ARG B 1 185 ? 3.054 -29.454 -8.536 1 16.11 406 ARG B N 1
ATOM 3016 C CA . ARG B 1 185 ? 2.18 -30.253 -9.379 1 16.21 406 ARG B CA 1
ATOM 3017 C C . ARG B 1 185 ? 2.768 -30.483 -10.761 1 16.03 406 ARG B C 1
ATOM 3018 O O . ARG B 1 185 ? 3.613 -29.701 -11.214 1 14.96 406 ARG B O 1
ATOM 3026 N N . ALA B 1 186 ? 2.287 -31.518 -11.451 1 16.37 407 ALA B N 1
ATOM 3027 C CA . ALA B 1 186 ? 2.642 -31.743 -12.871 1 17.2 407 ALA B CA 1
ATOM 3028 C C . ALA B 1 186 ? 1.56 -30.986 -13.634 1 18.89 407 ALA B C 1
ATOM 3029 O O . ALA B 1 186 ? 0.384 -31.191 -13.375 1 19.56 407 ALA B O 1
ATOM 3031 N N . ARG B 1 187 ? 1.938 -30.09 -14.543 1 19.59 408 ARG B N 1
ATOM 3032 C CA . ARG B 1 187 ? 0.958 -29.259 -15.224 1 20.46 408 ARG B CA 1
ATOM 3033 C C . ARG B 1 187 ? -0.093 -30.02 -16.033 1 21.72 408 ARG B C 1
ATOM 3034 O O . ARG B 1 187 ? -1.282 -29.695 -15.954 1 21.93 408 ARG B O 1
ATOM 3042 N N . GLU B 1 188 ? 0.325 -31.023 -16.792 1 22.9 409 GLU B N 1
ATOM 3043 C CA . GLU B 1 188 ? -0.589 -31.744 -17.666 1 25.18 409 GLU B CA 1
ATOM 3044 C C . GLU B 1 188 ? -1.673 -32.522 -16.947 1 26.57 409 GLU B C 1
ATOM 3045 O O . GLU B 1 188 ? -2.827 -32.458 -17.362 1 28.26 409 GLU B O 1
ATOM 3051 N N . THR B 1 189 ? -1.334 -33.218 -15.863 1 25.45 410 THR B N 1
ATOM 3052 C CA . THR B 1 189 ? -2.32 -34.023 -15.128 1 26.27 410 THR B CA 1
ATOM 3053 C C . THR B 1 189 ? -2.907 -33.339 -13.896 1 25.49 410 THR B C 1
ATOM 3054 O O . THR B 1 189 ? -3.872 -33.847 -13.311 1 25.22 410 THR B O 1
ATOM 3058 N N . GLN B 1 190 ? -2.261 -32.254 -13.432 1 24.7 411 GLN B N 1
ATOM 3059 C CA . GLN B 1 190 ? -2.6 -31.546 -12.194 1 24.79 411 GLN B CA 1
ATOM 3060 C C . GLN B 1 190 ? -2.371 -32.41 -10.934 1 23.95 411 GLN B C 1
ATOM 3061 O O . GLN B 1 190 ? -2.864 -32.075 -9.855 1 23.72 411 GLN B O 1
ATOM 3067 N N . GLU B 1 191 ? -1.589 -33.495 -11.056 1 23.25 412 GLU B N 1
ATOM 3068 C CA . GLU B 1 191 ? -1.31 -34.357 -9.916 1 22.25 412 GLU B CA 1
ATOM 3069 C C . GLU B 1 191 ? -0.362 -33.672 -8.93 1 20.63 412 GLU B C 1
ATOM 3070 O O . GLU B 1 191 ? 0.515 -32.907 -9.343 1 19.24 412 GLU B O 1
ATOM 3076 N N . THR B 1 192 ? -0.516 -33.976 -7.637 1 19.7 413 THR B N 1
ATOM 3077 C CA . THR B 1 192 ? 0.372 -33.43 -6.628 1 18.39 413 THR B CA 1
ATOM 3078 C C . THR B 1 192 ? 1.634 -34.277 -6.649 1 19.19 413 THR B C 1
ATOM 3079 O O . THR B 1 192 ? 1.569 -35.5 -6.456 1 19.94 413 THR B O 1
ATOM 3083 N N . LEU B 1 193 ? 2.767 -33.657 -6.93 1 18.63 414 LEU B N 1
ATOM 3084 C CA . LEU B 1 193 ? 4.06 -34.345 -6.93 1 19.45 414 LEU B CA 1
ATOM 3085 C C . LEU B 1 193 ? 4.699 -34.296 -5.544 1 20.2 414 LEU B C 1
ATOM 3086 O O . LEU B 1 193 ? 5.389 -35.238 -5.133 1 20.25 414 LEU B O 1
ATOM 3091 N N . LEU B 1 194 ? 4.496 -33.183 -4.843 1 19.67 415 LEU B N 1
ATOM 3092 C CA . LEU B 1 194 ? 5.077 -32.966 -3.528 1 19.66 415 LEU B CA 1
ATOM 3093 C C . LEU B 1 194 ? 4.305 -31.824 -2.867 1 18.54 415 LEU B C 1
ATOM 3094 O O . LEU B 1 194 ? 3.81 -30.918 -3.551 1 18.43 415 LEU B O 1
ATOM 3099 N N . CYS B 1 195 ? 4.193 -31.864 -1.546 1 17.87 416 CYS B N 1
ATOM 3100 C CA . CYS B 1 195 ? 3.52 -30.801 -0.815 1 17.01 416 CYS B CA 1
ATOM 3101 C C . CYS B 1 195 ? 4.252 -30.628 0.503 1 17.49 416 CYS B C 1
ATOM 3102 O O . CYS B 1 195 ? 4.466 -31.609 1.219 1 18.36 416 CYS B O 1
ATOM 3105 N N . ILE B 1 196 ? 4.722 -29.402 0.782 1 15.58 417 ILE B N 1
ATOM 3106 C CA . ILE B 1 196 ? 5.512 -29.128 1.971 1 14.63 417 ILE B CA 1
ATOM 3107 C C . ILE B 1 196 ? 4.883 -28.015 2.784 1 14.04 417 ILE B C 1
ATOM 3108 O O . ILE B 1 196 ? 4.71 -26.902 2.275 1 13.08 417 ILE B O 1
ATOM 3113 N N . ALA B 1 197 ? 4.57 -28.301 4.038 1 13.34 418 ALA B N 1
ATOM 3114 C CA . ALA B 1 197 ? 4.055 -27.315 4.977 1 13.73 418 ALA B CA 1
ATOM 3115 C C . ALA B 1 197 ? 5.248 -26.804 5.782 1 14.06 418 ALA B C 1
ATOM 3116 O O . ALA B 1 197 ? 6.089 -27.601 6.205 1 15.27 418 ALA B O 1
ATOM 3118 N N . TYR B 1 198 ? 5.327 -25.504 6.023 1 13.03 419 TYR B N 1
ATOM 3119 C CA . TYR B 1 198 ? 6.437 -24.924 6.778 1 12.1 419 TYR B CA 1
ATOM 3120 C C . TYR B 1 198 ? 5.968 -24.213 8.026 1 12.05 419 TYR B C 1
ATOM 3121 O O . TYR B 1 198 ? 5.058 -23.391 7.963 1 11.19 419 TYR B O 1
ATOM 3130 N N . VAL B 1 199 ? 6.648 -24.468 9.142 1 12.12 420 VAL B N 1
ATOM 3131 C CA . VAL B 1 199 ? 6.412 -23.785 10.422 1 12.81 420 VAL B CA 1
ATOM 3132 C C . VAL B 1 199 ? 7.8 -23.257 10.868 1 13.17 420 VAL B C 1
ATOM 3133 O O . VAL B 1 199 ? 8.8 -23.961 10.713 1 13.3 420 VAL B O 1
ATOM 3137 N N . PHE B 1 200 ? 7.871 -22.025 11.371 1 12.25 421 PHE B N 1
ATOM 3138 C CA . PHE B 1 200 ? 9.153 -21.428 11.75 1 12.16 421 PHE B CA 1
ATOM 3139 C C . PHE B 1 200 ? 9.247 -20.959 13.206 1 12.44 421 PHE B C 1
ATOM 3140 O O . PHE B 1 200 ? 8.279 -20.574 13.836 1 11.75 421 PHE B O 1
ATOM 3148 N N . GLU B 1 201 ? 10.485 -20.955 13.69 1 12.35 422 GLU B N 1
ATOM 3149 C CA . GLU B 1 201 ? 10.971 -20.262 14.857 1 13.24 422 GLU B CA 1
ATOM 3150 C C . GLU B 1 201 ? 12.236 -19.527 14.37 1 15.06 422 GLU B C 1
ATOM 3151 O O . GLU B 1 201 ? 12.679 -19.748 13.228 1 14.97 422 GLU B O 1
ATOM 3157 N N . VAL B 1 202 ? 12.772 -18.613 15.17 1 15.8 423 VAL B N 1
ATOM 3158 C CA . VAL B 1 202 ? 13.984 -17.885 14.779 1 17.41 423 VAL B CA 1
ATOM 3159 C C . VAL B 1 202 ? 15.179 -18.578 15.442 1 18.35 423 VAL B C 1
ATOM 3160 O O . VAL B 1 202 ? 15.095 -18.992 16.608 1 18.04 423 VAL B O 1
ATOM 3164 N N . ALA B 1 203 ? 16.273 -18.765 14.688 1 18.59 424 ALA B N 1
ATOM 3165 C CA . ALA B 1 203 ? 17.468 -19.397 15.221 1 19.45 424 ALA B CA 1
ATOM 3166 C C . ALA B 1 203 ? 18.081 -18.526 16.308 1 21.37 424 ALA B C 1
ATOM 3167 O O . ALA B 1 203 ? 17.956 -17.295 16.276 1 20.04 424 ALA B O 1
ATOM 3169 N N . ALA B 1 204 ? 18.753 -19.175 17.266 1 23.7 425 ALA B N 1
ATOM 3170 C CA . ALA B 1 204 ? 19.452 -18.464 18.34 1 26.7 425 ALA B CA 1
ATOM 3171 C C . ALA B 1 204 ? 20.587 -17.616 17.734 1 29.52 425 ALA B C 1
ATOM 3172 O O . ALA B 1 204 ? 21.072 -17.919 16.637 1 29.75 425 ALA B O 1
ATOM 3174 N N . GLN B 1 205 ? 20.979 -16.536 18.423 1 31.92 426 GLN B N 1
ATOM 3175 C CA . GLN B 1 205 ? 21.992 -15.588 17.939 1 34.15 426 GLN B CA 1
ATOM 3176 C C . GLN B 1 205 ? 23.304 -16.206 17.474 1 36.02 426 GLN B C 1
ATOM 3177 O O . GLN B 1 205 ? 23.868 -15.737 16.481 1 37.27 426 GLN B O 1
ATOM 3179 N N . ASN B 1 206 ? 23.801 -17.24 18.166 1 36.1 427 ASN B N 1
ATOM 3180 C CA . ASN B 1 206 ? 25.072 -17.859 17.756 1 36.92 427 ASN B CA 1
ATOM 3181 C C . ASN B 1 206 ? 24.903 -19.091 16.874 1 36.44 427 ASN B C 1
ATOM 3182 O O . ASN B 1 206 ? 25.843 -19.876 16.74 1 37.33 427 ASN B O 1
ATOM 3184 N N . SER B 1 207 ? 23.718 -19.276 16.283 1 34.48 428 SER B N 1
ATOM 3185 C CA . SER B 1 207 ? 23.458 -20.446 15.459 1 32.81 428 SER B CA 1
ATOM 3186 C C . SER B 1 207 ? 23.024 -20.084 14.047 1 30.5 428 SER B C 1
ATOM 3187 O O . SER B 1 207 ? 22.449 -19.017 13.817 1 30.76 428 SER B O 1
ATOM 3189 N N . GLY B 1 208 ? 23.284 -20.989 13.116 1 27.62 429 GLY B N 1
ATOM 3190 C CA . GLY B 1 208 ? 22.824 -20.836 11.743 1 25.84 429 GLY B CA 1
ATOM 3191 C C . GLY B 1 208 ? 21.426 -21.43 11.604 1 23.54 429 GLY B C 1
ATOM 3192 O O . GLY B 1 208 ? 20.791 -21.78 12.604 1 23.45 429 GLY B O 1
ATOM 3193 N N . THR B 1 209 ? 20.921 -21.544 10.363 1 21.55 430 THR B N 1
ATOM 3194 C CA . THR B 1 209 ? 19.589 -22.126 10.167 1 20.34 430 THR B CA 1
ATOM 3195 C C . THR B 1 209 ? 19.667 -23.657 10.26 1 20.6 430 THR B C 1
ATOM 3196 O O . THR B 1 209 ? 20.601 -24.283 9.744 1 21.35 430 THR B O 1
ATOM 3200 N N . THR B 1 210 ? 18.709 -24.243 10.954 1 19.36 431 THR B N 1
ATOM 3201 C CA . THR B 1 210 ? 18.585 -25.69 11.09 1 18.78 431 THR B CA 1
ATOM 3202 C C . THR B 1 210 ? 17.107 -26.046 10.894 1 17.91 431 THR B C 1
ATOM 3203 O O . THR B 1 210 ? 16.249 -25.159 10.896 1 17.26 431 THR B O 1
ATOM 3207 N N . HIS B 1 211 ? 16.799 -27.32 10.731 1 17.98 432 HIS B N 1
ATOM 3208 C CA . HIS B 1 211 ? 15.414 -27.74 10.544 1 18.08 432 HIS B CA 1
ATOM 3209 C C . HIS B 1 211 ? 15.225 -29.201 10.865 1 18.47 432 HIS B C 1
ATOM 3210 O O . HIS B 1 211 ? 16.205 -29.955 10.946 1 18.24 432 HIS B O 1
ATOM 3217 N N . HIS B 1 212 ? 13.961 -29.607 11.025 1 18.25 433 HIS B N 1
ATOM 3218 C CA . HIS B 1 212 ? 13.576 -31.006 11.113 1 19.36 433 HIS B CA 1
ATOM 3219 C C . HIS B 1 212 ? 12.564 -31.24 9.977 1 19.96 433 HIS B C 1
ATOM 3220 O O . HIS B 1 212 ? 11.753 -30.346 9.67 1 20.74 433 HIS B O 1
ATOM 3227 N N . ILE B 1 213 ? 12.581 -32.427 9.379 1 19.17 434 ILE B N 1
ATOM 3228 C CA . ILE B 1 213 ? 11.635 -32.768 8.324 1 20.03 434 ILE B CA 1
ATOM 3229 C C . ILE B 1 213 ? 10.808 -33.938 8.828 1 20.5 434 ILE B C 1
ATOM 3230 O O . ILE B 1 213 ? 11.378 -34.923 9.313 1 21.83 434 ILE B O 1
ATOM 3235 N N . TYR B 1 214 ? 9.481 -33.859 8.678 1 19.25 435 TYR B N 1
ATOM 3236 C CA . TYR B 1 214 ? 8.572 -34.899 9.122 1 19.2 435 TYR B CA 1
ATOM 3237 C C . TYR B 1 214 ? 7.674 -35.372 8.003 1 20.36 435 TYR B C 1
ATOM 3238 O O . TYR B 1 214 ? 7.231 -34.563 7.191 1 20.54 435 TYR B O 1
ATOM 3247 N N . ARG B 1 215 ? 7.368 -36.676 7.976 1 20.74 436 ARG B N 1
ATOM 3248 C CA . ARG B 1 215 ? 6.378 -37.185 7.039 1 22.37 436 ARG B CA 1
ATOM 3249 C C . ARG B 1 215 ? 5.017 -36.886 7.673 1 21.78 436 ARG B C 1
ATOM 3250 O O . ARG B 1 215 ? 4.882 -36.948 8.894 1 22.2 436 ARG B O 1
ATOM 3258 N N . LEU B 1 216 ? 4.009 -36.563 6.864 1 21.21 437 LEU B N 1
ATOM 3259 C CA . LEU B 1 216 ? 2.667 -36.292 7.374 1 20.93 437 LEU B CA 1
ATOM 3260 C C . LEU B 1 216 ? 1.812 -37.521 7.155 1 21.61 437 LEU B C 1
ATOM 3261 O O . LEU B 1 216 ? 1.675 -38.006 6.029 1 20.69 437 LEU B O 1
ATOM 3266 N N . ILE B 1 217 ? 1.266 -38.031 8.239 1 22.18 438 ILE B N 1
ATOM 3267 C CA . ILE B 1 217 ? 0.451 -39.23 8.199 1 24.16 438 ILE B CA 1
ATOM 3268 C C . ILE B 1 217 ? -0.885 -38.977 8.958 1 26.1 438 ILE B C 1
ATOM 3269 O O . ILE B 1 217 ? -1.118 -37.885 9.493 1 25.6 438 ILE B O 1
ATOM 3274 N N . LYS B 1 218 ? -1.762 -39.984 8.982 1 28.05 439 LYS B N 1
ATOM 3275 C CA . LYS B 1 218 ? -2.953 -39.957 9.82 1 30.54 439 LYS B CA 1
ATOM 3276 C C . LYS B 1 218 ? -2.739 -41.048 10.855 1 32.81 439 LYS B C 1
ATOM 3277 O O . LYS B 1 218 ? -2.297 -42.141 10.511 1 33.78 439 LYS B O 1
ATOM 3283 N N . GLU B 1 219 ? -2.996 -40.74 12.12 1 33.43 440 GLU B N 1
ATOM 3284 C CA . GLU B 1 219 ? -2.847 -41.7 13.211 1 34.95 440 GLU B CA 1
ATOM 3285 C C . GLU B 1 219 ? -4.228 -42.108 13.742 1 37.44 440 GLU B C 1
ATOM 3286 O O . GLU B 1 219 ? -5.172 -41.318 13.676 1 38.85 440 GLU B O 1
ATOM 3292 N N . GLY C 2 2 ? 6.866 -10.4 -11.819 1 26.72 51 GLY C N 1
ATOM 3293 C CA . GLY C 2 2 ? 5.877 -10.574 -10.766 1 26.18 51 GLY C CA 1
ATOM 3294 C C . GLY C 2 2 ? 4.442 -10.82 -11.209 1 25.54 51 GLY C C 1
ATOM 3295 O O . GLY C 2 2 ? 3.629 -11.25 -10.389 1 24.94 51 GLY C O 1
ATOM 3296 N N . HIS C 2 3 ? 4.091 -10.572 -12.489 1 24.46 52 HIS C N 1
ATOM 3297 C CA . HIS C 2 3 ? 2.691 -10.776 -12.929 1 24.05 52 HIS C CA 1
ATOM 3298 C C . HIS C 2 3 ? 2.531 -11.717 -14.118 1 22.04 52 HIS C C 1
ATOM 3299 O O . HIS C 2 3 ? 1.44 -11.811 -14.698 1 22.33 52 HIS C O 1
ATOM 3306 N N . GLN C 2 4 ? 3.593 -12.429 -14.467 1 19.52 53 GLN C N 1
ATOM 3307 C CA . GLN C 2 4 ? 3.542 -13.317 -15.618 1 16.93 53 GLN C CA 1
ATOM 3308 C C . GLN C 2 4 ? 4.667 -14.356 -15.578 1 14.91 53 GLN C C 1
ATOM 3309 O O . GLN C 2 4 ? 5.741 -14.114 -15.016 1 16.17 53 GLN C O 1
ATOM 3315 N N . ILE C 2 5 ? 4.414 -15.516 -16.134 1 12.28 54 ILE C N 1
ATOM 3316 C CA . ILE C 2 5 ? 5.411 -16.57 -16.295 1 12.43 54 ILE C CA 1
ATOM 3317 C C . ILE C 2 5 ? 5.718 -16.598 -17.79 1 12.58 54 ILE C C 1
ATOM 3318 O O . ILE C 2 5 ? 4.795 -16.685 -18.607 1 12.34 54 ILE C O 1
ATOM 3323 N N . VAL C 2 6 ? 6.997 -16.559 -18.165 1 11.62 55 VAL C N 1
ATOM 3324 C CA . VAL C 2 6 ? 7.368 -16.578 -19.605 1 12.83 55 VAL C CA 1
ATOM 3325 C C . VAL C 2 6 ? 8.347 -17.685 -19.859 1 13 55 VAL C C 1
ATOM 3326 O O . VAL C 2 6 ? 9.412 -17.722 -19.23 1 13.52 55 VAL C O 1
ATOM 3330 N N . HIS C 2 7 ? 8.003 -18.598 -20.746 1 11.95 56 HIS C N 1
ATOM 3331 C CA . HIS C 2 7 ? 8.86 -19.716 -21.103 1 11.81 56 HIS C CA 1
ATOM 3332 C C . HIS C 2 7 ? 9.301 -19.5 -22.533 1 11.73 56 HIS C C 1
ATOM 3333 O O . HIS C 2 7 ? 8.479 -19.512 -23.45 1 9.89 56 HIS C O 1
ATOM 3340 N N . VAL C 2 8 ? 10.597 -19.192 -22.694 1 13.04 57 VAL C N 1
ATOM 3341 C CA . VAL C 2 8 ? 11.174 -18.913 -23.99 1 14.44 57 VAL C CA 1
ATOM 3342 C C . VAL C 2 8 ? 11.933 -20.146 -24.484 1 15.34 57 VAL C C 1
ATOM 3343 O O . VAL C 2 8 ? 12.791 -20.67 -23.764 1 15.39 57 VAL C O 1
ATOM 3347 N N . ARG C 2 9 ? 11.65 -20.615 -25.714 1 15.4 58 ARG C N 1
ATOM 3348 C CA . ARG C 2 9 ? 12.377 -21.762 -26.278 1 16.4 58 ARG C CA 1
ATOM 3349 C C . ARG C 2 9 ? 13.874 -21.414 -26.382 1 17.21 58 ARG C C 1
ATOM 3350 O O . ARG C 2 9 ? 14.218 -20.261 -26.647 1 17.62 58 ARG C O 1
ATOM 3358 N N . GLY C 2 10 ? 14.733 -22.365 -26.056 1 18.06 59 GLY C N 1
ATOM 3359 C CA . GLY C 2 10 ? 16.175 -22.137 -25.986 1 19.62 59 GLY C CA 1
ATOM 3360 C C . GLY C 2 10 ? 16.822 -21.559 -27.232 1 20.63 59 GLY C C 1
ATOM 3361 O O . GLY C 2 10 ? 17.824 -20.845 -27.151 1 21.38 59 GLY C O 1
ATOM 3362 N N . ASP C 2 11 ? 16.242 -21.847 -28.386 1 20.41 60 ASP C N 1
ATOM 3363 C CA . ASP C 2 11 ? 16.736 -21.376 -29.687 1 20.35 60 ASP C CA 1
ATOM 3364 C C . ASP C 2 11 ? 15.857 -20.227 -30.236 1 20.25 60 ASP C C 1
ATOM 3365 O O . ASP C 2 11 ? 15.759 -20.075 -31.448 1 21.31 60 ASP C O 1
ATOM 3370 N N . SER C 2 12 ? 15.197 -19.439 -29.359 1 19.1 61 SER C N 1
ATOM 3371 C CA . SER C 2 12 ? 14.284 -18.383 -29.834 1 18.85 61 SER C CA 1
ATOM 3372 C C . SER C 2 12 ? 14.926 -17.382 -30.806 1 18.52 61 SER C C 1
ATOM 3373 O O . SER C 2 12 ? 14.283 -16.978 -31.782 1 17.13 61 SER C O 1
ATOM 3376 N N . GLU C 2 13 ? 16.204 -17.025 -30.579 1 18.94 62 GLU C N 1
ATOM 3377 C CA . GLU C 2 13 ? 16.883 -16.087 -31.464 1 19.33 62 GLU C CA 1
ATOM 3378 C C . GLU C 2 13 ? 17.094 -16.652 -32.868 1 19.31 62 GLU C C 1
ATOM 3379 O O . GLU C 2 13 ? 16.9 -15.921 -33.83 1 19.56 62 GLU C O 1
ATOM 3385 N N . THR C 2 14 ? 17.461 -17.938 -32.995 1 19.28 63 THR C N 1
ATOM 3386 C CA . THR C 2 14 ? 17.622 -18.556 -34.313 1 20.08 63 THR C CA 1
ATOM 3387 C C . THR C 2 14 ? 16.271 -18.823 -34.965 1 17.8 63 THR C C 1
ATOM 3388 O O . THR C 2 14 ? 16.154 -18.801 -36.197 1 17.49 63 THR C O 1
ATOM 3392 N N . ASP C 2 15 ? 15.245 -19.057 -34.15 1 16.23 64 ASP C N 1
ATOM 3393 C CA . ASP C 2 15 ? 13.907 -19.24 -34.653 1 15.21 64 ASP C CA 1
ATOM 3394 C C . ASP C 2 15 ? 13.411 -17.924 -35.287 1 14.89 64 ASP C C 1
ATOM 3395 O O . ASP C 2 15 ? 12.872 -17.959 -36.394 1 16.13 64 ASP C O 1
ATOM 3400 N N . LEU C 2 16 ? 13.688 -16.767 -34.658 1 14.04 65 LEU C N 1
ATOM 3401 C CA . LEU C 2 16 ? 13.29 -15.482 -35.254 1 15.24 65 LEU C CA 1
ATOM 3402 C C . LEU C 2 16 ? 14.013 -15.255 -36.585 1 15.33 65 LEU C C 1
ATOM 3403 O O . LEU C 2 16 ? 13.411 -14.811 -37.561 1 15.15 65 LEU C O 1
ATOM 3408 N N . GLU C 2 17 ? 15.312 -15.607 -36.65 1 14.96 66 GLU C N 1
ATOM 3409 C CA . GLU C 2 17 ? 16.061 -15.507 -37.906 1 15.22 66 GLU C CA 1
ATOM 3410 C C . GLU C 2 17 ? 15.445 -16.423 -38.98 1 15.9 66 GLU C C 1
ATOM 3411 O O . GLU C 2 17 ? 15.373 -16.037 -40.155 1 16.14 66 GLU C O 1
ATOM 3417 N N . ALA C 2 18 ? 14.939 -17.602 -38.572 1 14.77 67 ALA C N 1
ATOM 3418 C CA . ALA C 2 18 ? 14.316 -18.553 -39.499 1 14.97 67 ALA C CA 1
ATOM 3419 C C . ALA C 2 18 ? 13.009 -18.065 -40.087 1 14.09 67 ALA C C 1
ATOM 3420 O O . ALA C 2 18 ? 12.739 -18.329 -41.262 1 13.68 67 ALA C O 1
ATOM 3422 N N . LEU C 2 19 ? 12.234 -17.27 -39.316 1 13.04 68 LEU C N 1
ATOM 3423 C CA . LEU C 2 19 ? 11.002 -16.663 -39.824 1 12.96 68 LEU C CA 1
ATOM 3424 C C . LEU C 2 19 ? 11.311 -15.74 -40.983 1 13.88 68 LEU C C 1
ATOM 3425 O O . LEU C 2 19 ? 10.586 -15.748 -41.976 1 14.38 68 LEU C O 1
ATOM 3430 N N . PHE C 2 20 ? 12.4 -14.971 -40.882 1 13.74 69 PHE C N 1
ATOM 3431 C CA . PHE C 2 20 ? 12.774 -14.058 -41.961 1 14.7 69 PHE C CA 1
ATOM 3432 C C . PHE C 2 20 ? 13.401 -14.804 -43.115 1 15.93 69 PHE C C 1
ATOM 3433 O O . PHE C 2 20 ? 13.04 -14.549 -44.269 1 15.97 69 PHE C O 1
ATOM 3441 N N . ASN C 2 21 ? 14.312 -15.746 -42.818 1 15.77 70 ASN C N 1
ATOM 3442 C CA . ASN C 2 21 ? 14.989 -16.527 -43.856 1 16.31 70 ASN C CA 1
ATOM 3443 C C . ASN C 2 21 ? 14.053 -17.432 -44.644 1 15.26 70 ASN C C 1
ATOM 3444 O O . ASN C 2 21 ? 14.368 -17.743 -45.809 1 14.87 70 ASN C O 1
ATOM 3449 N N . ALA C 2 22 ? 12.868 -17.769 -44.097 1 14.58 71 ALA C N 1
ATOM 3450 C CA . ALA C 2 22 ? 11.868 -18.532 -44.872 1 14.77 71 ALA C CA 1
ATOM 3451 C C . ALA C 2 22 ? 11.475 -17.759 -46.149 1 14.11 71 ALA C C 1
ATOM 3452 O O . ALA C 2 22 ? 11.138 -18.367 -47.164 1 14.74 71 ALA C O 1
ATOM 3454 N N . VAL C 2 23 ? 11.531 -16.423 -46.088 1 12.94 72 VAL C N 1
ATOM 3455 C CA . VAL C 2 23 ? 11.228 -15.573 -47.229 1 13.58 72 VAL C CA 1
ATOM 3456 C C . VAL C 2 23 ? 12.515 -15.141 -47.957 1 15.01 72 VAL C C 1
ATOM 3457 O O . VAL C 2 23 ? 12.616 -15.29 -49.176 1 15.48 72 VAL C O 1
ATOM 3469 N N . ASN C 2 25 ? 15.771 -16.283 -47.765 1 20.3 74 ASN C N 1
ATOM 3470 C CA . ASN C 2 25 ? 16.725 -17.326 -48.18 1 21.87 74 ASN C CA 1
ATOM 3471 C C . ASN C 2 25 ? 16.055 -18.707 -48.038 1 23.21 74 ASN C C 1
ATOM 3472 O O . ASN C 2 25 ? 16.457 -19.511 -47.186 1 23.45 74 ASN C O 1
ATOM 3477 N N . PRO C 2 26 ? 14.982 -18.979 -48.799 1 24.11 75 PRO C N 1
ATOM 3478 C CA . PRO C 2 26 ? 14.257 -20.246 -48.615 1 25.44 75 PRO C CA 1
ATOM 3479 C C . PRO C 2 26 ? 15.044 -21.509 -48.96 1 26.31 75 PRO C C 1
ATOM 3480 O O . PRO C 2 26 ? 15.924 -21.481 -49.813 1 27.18 75 PRO C O 1
ATOM 3484 N N . GLN C 2 33 ? 6.824 -27.758 -46.23 1 30.39 82 GLN C N 1
ATOM 3485 C CA . GLN C 2 33 ? 6.403 -26.554 -46.944 1 30.1 82 GLN C CA 1
ATOM 3486 C C . GLN C 2 33 ? 5.085 -26.023 -46.363 1 28.64 82 GLN C C 1
ATOM 3487 O O . GLN C 2 33 ? 4.115 -26.773 -46.257 1 29.41 82 GLN C O 1
ATOM 3493 N N . THR C 2 34 ? 5.042 -24.738 -46.011 1 26.23 83 THR C N 1
ATOM 3494 C CA . THR C 2 34 ? 3.842 -24.145 -45.445 1 25.43 83 THR C CA 1
ATOM 3495 C C . THR C 2 34 ? 2.892 -23.634 -46.526 1 22.72 83 THR C C 1
ATOM 3496 O O . THR C 2 34 ? 3.341 -23.131 -47.558 1 23.06 83 THR C O 1
ATOM 3500 N N . VAL C 2 35 ? 1.594 -23.87 -46.352 1 19.72 84 VAL C N 1
ATOM 3501 C CA . VAL C 2 35 ? 0.606 -23.453 -47.337 1 17.46 84 VAL C CA 1
ATOM 3502 C C . VAL C 2 35 ? 0.212 -22.013 -47.06 1 17 84 VAL C C 1
ATOM 3503 O O . VAL C 2 35 ? -0.286 -21.707 -45.973 1 16.36 84 VAL C O 1
ATOM 3507 N N . PRO C 2 36 ? 0.438 -21.092 -48 1 17.24 85 PRO C N 1
ATOM 3508 C CA . PRO C 2 36 ? 0.031 -19.689 -47.767 1 17.09 85 PRO C CA 1
ATOM 3509 C C . PRO C 2 36 ? -1.48 -19.569 -47.537 1 16.23 85 PRO C C 1
ATOM 3510 O O . PRO C 2 36 ? -2.245 -20.369 -48.089 1 16.89 85 PRO C O 1
ATOM 3522 N N . ARG C 2 38 ? -3.661 -17.574 -48.655 1 14.89 87 ARG C N 1
ATOM 3523 C CA . ARG C 2 38 ? -4.437 -17.318 -49.881 1 16.15 87 ARG C CA 1
ATOM 3524 C C . ARG C 2 38 ? -4.815 -18.611 -50.615 1 15.82 87 ARG C C 1
ATOM 3525 O O . ARG C 2 38 ? -5.717 -18.587 -51.456 1 16.2 87 ARG C O 1
ATOM 3533 N N . LEU C 2 39 ? -4.143 -19.739 -50.311 1 15.59 88 LEU C N 1
ATOM 3534 C CA . LEU C 2 39 ? -4.475 -21.024 -50.958 1 16.38 88 LEU C CA 1
ATOM 3535 C C . LEU C 2 39 ? -5.389 -21.91 -50.101 1 17.81 88 LEU C C 1
ATOM 3536 O O . LEU C 2 39 ? -5.689 -23.041 -50.501 1 19.41 88 LEU C O 1
ATOM 3541 N N . ARG C 2 40 ? -5.815 -21.418 -48.928 1 15.95 89 ARG C N 1
ATOM 3542 C CA . ARG C 2 40 ? -6.682 -22.175 -48.031 1 15.69 89 ARG C CA 1
ATOM 3543 C C . ARG C 2 40 ? -8.156 -21.826 -48.288 1 17.46 89 ARG C C 1
ATOM 3544 O O . ARG C 2 40 ? -8.448 -20.923 -49.082 1 18.21 89 ARG C O 1
ATOM 3552 N N . LYS C 2 41 ? -9.09 -22.56 -47.672 1 17.52 90 LYS C N 1
ATOM 3553 C CA . LYS C 2 41 ? -10.521 -22.316 -47.92 1 18.32 90 LYS C CA 1
ATOM 3554 C C . LYS C 2 41 ? -10.978 -21.319 -46.886 1 19.04 90 LYS C C 1
ATOM 3555 O O . LYS C 2 41 ? -11.25 -21.708 -45.752 1 19.25 90 LYS C O 1
ATOM 3558 N N . LEU C 2 42 ? -11.003 -20.022 -47.25 1 18.79 91 LEU C N 1
ATOM 3559 C CA . LEU C 2 42 ? -11.327 -18.965 -46.29 1 18.77 91 LEU C CA 1
ATOM 3560 C C . LEU C 2 42 ? -12.255 -17.919 -46.933 1 19.03 91 LEU C C 1
ATOM 3561 O O . LEU C 2 42 ? -12.225 -17.725 -48.155 1 19.67 91 LEU C O 1
ATOM 3566 N N . PRO C 2 43 ? -13.089 -17.23 -46.133 1 18.63 92 PRO C N 1
ATOM 3567 C CA . PRO C 2 43 ? -13.972 -16.198 -46.714 1 19.02 92 PRO C CA 1
ATOM 3568 C C . PRO C 2 43 ? -13.173 -15.088 -47.397 1 20.13 92 PRO C C 1
ATOM 3569 O O . PRO C 2 43 ? -12.013 -14.842 -47.022 1 20 92 PRO C O 1
ATOM 3573 N N . ASP C 2 44 ? -13.782 -14.408 -48.38 1 20.15 93 ASP C N 1
ATOM 3574 C CA . ASP C 2 44 ? -13.116 -13.313 -49.101 1 21.52 93 ASP C CA 1
ATOM 3575 C C . ASP C 2 44 ? -12.686 -12.191 -48.164 1 20.37 93 ASP C C 1
ATOM 3576 O O . ASP C 2 44 ? -11.661 -11.561 -48.394 1 20.26 93 ASP C O 1
ATOM 3581 N N . SER C 2 45 ? -13.48 -11.932 -47.105 1 19.52 94 SER C N 1
ATOM 3582 C CA . SER C 2 45 ? -13.174 -10.863 -46.163 1 18.69 94 SER C CA 1
ATOM 3583 C C . SER C 2 45 ? -11.811 -11.066 -45.481 1 17.56 94 SER C C 1
ATOM 3584 O O . SER C 2 45 ? -11.207 -10.088 -45.064 1 18.21 94 SER C O 1
ATOM 3587 N N . PHE C 2 46 ? -11.323 -12.314 -45.384 1 15.86 95 PHE C N 1
ATOM 3588 C CA . PHE C 2 46 ? -10.046 -12.616 -44.729 1 15.9 95 PHE C CA 1
ATOM 3589 C C . PHE C 2 46 ? -8.888 -11.82 -45.309 1 15.39 95 PHE C C 1
ATOM 3590 O O . PHE C 2 46 ? -7.922 -11.526 -44.608 1 15.19 95 PHE C O 1
ATOM 3598 N N . PHE C 2 47 ? -8.964 -11.496 -46.602 1 16.11 96 PHE C N 1
ATOM 3599 C CA . PHE C 2 47 ? -7.873 -10.784 -47.273 1 18.53 96 PHE C CA 1
ATOM 3600 C C . PHE C 2 47 ? -8.19 -9.308 -47.542 1 19.42 96 PHE C C 1
ATOM 3601 O O . PHE C 2 47 ? -7.439 -8.642 -48.254 1 20.57 96 PHE C O 1
ATOM 3609 N N . LYS C 2 48 ? -9.314 -8.806 -47.031 1 18.37 97 LYS C N 1
ATOM 3610 C CA . LYS C 2 48 ? -9.744 -7.442 -47.292 1 19.98 97 LYS C CA 1
ATOM 3611 C C . LYS C 2 48 ? -10.002 -6.703 -45.993 1 21.59 97 LYS C C 1
ATOM 3612 O O . LYS C 2 48 ? -10.991 -6.985 -45.328 1 20.84 97 LYS C O 1
ATOM 3614 N N . PRO C 2 49 ? -9.124 -5.764 -45.613 1 23.6 98 PRO C N 1
ATOM 3615 C CA . PRO C 2 49 ? -9.36 -5.009 -44.369 1 25.37 98 PRO C CA 1
ATOM 3616 C C . PRO C 2 49 ? -10.662 -4.216 -44.392 1 27.83 98 PRO C C 1
ATOM 3617 O O . PRO C 2 49 ? -11.024 -3.67 -45.428 1 28.88 98 PRO C O 1
ATOM 3621 N N . PRO C 2 50 ? -11.394 -4.163 -43.268 1 28.92 99 PRO C N 1
ATOM 3622 C CA . PR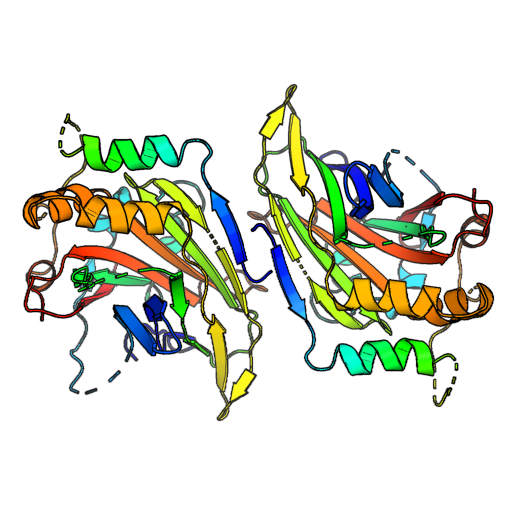O C 2 50 ? -12.634 -3.366 -43.24 1 30.5 99 PRO C CA 1
ATOM 3623 C C . PRO C 2 50 ? -12.369 -1.877 -43.462 1 32.26 99 PRO C C 1
ATOM 3624 O O . PRO C 2 50 ? -11.294 -1.385 -43.125 1 33.05 99 PRO C O 1
ATOM 3628 N N . GLY D 2 2 ? 9.114 -12.564 -15.986 1 29.13 51 GLY D N 1
ATOM 3629 C CA . GLY D 2 2 ? 10.077 -13.586 -15.557 1 29.43 51 GLY D CA 1
ATOM 3630 C C . GLY D 2 2 ? 9.432 -14.957 -15.465 1 27.27 51 GLY D C 1
ATOM 3631 O O . GLY D 2 2 ? 8.764 -15.359 -16.405 1 26.1 51 GLY D O 1
ATOM 3632 N N . HIS D 2 3 ? 9.607 -15.687 -14.344 1 25.67 52 HIS D N 1
ATOM 3633 C CA . HIS D 2 3 ? 8.939 -16.991 -14.201 1 24.76 52 HIS D CA 1
ATOM 3634 C C . HIS D 2 3 ? 7.994 -16.958 -12.984 1 23.05 52 HIS D C 1
ATOM 3635 O O . HIS D 2 3 ? 7.72 -18.031 -12.449 1 24.32 52 HIS D O 1
ATOM 3642 N N . GLN D 2 4 ? 7.456 -15.774 -12.569 1 20.32 53 GLN D N 1
ATOM 3643 C CA . GLN D 2 4 ? 6.588 -15.757 -11.373 1 18.3 53 GLN D CA 1
ATOM 3644 C C . GLN D 2 4 ? 5.285 -14.954 -11.501 1 16.33 53 GLN D C 1
ATOM 3645 O O . GLN D 2 4 ? 5.293 -13.829 -11.988 1 16.79 53 GLN D O 1
ATOM 3651 N N . ILE D 2 5 ? 4.171 -15.528 -11.046 1 13.63 54 ILE D N 1
ATOM 3652 C CA . ILE D 2 5 ? 2.908 -14.826 -10.921 1 13.25 54 ILE D CA 1
ATOM 3653 C C . ILE D 2 5 ? 2.7 -14.639 -9.399 1 13.78 54 ILE D C 1
ATOM 3654 O O . ILE D 2 5 ? 2.816 -15.609 -8.642 1 12.65 54 ILE D O 1
ATOM 3659 N N . VAL D 2 6 ? 2.412 -13.41 -8.945 1 13.46 55 VAL D N 1
ATOM 3660 C CA . VAL D 2 6 ? 2.189 -13.175 -7.516 1 14.33 55 VAL D CA 1
ATOM 3661 C C . VAL D 2 6 ? 0.85 -12.524 -7.299 1 13.72 55 VAL D C 1
ATOM 3662 O O . VAL D 2 6 ? 0.569 -11.495 -7.914 1 15.14 55 VAL D O 1
ATOM 3666 N N . HIS D 2 7 ? 0.015 -13.121 -6.441 1 12.32 56 HIS D N 1
ATOM 3667 C CA . HIS D 2 7 ? -1.305 -12.612 -6.114 1 12.4 56 HIS D CA 1
ATOM 3668 C C . HIS D 2 7 ? -1.281 -12.169 -4.677 1 12.32 56 HIS D C 1
ATOM 3669 O O . HIS D 2 7 ? -1.117 -13.004 -3.793 1 12.22 56 HIS D O 1
ATOM 3676 N N . VAL D 2 8 ? -1.34 -10.864 -4.451 1 12.13 57 VAL D N 1
ATOM 3677 C CA . VAL D 2 8 ? -1.254 -10.321 -3.091 1 14.01 57 VAL D CA 1
ATOM 3678 C C . VAL D 2 8 ? -2.639 -9.9 -2.626 1 14.42 57 VAL D C 1
ATOM 3679 O O . VAL D 2 8 ? -3.296 -9.125 -3.323 1 14.49 57 VAL D O 1
ATOM 3683 N N . ARG D 2 9 ? -3.088 -10.36 -1.42 1 14.1 58 ARG D N 1
ATOM 3684 C CA . ARG D 2 9 ? -4.395 -9.959 -0.907 1 14.71 58 ARG D CA 1
ATOM 3685 C C . ARG D 2 9 ? -4.419 -8.426 -0.712 1 15.76 58 ARG D C 1
ATOM 3686 O O . ARG D 2 9 ? -3.398 -7.833 -0.364 1 16.19 58 ARG D O 1
ATOM 3694 N N . GLY D 2 10 ? -5.528 -7.807 -1.056 1 16.4 59 GLY D N 1
ATOM 3695 C CA . GLY D 2 10 ? -5.669 -6.354 -1.068 1 17.64 59 GLY D CA 1
ATOM 3696 C C . GLY D 2 10 ? -5.315 -5.642 0.213 1 18.78 59 GLY D C 1
ATOM 3697 O O . GLY D 2 10 ? -4.861 -4.495 0.188 1 19.81 59 GLY D O 1
ATOM 3698 N N . ASP D 2 11 ? -5.521 -6.322 1.338 1 17.94 60 ASP D N 1
ATOM 3699 C CA . ASP D 2 11 ? -5.248 -5.788 2.676 1 17.74 60 ASP D CA 1
ATOM 3700 C C . ASP D 2 11 ? -3.952 -6.371 3.26 1 16.68 60 ASP D C 1
ATOM 3701 O O . ASP D 2 11 ? -3.835 -6.442 4.487 1 16.77 60 ASP D O 1
ATOM 3706 N N . SER D 2 12 ? -2.988 -6.791 2.408 1 16.34 61 SER D N 1
ATOM 3707 C CA . SER D 2 12 ? -1.768 -7.437 2.917 1 16.94 61 SER D CA 1
ATOM 3708 C C . SER D 2 12 ? -0.999 -6.603 3.948 1 16.94 61 SER D C 1
ATOM 3709 O O . SER D 2 12 ? -0.497 -7.17 4.913 1 16.74 61 SER D O 1
ATOM 3712 N N . GLU D 2 13 ? -0.948 -5.272 3.782 1 16.79 62 GLU D N 1
ATOM 3713 C CA . GLU D 2 13 ? -0.214 -4.431 4.73 1 17.71 62 GLU D CA 1
ATOM 3714 C C . GLU D 2 13 ? -0.871 -4.424 6.105 1 17.04 62 GLU D C 1
ATOM 3715 O O . GLU D 2 13 ? -0.171 -4.502 7.119 1 17.71 62 GLU D O 1
ATOM 3721 N N . THR D 2 14 ? -2.212 -4.353 6.152 1 16.16 63 THR D N 1
ATOM 3722 C CA . THR D 2 14 ? -2.928 -4.377 7.432 1 17.3 63 THR D CA 1
ATOM 3723 C C . THR D 2 14 ? -2.881 -5.788 8.055 1 16.27 63 THR D C 1
ATOM 3724 O O . THR D 2 14 ? -2.823 -5.917 9.282 1 16.23 63 THR D O 1
ATOM 3728 N N . ASP D 2 15 ? -2.832 -6.836 7.211 1 15.27 64 ASP D N 1
ATOM 3729 C CA . ASP D 2 15 ? -2.706 -8.208 7.667 1 14.73 64 ASP D CA 1
ATOM 3730 C C . ASP D 2 15 ? -1.331 -8.417 8.342 1 14.89 64 ASP D C 1
ATOM 3731 O O . ASP D 2 15 ? -1.268 -9.028 9.416 1 16.19 64 ASP D O 1
ATOM 3736 N N . LEU D 2 16 ? -0.249 -7.852 7.768 1 14.82 65 LEU D N 1
ATOM 3737 C CA . LEU D 2 16 ? 1.077 -7.982 8.388 1 15.33 65 LEU D CA 1
ATOM 3738 C C . LEU D 2 16 ? 1.094 -7.299 9.749 1 16.56 65 LEU D C 1
ATOM 3739 O O . LEU D 2 16 ? 1.624 -7.844 10.722 1 17.13 65 LEU D O 1
ATOM 3744 N N . GLU D 2 17 ? 0.471 -6.114 9.838 1 17.22 66 GLU D N 1
ATOM 3745 C CA . GLU D 2 17 ? 0.368 -5.415 11.111 1 17.91 66 GLU D CA 1
ATOM 3746 C C . GLU D 2 17 ? -0.417 -6.278 12.127 1 17.25 66 GLU D C 1
ATOM 3747 O O . GLU D 2 17 ? -0.015 -6.354 13.287 1 17.2 66 GLU D O 1
ATOM 3753 N N . ALA D 2 18 ? -1.47 -6.998 11.676 1 16.44 67 ALA D N 1
ATOM 3754 C CA . ALA D 2 18 ? -2.285 -7.862 12.548 1 16.1 67 ALA D CA 1
ATOM 3755 C C . ALA D 2 18 ? -1.519 -9.041 13.133 1 15.61 67 ALA D C 1
ATOM 3756 O O . ALA D 2 18 ? -1.758 -9.423 14.297 1 16.55 67 ALA D O 1
ATOM 3758 N N . LEU D 2 19 ? -0.548 -9.575 12.38 1 14.13 68 LEU D N 1
ATOM 3759 C CA . LEU D 2 19 ? 0.329 -10.644 12.871 1 14.26 68 LEU D CA 1
ATOM 3760 C C . LEU D 2 19 ? 1.099 -10.161 14.096 1 14.71 68 LEU D C 1
ATOM 3761 O O . LEU D 2 19 ? 1.24 -10.903 15.063 1 15.1 68 LEU D O 1
ATOM 3766 N N . PHE D 2 20 ? 1.576 -8.91 14.058 1 14.38 69 PHE D N 1
ATOM 3767 C CA . PHE D 2 20 ? 2.321 -8.347 15.183 1 14.64 69 PHE D CA 1
ATOM 3768 C C . PHE D 2 20 ? 1.405 -7.957 16.317 1 15.44 69 PHE D C 1
ATOM 3769 O O . PHE D 2 20 ? 1.696 -8.287 17.463 1 15.49 69 PHE D O 1
ATOM 3777 N N . ASN D 2 21 ? 0.268 -7.313 16.004 1 15.71 70 ASN D N 1
ATOM 3778 C CA . ASN D 2 21 ? -0.695 -6.891 17.022 1 16.58 70 ASN D CA 1
ATOM 3779 C C . ASN D 2 21 ? -1.35 -8.06 17.754 1 16.36 70 ASN D C 1
ATOM 3780 O O . ASN D 2 21 ? -1.773 -7.881 18.911 1 17.12 70 ASN D O 1
ATOM 3785 N N . ALA D 2 22 ? -1.367 -9.277 17.159 1 15.37 71 ALA D N 1
ATOM 3786 C CA . ALA D 2 22 ? -1.858 -10.465 17.884 1 16.64 71 ALA D CA 1
ATOM 3787 C C . ALA D 2 22 ? -1.057 -10.684 19.184 1 16.69 71 ALA D C 1
ATOM 3788 O O . ALA D 2 22 ? -1.592 -11.188 20.179 1 17.59 71 ALA D O 1
ATOM 3790 N N . VAL D 2 23 ? 0.227 -10.285 19.172 1 15.82 72 VAL D N 1
ATOM 3791 C CA . VAL D 2 23 ? 1.08 -10.381 20.345 1 16.87 72 VAL D CA 1
ATOM 3792 C C . VAL D 2 23 ? 1.147 -9.051 21.111 1 18.04 72 VAL D C 1
ATOM 3793 O O . VAL D 2 23 ? 0.953 -9.024 22.325 1 17.71 72 VAL D O 1
ATOM 3805 N N . ASN D 2 25 ? -0.784 -6.192 20.941 1 24.32 74 ASN D N 1
ATOM 3806 C CA . ASN D 2 25 ? -2.047 -5.553 21.326 1 26.42 74 ASN D CA 1
ATOM 3807 C C . ASN D 2 25 ? -3.202 -6.55 21.126 1 27.25 74 ASN D C 1
ATOM 3808 O O . ASN D 2 25 ? -4.053 -6.343 20.257 1 26.69 74 ASN D O 1
ATOM 3813 N N . PRO D 2 26 ? -3.222 -7.67 21.873 1 28.56 75 PRO D N 1
ATOM 3814 C CA . PRO D 2 26 ? -4.238 -8.698 21.618 1 30.04 75 PRO D CA 1
ATOM 3815 C C . PRO D 2 26 ? -5.673 -8.299 21.909 1 32.65 75 PRO D C 1
ATOM 3816 O O . PRO D 2 26 ? -5.936 -7.444 22.759 1 32.76 75 PRO D O 1
ATOM 3820 N N . LYS D 2 27 ? -6.599 -8.932 21.17 1 34.63 76 LYS D N 1
ATOM 3821 C CA . LYS D 2 27 ? -8.037 -8.723 21.293 1 37.35 76 LYS D CA 1
ATOM 3822 C C . LYS D 2 27 ? -8.75 -10.053 21.036 1 39.38 76 LYS D C 1
ATOM 3823 O O . LYS D 2 27 ? -8.647 -10.978 21.849 1 40.4 76 LYS D O 1
ATOM 3825 N N . GLN D 2 33 ? -8.932 -17.669 18.53 1 31.07 82 GLN D N 1
ATOM 3826 C CA . GLN D 2 33 ? -7.699 -17.964 19.264 1 31.13 82 GLN D CA 1
ATOM 3827 C C . GLN D 2 33 ? -7.01 -19.201 18.688 1 30.1 82 GLN D C 1
ATOM 3828 O O . GLN D 2 33 ? -7.605 -20.282 18.639 1 30.81 82 GLN D O 1
ATOM 3834 N N . THR D 2 34 ? -5.755 -19.048 18.274 1 28.53 83 THR D N 1
ATOM 3835 C CA . THR D 2 34 ? -5.027 -20.17 17.712 1 27.5 83 THR D CA 1
ATOM 3836 C C . THR D 2 34 ? -4.277 -20.93 18.826 1 24.62 83 THR D C 1
ATOM 3837 O O . THR D 2 34 ? -3.755 -20.321 19.752 1 25.34 83 THR D O 1
ATOM 3841 N N . VAL D 2 35 ? -4.301 -22.257 18.768 1 21.61 84 VAL D N 1
ATOM 3842 C CA . VAL D 2 35 ? -3.638 -23.111 19.746 1 19.97 84 VAL D CA 1
ATOM 3843 C C . VAL D 2 35 ? -2.148 -23.184 19.388 1 17.74 84 VAL D C 1
ATOM 3844 O O . VAL D 2 35 ? -1.798 -23.585 18.283 1 16.33 84 VAL D O 1
ATOM 3848 N N . PRO D 2 36 ? -1.262 -22.772 20.302 1 17.05 85 PRO D N 1
ATOM 3849 C CA . PRO D 2 36 ? 0.181 -22.859 20.009 1 16.58 85 PRO D CA 1
ATOM 3850 C C . PRO D 2 36 ? 0.639 -24.278 19.744 1 16.21 85 PRO D C 1
ATOM 3851 O O . PRO D 2 36 ? 0.054 -25.214 20.298 1 16.66 85 PRO D O 1
ATOM 3863 N N . ARG D 2 38 ? 3.122 -25.853 20.868 1 16.1 87 ARG D N 1
ATOM 3864 C CA . ARG D 2 38 ? 3.521 -26.478 22.13 1 17.19 87 ARG D CA 1
ATOM 3865 C C . ARG D 2 38 ? 2.389 -27.201 22.86 1 17.72 87 ARG D C 1
ATOM 3866 O O . ARG D 2 38 ? 2.657 -27.981 23.768 1 19.59 87 ARG D O 1
ATOM 3874 N N . LEU D 2 39 ? 1.13 -26.926 22.51 1 16.52 88 LEU D N 1
ATOM 3875 C CA . LEU D 2 39 ? -0.017 -27.593 23.138 1 17.35 88 LEU D CA 1
ATOM 3876 C C . LEU D 2 39 ? -0.659 -28.669 22.238 1 16.69 88 LEU D C 1
ATOM 3877 O O . LEU D 2 39 ? -1.69 -29.228 22.602 1 16.53 88 LEU D O 1
ATOM 3882 N N . ARG D 2 40 ? -0.085 -28.929 21.062 1 15.69 89 ARG D N 1
ATOM 3883 C CA . ARG D 2 40 ? -0.584 -29.925 20.137 1 15.86 89 ARG D CA 1
ATOM 3884 C C . ARG D 2 40 ? 0.209 -31.243 20.278 1 17.7 89 ARG D C 1
ATOM 3885 O O . ARG D 2 40 ? 1.17 -31.313 21.051 1 18.57 89 ARG D O 1
ATOM 3893 N N . LYS D 2 41 ? -0.174 -32.282 19.519 1 16.87 90 LYS D N 1
ATOM 3894 C CA . LYS D 2 41 ? 0.503 -33.574 19.563 1 16.85 90 LYS D CA 1
ATOM 3895 C C . LYS D 2 41 ? 1.621 -33.558 18.557 1 18.14 90 LYS D C 1
ATOM 3896 O O . LYS D 2 41 ? 1.373 -33.772 17.377 1 17.92 90 LYS D O 1
ATOM 3902 N N . LEU D 2 42 ? 2.845 -33.273 19.007 1 18.83 91 LEU D N 1
ATOM 3903 C CA . LEU D 2 42 ? 3.987 -33.219 18.082 1 19.76 91 LEU D CA 1
ATOM 3904 C C . LEU D 2 42 ? 5.199 -33.885 18.731 1 20.53 91 LEU D C 1
ATOM 3905 O O . LEU D 2 42 ? 5.291 -33.912 19.967 1 19.86 91 LEU D O 1
ATOM 3910 N N . PRO D 2 43 ? 6.147 -34.416 17.928 1 21.23 92 PRO D N 1
ATOM 3911 C CA . PRO D 2 43 ? 7.359 -35.02 18.529 1 22.24 92 PRO D CA 1
ATOM 3912 C C . PRO D 2 43 ? 8.159 -33.991 19.323 1 23.33 92 PRO D C 1
ATOM 3913 O O . PRO D 2 43 ? 8.087 -32.785 19.034 1 23.27 92 PRO D O 1
ATOM 3917 N N . ASP D 2 44 ? 8.926 -34.449 20.331 1 23.63 93 ASP D N 1
ATOM 3918 C CA . ASP D 2 44 ? 9.75 -33.556 21.158 1 23.98 93 ASP D CA 1
ATOM 3919 C C . ASP D 2 44 ? 10.763 -32.764 20.318 1 22.72 93 ASP D C 1
ATOM 3920 O O . ASP D 2 44 ? 11.065 -31.615 20.642 1 22.83 93 ASP D O 1
ATOM 3922 N N . SER D 2 45 ? 11.275 -33.366 19.241 1 21.44 94 SER D N 1
ATOM 3923 C CA . SER D 2 45 ? 12.248 -32.702 18.382 1 20.77 94 SER D CA 1
ATOM 3924 C C . SER D 2 45 ? 11.698 -31.408 17.756 1 19.69 94 SER D C 1
ATOM 3925 O O . SER D 2 45 ? 12.484 -30.527 17.423 1 20.33 94 SER D O 1
ATOM 3928 N N . PHE D 2 46 ? 10.37 -31.282 17.609 1 17.99 95 PHE D N 1
ATOM 3929 C CA . PHE D 2 46 ? 9.732 -30.097 17.019 1 17.59 95 PHE D CA 1
ATOM 3930 C C . PHE D 2 46 ? 10.142 -28.809 17.713 1 18.57 95 PHE D C 1
ATOM 3931 O O . PHE D 2 46 ? 10.165 -27.754 17.09 1 18.65 95 PHE D O 1
ATOM 3939 N N . PHE D 2 47 ? 10.427 -28.88 19.019 1 18.67 96 PHE D N 1
ATOM 3940 C CA . PHE D 2 47 ? 10.762 -27.695 19.799 1 19.83 96 PHE D CA 1
ATOM 3941 C C . PHE D 2 47 ? 12.265 -27.574 20.094 1 21.74 96 PHE D C 1
ATOM 3942 O O . PHE D 2 47 ? 12.657 -26.652 20.802 1 23.26 96 PHE D O 1
ATOM 3950 N N . LYS D 2 48 ? 13.091 -28.499 19.599 1 21.14 97 LYS D N 1
ATOM 3951 C CA . LYS D 2 48 ? 14.511 -28.525 19.899 1 22.52 97 LYS D CA 1
ATOM 3952 C C . LYS D 2 48 ? 15.338 -28.471 18.626 1 23.04 97 LYS D C 1
ATOM 3953 O O . LYS D 2 48 ? 15.373 -29.448 17.881 1 22.3 97 LYS D O 1
ATOM 3955 N N . PRO D 2 49 ? 16.038 -27.355 18.383 1 24.9 98 PRO D N 1
ATOM 3956 C CA . PRO D 2 49 ? 16.841 -27.269 17.15 1 27.23 98 PRO D CA 1
ATOM 3957 C C . PRO D 2 49 ? 17.979 -28.286 17.13 1 30.02 98 PRO D C 1
ATOM 3958 O O . PRO D 2 49 ? 18.564 -28.577 18.171 1 30.22 98 PRO D O 1
ATOM 3962 N N . PRO D 2 50 ? 18.283 -28.858 15.952 1 31.79 99 PRO D N 1
ATOM 3963 C CA . PRO D 2 50 ? 19.401 -29.816 15.868 1 33.51 99 PRO D CA 1
ATOM 3964 C C . PRO D 2 50 ? 20.734 -29.158 16.232 1 36.04 99 PRO D C 1
ATOM 3965 O O . PRO D 2 50 ? 20.92 -27.966 15.962 1 37.45 99 PRO D O 1
#

Organism: Drosophila melanogaster (NCBI:txid7227)

Solvent-accessible surface area: 23202 Å² total

Foldseek 3Di:
DPQADPFKHWAKKWWWAWAADPNDIDIATFAIDHVDDDAAADACVVCQQLADDDPPIPVNLCVVDPLQQEKEKEKATELLPCHDFTFMKTKMKGLDFFWKKKKKFKFFSRYGPDIIDTFGFDQDPNITMTIDGGHGDDPVVVVLSVVLSPDPDQVVSQVRQVGIKMKMFMAGVPVRRTRHIYIYGYGHDDNVDHMDMHMHRYDND/DQADPFKDWQKKWWWAWADDPPDIDIATFAIDRAAADACVVCQQLADDDDPIPVNLCVVDPLQQEKEKEKATELPDHDFTFMKTKMKGLDFFWKKKKKFKFFSRYGPDMIDTFGFDQDPNITMTMDGGHGDDPVVVVLSVVLSPDPDQVVSQVRQVGIKMKMFMAGVPVRRTRHIYIYGYGHDDNVDHMDMHMHRHDHD/DPDDDDAPPCNVVVVVVVVCCVCHPDDDVPDDDDPCVPPDD/DPDDDDAPPCNVVVVVVVVCCVCPPDDDDVPDDDDPCVPPDD

InterPro domains:
  IPR000818 TEA/ATTS domain [PF01285] (90-156)
  IPR000818 TEA/ATTS domain [PR00065] (93-107)
  IPR000818 TEA/ATTS domain [PR00065] (126-140)
  IPR000818 TEA/ATTS domain [PR00065] (141-155)
  IPR000818 TEA/ATTS domain [PS00554] (126-154)
  IPR000818 TEA/ATTS domain [PS51088] (86-162)
  IPR000818 TEA/ATTS domain [SM00426] (85-155)
  IPR016361 Transcriptional enhancer factor, metazoa [PIRSF002603] (32-440)
  IPR038096 TEA/ATTS domain superfamily [G3DSA:6.10.20.40] (86-166)
  IPR041086 YAP binding domain [PF17725] (230-437)

Secondary structure (DSSP, 8-state):
--SB-SSEEEEEEEEEEEEEETTEEEEEEEEEE--PPPPEEEEGGGTGGGS--STTSHHHHHHHS-GGGEEEEEEEE-------EEEEEEEEEESS---EEEEEEEEETTEEEE--EEE--EEETTEEEEEEEEEEPPHHHHHHHHHHHTSS-HHHHHHHHTTEEEEEEEEETTT--EEEEEEEEEEEPPTT---EEEEEEEE--/--B-SSEEEEEEEEEEEEEETTEEEEEEEEEE--EEEEGGGTGGGS--STTSHHHHHHHS-GGGEEEEEEEE------EEEEEEEEEESS---EEEEEEEEETTEEEE--EEE--EEETTEEEEEEEEEEPPHHHHHHHHHHHTSS-HHHHHHHHTTEEEEEEEEETTT--EEEEEEEEEEEPPTT---EEEEEEEE--/-EEE--B-TTHHHHHHHHHHT---------SS--GGGGS--/-EEE--B-TTHHHHHHHHHHT----------SS--GGGGS--

B-factor: mean 21.35, std 8.78, range [6.88, 66.23]

Radius of gyration: 25.53 Å; Cα contacts (8 Å, |Δi|>4): 1062; chains: 4; bounding box: 58×58×74 Å